Protein 8AG0 (pdb70)

Structure (mmCIF, N/CA/C/O backbone):
data_8AG0
#
_entry.id   8AG0
#
_cell.length_a   62.300
_cell.length_b   66.815
_cell.length_c   82.140
_cell.angle_alpha   90.000
_cell.angle_beta   96.460
_cell.angle_gamma   90.000
#
_symmetry.space_group_name_H-M   'P 1 21 1'
#
loop_
_entity.id
_entity.type
_entity.pdbx_description
1 polymer 'PRELI domain containing protein 3A'
2 polymer 'Maltose/maltodextrin-binding periplasmic protein,TP53-regulated inhibitor of apoptosis 1'
3 branched alpha-D-glucopyranose-(1-4)-beta-D-glucopyranose
4 water water
#
loop_
_atom_site.group_PDB
_atom_site.id
_atom_site.type_symbol
_atom_site.label_atom_id
_atom_site.label_alt_id
_atom_site.label_comp_id
_atom_site.label_asym_id
_atom_site.label_entity_id
_atom_site.label_seq_id
_atom_site.pdbx_PDB_ins_code
_atom_site.Cartn_x
_atom_site.Cartn_y
_atom_site.Cartn_z
_atom_site.occupancy
_atom_site.B_iso_or_equiv
_atom_site.auth_seq_id
_atom_site.auth_comp_id
_atom_site.auth_asym_id
_atom_site.auth_atom_id
_atom_site.pdbx_PDB_model_num
ATOM 1 N N . MET A 1 15 ? 13.17278 14.21411 -64.66004 1.000 96.12777 1 MET A N 1
ATOM 2 C CA . MET A 1 15 ? 12.86338 13.98553 -66.06897 1.000 95.20336 1 MET A CA 1
ATOM 3 C C . MET A 1 15 ? 12.59421 12.48759 -66.30727 1.000 99.29673 1 MET A C 1
ATOM 4 O O . MET A 1 15 ? 12.94740 11.92465 -67.35439 1.000 94.30767 1 MET A O 1
ATOM 9 N N . LYS A 1 16 ? 11.91842 11.88149 -65.32300 1.000 92.79428 2 LYS A N 1
ATOM 10 C CA . LYS A 1 16 ? 11.69536 10.44564 -65.20510 1.000 91.38873 2 LYS A CA 1
ATOM 11 C C . LYS A 1 16 ? 10.47914 9.98221 -66.01882 1.000 87.40073 2 LYS A C 1
ATOM 12 O O . LYS A 1 16 ? 9.77354 10.77311 -66.65246 1.000 82.91443 2 LYS A O 1
ATOM 18 N N . ILE A 1 17 ? 10.22348 8.66555 -65.97413 1.000 90.65157 3 ILE A N 1
ATOM 19 C CA . ILE A 1 17 ? 9.24301 7.97854 -66.81036 1.000 90.03628 3 ILE A CA 1
ATOM 20 C C . ILE A 1 17 ? 8.29667 7.12967 -65.93770 1.000 101.02130 3 ILE A C 1
ATOM 21 O O . ILE A 1 17 ? 8.52640 6.91841 -64.74025 1.000 95.25095 3 ILE A O 1
ATOM 26 N N . TRP A 1 18 ? 7.16022 6.73653 -66.53396 1.000 116.42433 4 TRP A N 1
ATOM 27 C CA . TRP A 1 18 ? 6.45209 5.49234 -66.20432 1.000 116.60286 4 TRP A CA 1
ATOM 28 C C . TRP A 1 18 ? 5.70321 5.04830 -67.45694 1.000 114.54469 4 TRP A C 1
ATOM 29 O O . TRP A 1 18 ? 4.88095 5.80744 -67.97899 1.000 115.02023 4 TRP A O 1
ATOM 40 N N . SER A 1 19 ? 5.97744 3.83485 -67.93950 1.000 104.30733 5 SER A N 1
ATOM 41 C CA . SER A 1 19 ? 5.41531 3.32364 -69.18551 1.000 95.39755 5 SER A CA 1
ATOM 42 C C . SER A 1 19 ? 4.38791 2.23213 -68.90680 1.000 93.23422 5 SER A C 1
ATOM 43 O O . SER A 1 19 ? 4.21112 1.79668 -67.76885 1.000 100.51682 5 SER A O 1
ATOM 46 N N . SER A 1 20 ? 3.71597 1.78317 -69.96911 1.000 86.32758 6 SER A N 1
ATOM 47 C CA . SER A 1 20 ? 2.74492 0.69003 -69.90247 1.000 82.92466 6 SER A CA 1
ATOM 48 C C . SER A 1 20 ? 2.20449 0.40401 -71.29594 1.000 75.82193 6 SER A C 1
ATOM 49 O O . SER A 1 20 ? 2.27530 1.25242 -72.19120 1.000 72.98513 6 SER A O 1
ATOM 52 N N . GLU A 1 21 ? 1.62609 -0.79713 -71.45518 1.000 76.01796 7 GLU A N 1
ATOM 53 C CA . GLU A 1 21 ? 0.96387 -1.18975 -72.70785 1.000 74.33330 7 GLU A CA 1
ATOM 54 C C . GLU A 1 21 ? -0.17078 -2.16282 -72.35820 1.000 74.18675 7 GLU A C 1
ATOM 55 O O . GLU A 1 21 ? 0.00983 -3.38448 -72.36931 1.000 72.08934 7 GLU A O 1
ATOM 57 N N . HIS A 1 22 ? -1.34631 -1.60780 -72.06415 1.000 71.88756 8 HIS A N 1
ATOM 58 C CA . HIS A 1 22 ? -2.51642 -2.41882 -71.75009 1.000 72.99112 8 HIS A CA 1
ATOM 59 C C . HIS A 1 22 ? -3.20533 -2.89645 -73.03255 1.000 77.67844 8 HIS A C 1
ATOM 60 O O . HIS A 1 22 ? -3.01601 -2.33744 -74.12205 1.000 75.61411 8 HIS A O 1
ATOM 67 N N . VAL A 1 23 ? -4.00349 -3.95958 -72.89353 1.000 79.26175 9 VAL A N 1
ATOM 68 C CA . VAL A 1 23 ? -4.81663 -4.49836 -73.98295 1.000 78.42346 9 VAL A CA 1
ATOM 69 C C . VAL A 1 23 ? -6.27344 -4.56155 -73.53197 1.000 79.96131 9 VAL A C 1
ATOM 70 O O . VAL A 1 23 ? -6.58556 -5.14438 -72.48538 1.000 77.22919 9 VAL A O 1
ATOM 74 N N . PHE A 1 24 ? -7.15825 -3.96109 -74.32369 1.000 80.90263 10 PHE A N 1
ATOM 75 C CA . PHE A 1 24 ? -8.59656 -4.00960 -74.11127 1.000 81.24256 10 PHE A CA 1
ATOM 76 C C . PHE A 1 24 ? -9.20508 -5.11571 -74.96614 1.000 84.04472 10 PHE A C 1
ATOM 77 O O . PHE A 1 24 ? -8.72141 -5.41577 -76.06155 1.000 82.87610 10 PHE A O 1
ATOM 85 N N . GLY A 1 25 ? -10.28163 -5.71254 -74.46085 1.000 88.46981 11 GLY A N 1
ATOM 86 C CA . GLY A 1 25 ? -10.87868 -6.85150 -75.13078 1.000 90.15040 11 GLY A CA 1
ATOM 87 C C . GLY A 1 25 ? -12.10709 -6.49905 -75.93704 1.000 92.87756 11 GLY A C 1
ATOM 88 O O . GLY A 1 25 ? -13.14531 -7.16272 -75.82728 1.000 90.01163 11 GLY A O 1
ATOM 89 N N . HIS A 1 26 ? -12.01152 -5.43027 -76.72270 1.000 92.89474 12 HIS A N 1
ATOM 90 C CA . HIS A 1 26 ? -13.09347 -4.99719 -77.59678 1.000 95.76502 12 HIS A CA 1
ATOM 91 C C . HIS A 1 26 ? -12.48981 -4.30991 -78.80991 1.000 92.61826 12 HIS A C 1
ATOM 92 O O . HIS A 1 26 ? -11.31738 -3.91392 -78.78395 1.000 90.26175 12 HIS A O 1
ATOM 99 N N . PRO A 1 27 ? -13.25467 -4.16694 -79.89454 1.000 97.93332 13 PRO A N 1
ATOM 100 C CA . PRO A 1 27 ? -12.72232 -3.48868 -81.08163 1.000 96.99904 13 PRO A CA 1
ATOM 101 C C . PRO A 1 27 ? -12.19778 -2.09856 -80.75290 1.000 94.85291 13 PRO A C 1
ATOM 102 O O . PRO A 1 27 ? -12.48747 -1.51912 -79.70110 1.000 90.24425 13 PRO A O 1
ATOM 106 N N . TRP A 1 28 ? -11.39304 -1.57097 -81.67876 1.000 89.05588 14 TRP A N 1
ATOM 107 C CA . TRP A 1 28 ? -10.83893 -0.23585 -81.49458 1.000 81.60210 14 TRP A CA 1
ATOM 108 C C . TRP A 1 28 ? -11.93117 0.81386 -81.48267 1.000 78.68230 14 TRP A C 1
ATOM 109 O O . TRP A 1 28 ? -11.83648 1.80257 -80.75067 1.000 76.41523 14 TRP A O 1
ATOM 120 N N . ASP A 1 29 ? -12.97767 0.60299 -82.27678 1.000 80.75770 15 ASP A N 1
ATOM 121 C CA . ASP A 1 29 ? -14.05722 1.57382 -82.37229 1.000 82.37796 15 ASP A CA 1
ATOM 122 C C . ASP A 1 29 ? -14.66057 1.85268 -80.99979 1.000 77.91668 15 ASP A C 1
ATOM 123 O O . ASP A 1 29 ? -14.73185 3.00641 -80.56461 1.000 73.94383 15 ASP A O 1
ATOM 128 N N . THR A 1 30 ? -15.06313 0.80189 -80.28358 1.000 86.76571 16 THR A N 1
ATOM 129 C CA . THR A 1 30 ? -15.74820 1.00524 -79.00935 1.000 85.62306 16 THR A CA 1
ATOM 130 C C . THR A 1 30 ? -14.81916 1.59001 -77.95073 1.000 83.75754 16 THR A C 1
ATOM 131 O O . THR A 1 30 ? -15.23459 2.45527 -77.17045 1.000 85.09468 16 THR A O 1
ATOM 135 N N . VAL A 1 31 ? -13.55993 1.13971 -77.91026 1.000 79.88651 17 VAL A N 1
ATOM 136 C CA . VAL A 1 31 ? -12.60116 1.67762 -76.94406 1.000 74.17257 17 VAL A CA 1
ATOM 137 C C . VAL A 1 31 ? -12.35424 3.16060 -77.18989 1.000 70.22471 17 VAL A C 1
ATOM 138 O O . VAL A 1 31 ? -12.00908 3.90748 -76.26634 1.000 71.88425 17 VAL A O 1
ATOM 142 N N . ILE A 1 32 ? -12.54158 3.61786 -78.41986 1.000 70.34983 18 ILE A N 1
ATOM 143 C CA . ILE A 1 32 ? -12.35604 5.03030 -78.73041 1.000 69.14620 18 ILE A CA 1
ATOM 144 C C . ILE A 1 32 ? -13.61843 5.82130 -78.43497 1.000 66.01241 18 ILE A C 1
ATOM 145 O O . ILE A 1 32 ? -13.55484 6.89978 -77.83983 1.000 63.28140 18 ILE A O 1
ATOM 150 N N . GLN A 1 33 ? -14.76762 5.28630 -78.85353 1.000 67.26151 19 GLN A N 1
ATOM 151 C CA . GLN A 1 33 ? -16.05239 5.80741 -78.40147 1.000 71.33466 19 GLN A CA 1
ATOM 152 C C . GLN A 1 33 ? -16.07394 5.99610 -76.89590 1.000 67.15544 19 GLN A C 1
ATOM 153 O O . GLN A 1 33 ? -16.60358 6.99053 -76.39414 1.000 66.19788 19 GLN A O 1
ATOM 159 N N . ALA A 1 34 ? -15.54390 5.01857 -76.16256 1.000 68.67283 20 ALA A N 1
ATOM 160 C CA . ALA A 1 34 ? -15.37670 5.11017 -74.72286 1.000 63.32875 20 ALA A CA 1
ATOM 161 C C . ALA A 1 34 ? -14.46978 6.27452 -74.37894 1.000 64.37972 20 ALA A C 1
ATOM 162 O O . ALA A 1 34 ? -14.91878 7.26902 -73.80026 1.000 65.86217 20 ALA A O 1
ATOM 164 N N . ALA A 1 35 ? -13.19208 6.16338 -74.75664 1.000 63.52519 21 ALA A N 1
ATOM 165 C CA . ALA A 1 35 ? -12.18837 7.13029 -74.33062 1.000 62.18412 21 ALA A CA 1
ATOM 166 C C . ALA A 1 35 ? -12.61051 8.56570 -74.60699 1.000 61.21732 21 ALA A C 1
ATOM 167 O O . ALA A 1 35 ? -12.10521 9.49583 -73.96471 1.000 61.49600 21 ALA A O 1
ATOM 169 N N . MET A 1 36 ? -13.55681 8.75727 -75.51619 1.000 58.53295 22 MET A N 1
ATOM 170 C CA . MET A 1 36 ? -13.99494 10.07897 -75.91584 1.000 58.40716 22 MET A CA 1
ATOM 171 C C . MET A 1 36 ? -15.14060 10.59134 -75.06687 1.000 61.80688 22 MET A C 1
ATOM 172 O O . MET A 1 36 ? -15.41156 11.79921 -75.08558 1.000 62.59164 22 MET A O 1
ATOM 177 N N . ARG A 1 37 ? -15.80831 9.69577 -74.32404 1.000 65.82312 23 ARG A N 1
ATOM 178 C CA . ARG A 1 37 ? -16.78629 10.03774 -73.29061 1.000 67.46338 23 ARG A CA 1
ATOM 179 C C . ARG A 1 37 ? -16.36742 9.47020 -71.93068 1.000 61.84306 23 ARG A C 1
ATOM 180 O O . ARG A 1 37 ? -17.20588 9.11232 -71.10269 1.000 63.97834 23 ARG A O 1
ATOM 188 N N . LYS A 1 38 ? -15.05987 9.39456 -71.69575 1.000 62.13412 24 LYS A N 1
ATOM 189 C CA . LYS A 1 38 ? -14.49673 8.69004 -70.54827 1.000 66.14023 24 LYS A CA 1
ATOM 190 C C . LYS A 1 38 ? -14.98262 9.24749 -69.21176 1.000 65.19202 24 LYS A C 1
ATOM 191 O O . LYS A 1 38 ? -15.70915 8.56874 -68.48116 1.000 68.33116 24 LYS A O 1
ATOM 197 N N . TYR A 1 39 ? -14.60179 10.48151 -68.89490 1.000 65.50839 25 TYR A N 1
ATOM 198 C CA . TYR A 1 39 ? -14.76853 11.14353 -67.60904 1.000 63.02988 25 TYR A CA 1
ATOM 199 C C . TYR A 1 39 ? -15.89997 12.16941 -67.65328 1.000 66.34212 25 TYR A C 1
ATOM 200 O O . TYR A 1 39 ? -16.27885 12.65082 -68.72682 1.000 66.56310 25 TYR A O 1
ATOM 209 N N . PRO A 1 40 ? -16.48981 12.52555 -66.48888 1.000 69.89893 26 PRO A N 1
ATOM 210 C CA . PRO A 1 40 ? -16.24707 11.89854 -65.18553 1.000 67.89801 26 PRO A CA 1
ATOM 211 C C . PRO A 1 40 ? -16.92308 10.55107 -65.19250 1.000 69.71686 26 PRO A C 1
ATOM 212 O O . PRO A 1 40 ? -17.80413 10.34173 -66.03117 1.000 68.58923 26 PRO A O 1
ATOM 216 N N . ASN A 1 41 ? -16.50959 9.64812 -64.32017 1.000 73.62392 27 ASN A N 1
ATOM 217 C CA . ASN A 1 41 ? -17.13279 8.33765 -64.25659 1.000 80.60105 27 ASN A CA 1
ATOM 218 C C . ASN A 1 41 ? -16.65396 7.63076 -62.97894 1.000 84.76140 27 ASN A C 1
ATOM 219 O O . ASN A 1 41 ? -15.60866 7.98843 -62.42320 1.000 79.58745 27 ASN A O 1
ATOM 224 N N . PRO A 1 42 ? -17.43125 6.65513 -62.48283 1.000 90.92564 28 PRO A N 1
ATOM 225 C CA . PRO A 1 42 ? -17.23810 6.19891 -61.09791 1.000 91.26364 28 PRO A CA 1
ATOM 226 C C . PRO A 1 42 ? -15.93652 5.46528 -60.86155 1.000 90.34933 28 PRO A C 1
ATOM 227 O O . PRO A 1 42 ? -15.52529 5.34441 -59.70054 1.000 93.06567 28 PRO A O 1
ATOM 231 N N . MET A 1 43 ? -15.28352 4.95429 -61.89903 1.000 81.65074 29 MET A N 1
ATOM 232 C CA . MET A 1 43 ? -14.02707 4.25940 -61.68841 1.000 75.77860 29 MET A CA 1
ATOM 233 C C . MET A 1 43 ? -12.87196 5.21081 -61.44695 1.000 74.95383 29 MET A C 1
ATOM 234 O O . MET A 1 43 ? -11.75683 4.75127 -61.17394 1.000 74.71881 29 MET A O 1
ATOM 239 N N . ASN A 1 44 ? -13.10357 6.51721 -61.53027 1.000 73.25085 30 ASN A N 1
ATOM 240 C C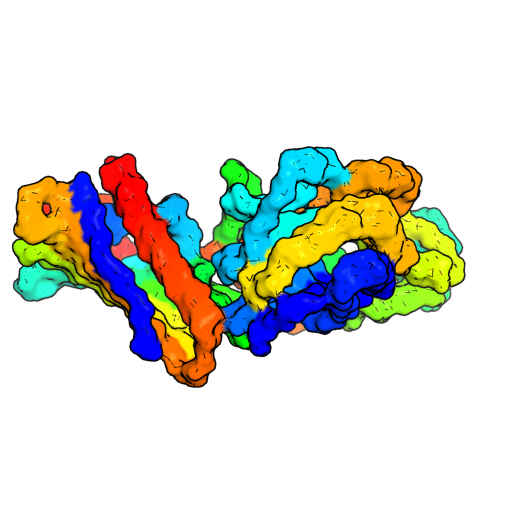A . ASN A 1 44 ? -12.08414 7.50737 -61.18616 1.000 73.11478 30 ASN A CA 1
ATOM 241 C C . ASN A 1 44 ? -12.75134 8.75780 -60.65298 1.000 72.94072 30 ASN A C 1
ATOM 242 O O . ASN A 1 44 ? -12.99116 9.72201 -61.38895 1.000 69.02347 30 ASN A O 1
ATOM 247 N N . PRO A 1 45 ? -13.04201 8.79334 -59.35080 1.000 78.65570 31 PRO A N 1
ATOM 248 C CA . PRO A 1 45 ? -13.70679 9.96978 -58.77351 1.000 78.80492 31 PRO A CA 1
ATOM 249 C C . PRO A 1 45 ? -12.77515 11.14542 -58.52512 1.000 76.00819 31 PRO A C 1
ATOM 250 O O . PRO A 1 45 ? -13.25495 12.22097 -58.14298 1.000 72.88148 31 PRO A O 1
ATOM 254 N N . SER A 1 46 ? -11.46927 10.97604 -58.74888 1.000 71.91438 32 SER A N 1
ATOM 255 C CA . SER A 1 46 ? -10.54827 12.09765 -58.68159 1.000 68.60293 32 SER A CA 1
ATOM 256 C C . SER A 1 46 ? -10.62756 12.99177 -59.91059 1.000 65.09188 32 SER A C 1
ATOM 257 O O . SER A 1 46 ? -9.98564 14.04651 -59.92727 1.000 63.19429 32 SER A O 1
ATOM 260 N N . VAL A 1 47 ? -11.38159 12.60194 -60.93674 1.000 65.84873 33 VAL A N 1
ATOM 261 C CA . VAL A 1 47 ? -11.58268 13.42276 -62.12845 1.000 61.08697 33 VAL A CA 1
ATOM 262 C C . VAL A 1 47 ? -12.94074 14.09533 -61.97546 1.000 57.89396 33 VAL A C 1
ATOM 263 O O . VAL A 1 47 ? -13.98961 13.47611 -62.18067 1.000 57.83262 33 VAL A O 1
ATOM 267 N N . LEU A 1 48 ? -12.92464 15.37804 -61.64707 1.000 56.35553 34 LEU A N 1
ATOM 268 C CA . LEU A 1 48 ? -14.15751 16.06889 -61.30929 1.000 58.21858 34 LEU A CA 1
ATOM 269 C C . LEU A 1 48 ? -14.95710 16.46100 -62.53558 1.000 58.42958 34 LEU A C 1
ATOM 270 O O . LEU A 1 48 ? -16.17699 16.62500 -62.44793 1.000 61.74346 34 LEU A O 1
ATOM 275 N N . GLY A 1 49 ? -14.31124 16.59783 -63.67618 1.000 59.58966 35 GLY A N 1
ATOM 276 C CA . GLY A 1 49 ? -15.05144 16.84436 -64.89158 1.000 62.09833 35 GLY A CA 1
ATOM 277 C C . GLY A 1 49 ? -14.15423 17.29791 -66.00586 1.000 56.89042 35 GLY A C 1
ATOM 278 O O . GLY A 1 49 ? -13.04417 17.78013 -65.76422 1.000 56.71300 35 GLY A O 1
ATOM 279 N N . VAL A 1 50 ? -14.63572 17.15278 -67.23134 1.000 60.10969 36 VAL A N 1
ATOM 280 C CA . VAL A 1 50 ? -13.84682 17.40554 -68.43272 1.000 59.69546 36 VAL A CA 1
ATOM 281 C C . VAL A 1 50 ? -14.57308 18.44115 -69.26591 1.000 56.26637 36 VAL A C 1
ATOM 282 O O . VAL A 1 50 ? -15.71562 18.22042 -69.69132 1.000 56.00792 36 VAL A O 1
ATOM 286 N N . ASP A 1 51 ? -13.90432 19.54007 -69.54530 1.000 53.05664 37 ASP A N 1
ATOM 287 C CA . ASP A 1 51 ? -14.49721 20.57152 -70.37255 1.000 58.38826 37 ASP A CA 1
ATOM 288 C C . ASP A 1 51 ? -13.78168 20.63264 -71.72364 1.000 54.35058 37 ASP A C 1
ATOM 289 O O . ASP A 1 51 ? -12.56013 20.80853 -71.79011 1.000 50.74125 37 ASP A O 1
ATOM 294 N N . VAL A 1 52 ? -14.54751 20.43965 -72.79211 1.000 52.67090 38 VAL A N 1
ATOM 295 C CA . VAL A 1 52 ? -14.01019 20.44715 -74.14836 1.000 56.25043 38 VAL A CA 1
ATOM 296 C C . VAL A 1 52 ? -13.94701 21.88967 -74.63045 1.000 54.67476 38 VAL A C 1
ATOM 297 O O . VAL A 1 52 ? -14.97614 22.52757 -74.86009 1.000 53.37649 38 VAL A O 1
ATOM 301 N N . LEU A 1 53 ? -12.73228 22.39986 -74.79308 1.000 53.24577 39 LEU A N 1
ATOM 302 C CA . LEU A 1 53 ? -12.54341 23.80477 -75.10837 1.000 55.58612 39 LEU A CA 1
ATOM 303 C C . LEU A 1 53 ? -12.57222 24.07670 -76.60896 1.000 59.36739 39 LEU A C 1
ATOM 304 O O . LEU A 1 53 ? -13.14224 25.08797 -77.03637 1.000 60.52773 39 LEU A O 1
ATOM 309 N N . GLN A 1 54 ? -11.95611 23.21480 -77.42553 1.000 57.50574 40 GLN A N 1
ATOM 310 C CA . GLN A 1 54 ? -11.97895 23.38977 -78.87664 1.000 57.28970 40 GLN A CA 1
ATOM 311 C C . GLN A 1 54 ? -11.94767 22.03594 -79.56926 1.000 51.83364 40 GLN A C 1
ATOM 312 O O . GLN A 1 54 ? -11.19264 21.15055 -79.15805 1.000 49.66373 40 GLN A O 1
ATOM 318 N N . ARG A 1 55 ? -12.77467 21.88360 -80.60891 1.000 51.91506 41 ARG A N 1
ATOM 319 C CA . ARG A 1 55 ? -12.77977 20.69133 -81.45514 1.000 55.88479 41 ARG A CA 1
ATOM 320 C C . ARG A 1 55 ? -12.68934 21.08219 -82.92112 1.000 56.66855 41 ARG A C 1
ATOM 321 O O . ARG A 1 55 ? -13.46715 21.90942 -83.40555 1.000 55.79325 41 ARG A O 1
ATOM 329 N N . ARG A 1 56 ? -11.75768 20.45652 -83.62497 1.000 61.26168 42 ARG A N 1
ATOM 330 C CA . ARG A 1 56 ? -11.50718 20.74041 -85.02683 1.000 62.33118 42 ARG A CA 1
ATOM 331 C C . ARG A 1 56 ? -11.22746 19.43599 -85.74900 1.000 58.68850 42 ARG A C 1
ATOM 332 O O . ARG A 1 56 ? -10.67738 18.49919 -85.16573 1.000 58.21873 42 ARG A O 1
ATOM 340 N N . VAL A 1 57 ? -11.61561 19.38369 -87.02061 1.000 60.67971 43 VAL A N 1
ATOM 341 C CA . VAL A 1 57 ? -11.17429 18.33583 -87.93285 1.000 63.92274 43 VAL A CA 1
ATOM 342 C C . VAL A 1 57 ? -10.13189 18.92451 -88.87269 1.000 63.16518 43 VAL A C 1
ATOM 343 O O . VAL A 1 57 ? -10.30595 20.03491 -89.38418 1.000 63.68645 43 VAL A O 1
ATOM 347 N N . ASP A 1 58 ? -9.04803 18.18741 -89.09885 1.000 63.50083 44 ASP A N 1
ATOM 348 C CA . ASP A 1 58 ? -7.97039 18.72241 -89.91322 1.000 64.56971 44 ASP A CA 1
ATOM 349 C C . ASP A 1 58 ? -8.10455 18.27503 -91.37897 1.000 66.92875 44 ASP A C 1
ATOM 350 O O . ASP A 1 58 ? -9.03991 17.56759 -91.76973 1.000 68.01612 44 ASP A O 1
ATOM 355 N N . GLY A 1 59 ? -7.16335 18.72390 -92.21018 1.000 68.01115 45 GLY A N 1
ATOM 356 C CA . GLY A 1 59 ? -7.19051 18.36800 -93.61469 1.000 70.50183 45 GLY A CA 1
ATOM 357 C C . GLY A 1 59 ? -7.19949 16.87619 -93.87877 1.000 71.56389 45 GLY A C 1
ATOM 358 O O . GLY A 1 59 ? -7.70652 16.44147 -94.92924 1.000 73.67123 45 GLY A O 1
ATOM 359 N N . ARG A 1 60 ? -6.66359 16.08285 -92.95044 1.000 70.28017 46 ARG A N 1
ATOM 360 C CA . ARG A 1 60 ? -6.57134 14.63738 -93.09585 1.000 71.27643 46 ARG A CA 1
ATOM 361 C C . ARG A 1 60 ? -7.78147 13.90906 -92.51642 1.000 70.87762 46 ARG A C 1
ATOM 362 O O . ARG A 1 60 ? -7.81730 12.67265 -92.54839 1.000 71.73143 46 ARG A O 1
ATOM 370 N N . GLY A 1 61 ? -8.75160 14.63591 -91.96417 1.000 69.70328 47 GLY A N 1
ATOM 371 C CA . GLY A 1 61 ? -9.88989 14.02176 -91.31032 1.000 69.24965 47 GLY A CA 1
ATOM 372 C C . GLY A 1 61 ? -9.61068 13.47741 -89.91409 1.000 67.21436 47 GLY A C 1
ATOM 373 O O . GLY A 1 61 ? -9.97758 12.33837 -89.60828 1.000 67.56377 47 GLY A O 1
ATOM 374 N N . ARG A 1 62 ? -8.96985 14.25692 -89.05006 1.000 65.20590 48 ARG A N 1
ATOM 375 C CA . ARG A 1 62 ? -8.68128 13.82116 -87.68511 1.000 64.40881 48 ARG A CA 1
ATOM 376 C C . ARG A 1 62 ? -9.26483 14.82095 -86.70072 1.000 61.33926 48 ARG A C 1
ATOM 377 O O . ARG A 1 62 ? -9.03410 16.02903 -86.82676 1.000 60.88868 48 ARG A O 1
ATOM 385 N N . LEU A 1 63 ? -10.02377 14.31126 -85.73022 1.000 62.10115 49 LEU A N 1
ATOM 386 C CA . LEU A 1 63 ? -10.65064 15.15502 -84.71934 1.000 61.06680 49 LEU A CA 1
ATOM 387 C C . LEU A 1 63 ? -9.60457 15.62521 -83.72718 1.000 56.71871 49 LEU A C 1
ATOM 388 O O . LEU A 1 63 ? -8.93746 14.80884 -83.09249 1.000 56.25400 49 LEU A O 1
ATOM 393 N N . HIS A 1 64 ? -9.44344 16.93483 -83.62798 1.000 55.99690 50 HIS A N 1
ATOM 394 C CA . HIS A 1 64 ? -8.55672 17.55764 -82.65999 1.000 56.56679 50 HIS A CA 1
ATOM 395 C C . HIS A 1 64 ? -9.43338 18.13787 -81.55535 1.000 55.74774 50 HIS A C 1
ATOM 396 O O . HIS A 1 64 ? -10.30551 18.96832 -81.82889 1.000 53.15820 50 HIS A O 1
ATOM 403 N N . SER A 1 65 ? -9.23337 17.69095 -80.32140 1.000 54.68941 51 SER A N 1
ATOM 404 C CA . SER A 1 65 ? -9.90835 18.30500 -79.18962 1.000 54.39705 51 SER A CA 1
ATOM 405 C C . SER A 1 65 ? -8.87739 18.84479 -78.21431 1.000 54.33603 51 SER A C 1
ATOM 406 O O . SER A 1 65 ? -7.84567 18.20937 -77.96678 1.000 54.51720 51 SER A O 1
ATOM 409 N N . LEU A 1 66 ? -9.15728 20.03365 -77.68693 1.000 54.98749 52 LEU A N 1
ATOM 410 C CA . LEU A 1 66 ? -8.50357 20.55834 -76.48936 1.000 55.69454 52 LEU A CA 1
ATOM 411 C C . LEU A 1 66 ? -9.49123 20.46320 -75.32348 1.000 54.79865 52 LEU A C 1
ATOM 412 O O . LEU A 1 66 ? -10.52805 21.14189 -75.31821 1.000 50.51867 52 LEU A O 1
ATOM 417 N N . GLU A 1 67 ? -9.16777 19.62004 -74.34240 1.000 56.48560 53 GLU A N 1
ATOM 418 C CA . GLU A 1 67 ? -9.98731 19.42975 -73.15375 1.000 55.70132 53 GLU A CA 1
ATOM 419 C C . GLU A 1 67 ? -9.22343 19.85739 -71.90448 1.000 54.62085 53 GLU A C 1
ATOM 420 O O . GLU A 1 67 ? -8.01633 19.63519 -71.78961 1.000 54.75683 53 GLU A O 1
ATOM 426 N N . LEU A 1 68 ? -9.92006 20.47683 -70.96684 1.000 52.84726 54 LEU A N 1
ATOM 427 C CA . LEU A 1 68 ? -9.32231 20.86805 -69.69471 1.000 54.43575 54 LEU A CA 1
ATOM 428 C C . LEU A 1 68 ? -10.00502 20.11043 -68.56266 1.000 50.88188 54 LEU A C 1
ATOM 429 O O . LEU A 1 68 ? -11.20644 20.27354 -68.33448 1.000 51.19779 54 LEU A O 1
ATOM 434 N N . LEU A 1 69 ? -9.24927 19.26709 -67.87909 1.000 47.97295 55 LEU A N 1
ATOM 435 C CA . LEU A 1 69 ? -9.79955 18.39630 -66.85631 1.000 52.39227 55 LEU A CA 1
ATOM 436 C C . LEU A 1 69 ? -9.65797 19.03182 -65.47592 1.000 52.66153 55 LEU A C 1
ATOM 437 O O . LEU A 1 69 ? -8.76582 19.84683 -65.23009 1.000 51.91853 55 LEU A O 1
ATOM 442 N N . SER A 1 70 ? -10.56625 18.66268 -64.57962 1.000 53.55905 56 SER A N 1
ATOM 443 C CA . SER A 1 70 ? -10.53103 19.09715 -63.18881 1.000 56.57096 56 SER A CA 1
ATOM 444 C C . SER A 1 70 ? -10.23817 17.87920 -62.32451 1.000 54.62393 56 SER A C 1
ATOM 445 O O . SER A 1 70 ? -11.00071 16.90541 -62.34521 1.000 53.10735 56 SER A O 1
ATOM 448 N N . THR A 1 71 ? -9.12493 17.91760 -61.59624 1.000 53.31568 57 THR A N 1
ATOM 449 C CA . THR A 1 71 ? -8.64487 16.72621 -60.90753 1.000 60.37244 57 THR A CA 1
ATOM 450 C C . THR A 1 71 ? -8.57049 16.96201 -59.39868 1.000 64.30843 57 THR A C 1
ATOM 451 O O . THR A 1 71 ? -8.86077 18.04679 -58.89213 1.000 64.23274 57 THR A O 1
ATOM 455 N N . GLU A 1 72 ? -8.17862 15.91632 -58.67611 1.000 63.73087 58 GLU A N 1
ATOM 456 C CA . GLU A 1 72 ? -8.10260 16.00365 -57.22573 1.000 70.43496 58 GLU A CA 1
ATOM 457 C C . GLU A 1 72 ? -6.75384 15.51048 -56.72431 1.000 77.67860 58 GLU A C 1
ATOM 458 O O . GLU A 1 72 ? -5.77285 16.26356 -56.71208 1.000 80.99451 58 GLU A O 1
ATOM 464 N N . TRP A 1 73 ? -6.69654 14.23997 -56.32989 1.000 90.32997 59 TRP A N 1
ATOM 465 C CA . TRP A 1 73 ? -5.57591 13.69732 -55.56408 1.000 87.96415 59 TRP A CA 1
ATOM 466 C C . TRP A 1 73 ? -4.46854 13.14166 -56.44053 1.000 92.19609 59 TRP A C 1
ATOM 467 O O . TRP A 1 73 ? -3.90627 12.08503 -56.12513 1.000 92.90180 59 TRP A O 1
ATOM 478 N N . GLY A 1 74 ? -4.14328 13.82787 -57.56197 1.000 87.88820 60 GLY A N 1
ATOM 479 C CA . GLY A 1 74 ? -3.01962 13.44466 -58.38946 1.000 76.57260 60 GLY A CA 1
ATOM 480 C C . GLY A 1 74 ? -1.75133 14.14881 -57.96059 1.000 80.33973 60 GLY A C 1
ATOM 481 O O . GLY A 1 74 ? -1.80689 15.15211 -57.25508 1.000 85.42044 60 GLY A O 1
ATOM 482 N N . LEU A 1 75 ? -0.60732 13.61873 -58.43341 1.000 77.15198 61 LEU A N 1
ATOM 483 C CA . LEU A 1 75 ? 0.72871 13.92206 -57.91022 1.000 75.75797 61 LEU A CA 1
ATOM 484 C C . LEU A 1 75 ? 1.10456 15.40087 -57.81693 1.000 80.01375 61 LEU A C 1
ATOM 485 O O . LEU A 1 75 ? 1.96113 15.74373 -56.99203 1.000 82.45554 61 LEU A O 1
ATOM 490 N N . PRO A 1 76 ? 0.54227 16.31451 -58.61252 1.000 79.98838 62 PRO A N 1
ATOM 491 C CA . PRO A 1 76 ? 0.71445 17.73204 -58.25643 1.000 82.66347 62 PRO A CA 1
ATOM 492 C C . PRO A 1 76 ? 0.12126 18.07948 -56.88990 1.000 85.67878 62 PRO A C 1
ATOM 493 O O . PRO A 1 76 ? 0.47787 19.12173 -56.33019 1.000 90.97762 62 PRO A O 1
ATOM 497 N N . SER A 1 77 ? -0.77004 17.24446 -56.33324 1.000 85.45343 63 SER A N 1
ATOM 498 C CA . SER A 1 77 ? -1.15655 17.37539 -54.92881 1.000 85.88042 63 SER A CA 1
ATOM 499 C C . SER A 1 77 ? -0.13746 16.75155 -53.98262 1.000 84.30139 63 SER A C 1
ATOM 500 O O . SER A 1 77 ? -0.05442 17.16930 -52.82316 1.000 84.40824 63 SER A O 1
ATOM 503 N N . LEU A 1 78 ? 0.63678 15.76750 -54.44759 1.000 85.15357 64 LEU A N 1
ATOM 504 C CA . LEU A 1 78 ? 1.71876 15.22823 -53.62943 1.000 83.38246 64 LEU A CA 1
ATOM 505 C C . LEU A 1 78 ? 2.76167 16.29435 -53.31731 1.000 87.20172 64 LEU A C 1
ATOM 506 O O . LEU A 1 78 ? 3.44873 16.21136 -52.29208 1.000 88.01413 64 LEU A O 1
ATOM 511 N N . VAL A 1 79 ? 2.89909 17.29825 -54.18593 1.000 89.01240 65 VAL A N 1
ATOM 512 C CA . VAL A 1 79 ? 3.82941 18.38240 -53.89872 1.000 92.24518 65 VAL A CA 1
ATOM 513 C C . VAL A 1 79 ? 3.21815 19.36811 -52.90610 1.000 96.60848 65 VAL A C 1
ATOM 514 O O . VAL A 1 79 ? 3.94626 19.98271 -52.11758 1.000 97.88450 65 VAL A O 1
ATOM 518 N N . ARG A 1 80 ? 1.88503 19.52058 -52.90418 1.000 97.06247 66 ARG A N 1
ATOM 519 C CA . ARG A 1 80 ? 1.23106 20.30017 -51.85388 1.000 98.87367 66 ARG A CA 1
ATOM 520 C C . ARG A 1 80 ? 1.63152 19.79977 -50.47083 1.000 96.47612 66 ARG A C 1
ATOM 521 O O . ARG A 1 80 ? 1.64347 20.57454 -49.50693 1.000 98.00982 66 ARG A O 1
ATOM 529 N N . ALA A 1 81 ? 1.96214 18.51317 -50.35427 1.000 94.42741 67 ALA A N 1
ATOM 530 C CA . ALA A 1 81 ? 2.59272 18.00809 -49.14474 1.000 90.66818 67 ALA A CA 1
ATOM 531 C C . ALA A 1 81 ? 3.90535 18.74748 -48.90413 1.000 93.35029 67 ALA A C 1
ATOM 532 O O . ALA A 1 81 ? 3.99823 19.56715 -47.98483 1.000 90.83245 67 ALA A O 1
ATOM 534 N N . ILE A 1 82 ? 4.91546 18.49954 -49.74180 1.000 102.27046 68 ILE A N 1
ATOM 535 C CA . ILE A 1 82 ? 6.20454 19.16071 -49.54425 1.000 104.97506 68 ILE A CA 1
ATOM 536 C C . ILE A 1 82 ? 6.08143 20.68148 -49.65017 1.000 111.00515 68 ILE A C 1
ATOM 537 O O . ILE A 1 82 ? 6.80099 21.41524 -48.95742 1.000 109.58502 68 ILE A O 1
ATOM 542 N N . LEU A 1 83 ? 5.17118 21.18275 -50.49735 1.000 112.97443 69 LEU A N 1
ATOM 543 C CA . LEU A 1 83 ? 5.00760 22.62422 -50.68584 1.000 111.34495 69 LEU A CA 1
ATOM 544 C C . LEU A 1 83 ? 4.43991 23.27058 -49.42194 1.000 112.89963 69 LEU A C 1
ATOM 545 O O . LEU A 1 83 ? 5.15231 24.01355 -48.73933 1.000 112.33136 69 LEU A O 1
ATOM 550 N N . GLY A 1 84 ? 3.17420 22.99900 -49.08981 1.000 104.34136 70 GLY A N 1
ATOM 551 C CA . GLY A 1 84 ? 2.60213 23.54933 -47.87220 1.000 99.58583 70 GLY A CA 1
ATOM 552 C C . GLY A 1 84 ? 1.08801 23.67671 -47.80573 1.000 100.91540 70 GLY A C 1
ATOM 553 O O . GLY A 1 84 ? 0.49277 23.34862 -46.77249 1.000 93.26027 70 GLY A O 1
ATOM 554 N N . THR A 1 85 ? 0.45828 24.17770 -48.88103 1.000 101.56396 71 THR A N 1
ATOM 555 C CA . THR A 1 85 ? -0.99479 24.35775 -48.95277 1.000 103.62582 71 THR A CA 1
ATOM 556 C C . THR A 1 85 ? -1.41948 24.71092 -50.38273 1.000 107.88695 71 THR A C 1
ATOM 557 O O . THR A 1 85 ? -0.77504 25.54652 -51.02647 1.000 104.91095 71 THR A O 1
ATOM 561 N N . SER A 1 86 ? -2.49254 24.06982 -50.88328 1.000 126.82094 72 SER A N 1
ATOM 562 C CA . SER A 1 86 ? -3.06458 24.26658 -52.22269 1.000 128.85833 72 SER A CA 1
ATOM 563 C C . SER A 1 86 ? -4.30770 23.38384 -52.38275 1.000 131.10597 72 SER A C 1
ATOM 564 O O . SER A 1 86 ? -4.89532 22.98470 -51.37046 1.000 130.38006 72 SER A O 1
ATOM 567 N N . THR A 1 88 ? -4.73311 23.07835 -53.62571 1.000 117.43455 74 THR A N 1
ATOM 568 C CA . THR A 1 88 ? -5.74699 22.03822 -53.85964 1.000 108.00503 74 THR A CA 1
ATOM 569 C C . THR A 1 88 ? -5.88244 21.62293 -55.33171 1.000 101.45819 74 THR A C 1
ATOM 570 O O . THR A 1 88 ? -5.18591 20.69943 -55.77511 1.000 100.12662 74 THR A O 1
ATOM 574 N N . LEU A 1 89 ? -6.76771 22.29024 -56.09197 1.000 89.76353 75 LEU A N 1
ATOM 575 C CA . LEU A 1 89 ? -7.27486 21.75102 -57.35924 1.000 77.90375 75 LEU A CA 1
ATOM 576 C C . LEU A 1 89 ? -6.26765 21.85836 -58.49339 1.000 74.10190 75 LEU A C 1
ATOM 577 O O . LEU A 1 89 ? -5.65946 22.90798 -58.71401 1.000 77.39481 75 LEU A O 1
ATOM 582 N N . THR A 1 90 ? -6.13068 20.78159 -59.25178 1.000 64.94276 76 THR A N 1
ATOM 583 C CA . THR A 1 90 ? -5.13676 20.72921 -60.30919 1.000 68.69071 76 THR A CA 1
ATOM 584 C C . THR A 1 90 ? -5.81123 20.49635 -61.65914 1.000 66.55831 76 THR A C 1
ATOM 585 O O . THR A 1 90 ? -6.70009 19.64332 -61.79208 1.000 63.24515 76 THR A O 1
ATOM 589 N N . TYR A 1 91 ? -5.38833 21.27390 -62.65161 1.000 65.48697 77 TYR A N 1
ATOM 590 C CA . TYR A 1 91 ? -6.03022 21.34959 -63.95535 1.000 62.03071 77 TYR A CA 1
ATOM 591 C C . TYR A 1 91 ? -5.13477 20.72088 -65.01339 1.000 57.37035 77 TYR A C 1
ATOM 592 O O . TYR A 1 91 ? -3.91211 20.89322 -64.98752 1.000 59.41014 77 TYR A O 1
ATOM 601 N N . ILE A 1 92 ? -5.73917 19.98883 -65.93951 1.000 55.18539 78 ILE A N 1
ATOM 602 C CA . ILE A 1 92 ? -4.98673 19.22314 -66.92319 1.000 58.80956 78 ILE A CA 1
ATOM 603 C C . ILE A 1 92 ? -5.39221 19.66457 -68.32601 1.000 56.02331 78 ILE A C 1
ATOM 604 O O . ILE A 1 92 ? -6.55287 19.50132 -68.72206 1.000 55.00087 78 ILE A O 1
ATOM 609 N N . ARG A 1 93 ? -4.43341 20.23132 -69.06794 1.000 57.55567 79 ARG A N 1
ATOM 610 C CA . ARG A 1 93 ? -4.57816 20.47997 -70.50300 1.000 57.17789 79 ARG A CA 1
ATOM 611 C C . ARG A 1 93 ? -4.41598 19.16342 -71.26018 1.000 53.80421 79 ARG A C 1
ATOM 612 O O . ARG A 1 93 ? -3.49386 18.39661 -70.97331 1.000 53.98899 79 ARG A O 1
ATOM 620 N N . GLU A 1 94 ? -5.31717 18.88561 -72.20831 1.000 53.23524 80 GLU A N 1
ATOM 621 C CA . GLU A 1 94 ? -5.24199 17.66144 -73.00554 1.000 55.24694 80 GLU A CA 1
ATOM 622 C C . GLU A 1 94 ? -5.56850 17.94774 -74.45613 1.000 58.02044 80 GLU A C 1
ATOM 623 O O . GLU A 1 94 ? -6.61469 18.53278 -74.75337 1.000 55.97862 80 GLU A O 1
ATOM 629 N N . HIS A 1 95 ? -4.68845 17.49623 -75.34898 1.000 61.28806 81 HIS A N 1
ATOM 630 C CA . HIS A 1 95 ? -4.89890 17.53705 -76.79106 1.000 55.35409 81 HIS A CA 1
ATOM 631 C C . HIS A 1 95 ? -5.06648 16.09875 -77.27233 1.000 54.05896 81 HIS A C 1
ATOM 632 O O . HIS A 1 95 ? -4.21464 15.24691 -76.99516 1.000 53.22682 81 HIS A O 1
ATOM 639 N N . SER A 1 96 ? -6.18480 15.81694 -77.93980 1.000 52.19081 82 SER A N 1
ATOM 640 C CA . SER A 1 96 ? -6.45484 14.49392 -78.48937 1.000 55.26529 82 SER A CA 1
ATOM 641 C C . SER A 1 96 ? -6.65729 14.57593 -79.99754 1.000 58.03409 82 SER A C 1
ATOM 642 O O . SER A 1 96 ? -7.26667 15.51750 -80.51587 1.000 56.77740 82 SER A O 1
ATOM 645 N N . VAL A 1 97 ? -6.15177 13.57220 -80.69527 1.000 61.27029 83 VAL A N 1
ATOM 646 C CA . VAL A 1 97 ? -6.36439 13.40905 -82.12306 1.000 56.01081 83 VAL A CA 1
ATOM 647 C C . VAL A 1 97 ? -6.81399 11.97513 -82.37172 1.000 56.22798 83 VAL A C 1
ATOM 648 O O . VAL A 1 97 ? -6.17113 11.02862 -81.91213 1.000 56.12122 83 VAL A O 1
ATOM 652 N N . VAL A 1 98 ? -7.94029 11.80860 -83.04995 1.000 57.47940 84 VAL A N 1
ATOM 653 C CA . VAL A 1 98 ? -8.37855 10.48662 -83.48562 1.000 62.18514 84 VAL A CA 1
ATOM 654 C C . VAL A 1 98 ? -8.41166 10.47086 -85.00993 1.000 62.53149 84 VAL A C 1
ATOM 655 O O . VAL A 1 98 ? -9.13428 11.26710 -85.62173 1.000 63.85854 84 VAL A O 1
ATOM 659 N N . ASP A 1 99 ? -7.59835 9.58460 -85.62580 1.000 66.24538 85 ASP A N 1
ATOM 660 C CA . ASP A 1 99 ? -7.64610 9.31733 -87.06202 1.000 65.20805 85 ASP A CA 1
ATOM 661 C C . ASP A 1 99 ? -8.40007 8.01221 -87.28145 1.000 66.83580 85 ASP A C 1
ATOM 662 O O . ASP A 1 99 ? -7.82038 6.93250 -87.09176 1.000 67.39907 85 ASP A O 1
ATOM 667 N N . PRO A 1 100 ? -9.68137 8.04460 -87.67175 1.000 67.77504 86 PRO A N 1
ATOM 668 C CA . PRO A 1 100 ? -10.37745 6.78904 -88.01649 1.000 71.38585 86 PRO A CA 1
ATOM 669 C C . PRO A 1 100 ? -9.85284 6.09139 -89.26790 1.000 73.86721 86 PRO A C 1
ATOM 670 O O . PRO A 1 100 ? -10.07944 4.88161 -89.39545 1.000 74.19015 86 PRO A O 1
ATOM 674 N N . VAL A 1 101 ? -9.18513 6.77701 -90.20424 1.000 72.97771 87 VAL A N 1
ATOM 675 C CA . VAL A 1 101 ? -8.60902 6.02832 -91.32136 1.000 80.45872 87 VAL A CA 1
ATOM 676 C C . VAL A 1 101 ? -7.39214 5.23423 -90.84326 1.000 75.70691 87 VAL A C 1
ATOM 677 O O . VAL A 1 101 ? -7.31039 4.01512 -91.03810 1.000 76.89132 87 VAL A O 1
ATOM 681 N N . GLU A 1 102 ? -6.47167 5.88890 -90.14580 1.000 77.58431 88 GLU A N 1
ATOM 682 C CA . GLU A 1 102 ? -5.29540 5.20519 -89.62170 1.000 81.81742 88 GLU A CA 1
ATOM 683 C C . GLU A 1 102 ? -5.59955 4.35554 -88.38366 1.000 80.84173 88 GLU A C 1
ATOM 684 O O . GLU A 1 102 ? -4.75956 3.53546 -87.99391 1.000 82.14422 88 GLU A O 1
ATOM 690 N N . LYS A 1 103 ? -6.79264 4.48609 -87.80084 1.000 73.90943 89 LYS A N 1
ATOM 691 C CA . LYS A 1 103 ? -7.22572 3.69353 -86.65025 1.000 72.26435 89 LYS A CA 1
ATOM 692 C C . LYS A 1 103 ? -6.22928 3.85600 -85.49860 1.000 76.84902 89 LYS A C 1
ATOM 693 O O . LYS A 1 103 ? -5.51391 2.93548 -85.08969 1.000 75.06031 89 LYS A O 1
ATOM 699 N N . LYS A 1 104 ? -6.21606 5.08471 -84.98690 1.000 75.79749 90 LYS A N 1
ATOM 700 C CA . LYS A 1 104 ? -5.21150 5.51779 -84.03063 1.000 70.37324 90 LYS A CA 1
ATOM 701 C C . LYS A 1 104 ? -5.77608 6.69480 -83.25860 1.000 65.82644 90 LYS A C 1
ATOM 702 O O . LYS A 1 104 ? -6.30704 7.63521 -83.85413 1.000 62.22581 90 LYS A O 1
ATOM 708 N N . MET A 1 105 ? -5.65688 6.63921 -81.93857 1.000 70.38139 91 MET A N 1
ATOM 709 C CA . MET A 1 105 ? -6.07676 7.72027 -81.06476 1.000 64.30053 91 MET A CA 1
ATOM 710 C C . MET A 1 105 ? -4.84264 8.16399 -80.29963 1.000 60.48934 91 MET A C 1
ATOM 711 O O . MET A 1 105 ? -4.13316 7.32541 -79.74410 1.000 63.53702 91 MET A O 1
ATOM 716 N N . GLU A 1 106 ? -4.53814 9.45457 -80.33921 1.000 55.76117 92 GLU A N 1
ATOM 717 C CA . GLU A 1 106 ? -3.43039 10.00512 -79.57772 1.000 61.07674 92 GLU A CA 1
ATOM 718 C C . GLU A 1 106 ? -3.92785 11.08315 -78.62001 1.000 64.65630 92 GLU A C 1
ATOM 719 O O . GLU A 1 106 ? -5.00464 11.67034 -78.79629 1.000 58.12343 92 GLU A O 1
ATOM 725 N N . LEU A 1 107 ? -3.11361 11.32619 -77.58803 1.000 68.00172 93 LEU A N 1
ATOM 726 C CA . LEU A 1 107 ? -3.54840 12.06252 -76.41152 1.000 62.40669 93 LEU A CA 1
ATOM 727 C C . LEU A 1 107 ? -2.36094 12.44389 -75.53505 1.000 64.69268 93 LEU A C 1
ATOM 728 O O . LEU A 1 107 ? -1.77106 11.58614 -74.86736 1.000 65.03356 93 LEU A O 1
ATOM 733 N N . CYS A 1 108 ? -1.99795 13.72480 -75.54738 1.000 62.68504 94 CYS A N 1
ATOM 734 C CA . CYS A 1 108 ? -0.97399 14.27719 -74.67244 1.000 64.26694 94 CYS A CA 1
ATOM 735 C C . CYS A 1 108 ? -1.63008 15.18539 -73.63360 1.000 61.34042 94 CYS A C 1
ATOM 736 O O . CYS A 1 108 ? -2.58901 15.90041 -73.94302 1.000 59.69354 94 CYS A O 1
ATOM 739 N N . SER A 1 109 ? -1.12368 15.15500 -72.39604 1.000 62.90991 95 SER A N 1
ATOM 740 C CA . SER A 1 109 ? -1.68555 15.97097 -71.32018 1.000 59.76055 95 SER A CA 1
ATOM 741 C C . SER A 1 109 ? -0.58550 16.57255 -70.45787 1.000 58.33333 95 SER A C 1
ATOM 742 O O . SER A 1 109 ? 0.48964 15.99023 -70.29964 1.000 64.24847 95 SER A O 1
ATOM 745 N N . THR A 1 110 ? -0.86386 17.75790 -69.91253 1.000 55.74872 96 THR A N 1
ATOM 746 C CA . THR A 1 110 ? 0.02825 18.39775 -68.95588 1.000 61.55093 96 THR A CA 1
ATOM 747 C C . THR A 1 110 ? -0.79643 18.99259 -67.81874 1.000 61.54228 96 THR A C 1
ATOM 748 O O . THR A 1 110 ? -1.99364 19.25442 -67.96325 1.000 59.02317 96 THR A O 1
ATOM 752 N N . ASN A 1 111 ? -0.13865 19.20804 -66.68133 1.000 61.04392 97 ASN A N 1
ATOM 753 C CA . ASN A 1 111 ? -0.74293 19.95833 -65.58962 1.000 62.53393 97 ASN A CA 1
ATOM 754 C C . ASN A 1 111 ? -0.59342 21.45167 -65.85194 1.000 63.79677 97 ASN A C 1
ATOM 755 O O . ASN A 1 111 ? 0.48041 21.91760 -66.23682 1.000 69.69892 97 ASN A O 1
ATOM 760 N N . ILE A 1 112 ? -1.67444 22.19775 -65.66191 1.000 65.51061 98 ILE A N 1
ATOM 761 C CA . ILE A 1 112 ? -1.65890 23.63860 -65.89921 1.000 69.10855 98 ILE A CA 1
ATOM 762 C C . ILE A 1 112 ? -1.35393 24.39975 -64.61911 1.000 76.75229 98 ILE A C 1
ATOM 763 O O . ILE A 1 112 ? -0.62002 25.39208 -64.63472 1.000 82.94416 98 ILE A O 1
ATOM 768 N N . THR A 1 113 ? -1.90061 23.94100 -63.50194 1.000 78.67188 99 THR A N 1
ATOM 769 C CA . THR A 1 113 ? -1.72060 24.58428 -62.21330 1.000 86.08211 99 THR A CA 1
ATOM 770 C C . THR A 1 113 ? -0.77828 23.76146 -61.34922 1.000 95.62009 99 THR A C 1
ATOM 771 O O . THR A 1 113 ? -0.50444 22.58947 -61.62089 1.000 92.95077 99 THR A O 1
ATOM 775 N N . LEU A 1 114 ? -0.29758 24.40224 -60.28358 1.000 126.40893 100 LEU A N 1
ATOM 776 C CA . LEU A 1 114 ? 0.69755 23.82296 -59.38362 1.000 125.69999 100 LEU A CA 1
ATOM 777 C C . LEU A 1 114 ? 1.92740 23.36665 -60.15957 1.000 127.31586 100 LEU A C 1
ATOM 778 O O . LEU A 1 114 ? 2.61027 22.41278 -59.77097 1.000 127.54530 100 LEU A O 1
ATOM 783 N N . THR A 1 115 ? 2.20750 24.04870 -61.27375 1.000 95.21307 101 THR A N 1
ATOM 784 C CA . THR A 1 115 ? 3.45125 23.85098 -62.00069 1.000 90.28311 101 THR A CA 1
ATOM 785 C C . THR A 1 115 ? 4.49202 24.81927 -61.43414 1.000 87.28478 101 THR A C 1
ATOM 786 O O . THR A 1 115 ? 4.34590 25.29041 -60.30419 1.000 88.00350 101 THR A O 1
ATOM 790 N N . ASN A 1 116 ? 5.54795 25.12404 -62.19379 1.000 80.53827 102 ASN A N 1
ATOM 791 C CA . ASN A 1 116 ? 6.74869 25.76252 -61.65163 1.000 82.00377 102 ASN A CA 1
ATOM 792 C C . ASN A 1 116 ? 7.46615 24.78053 -60.72960 1.000 80.48606 102 ASN A C 1
ATOM 793 O O . ASN A 1 116 ? 8.66608 24.54397 -60.88632 1.000 87.63522 102 ASN A O 1
ATOM 798 N N . LEU A 1 117 ? 6.74537 24.20271 -59.77196 1.000 83.52110 103 LEU A N 1
ATOM 799 C CA . LEU A 1 117 ? 7.25840 23.09881 -58.97474 1.000 82.25593 103 LEU A CA 1
ATOM 800 C C . LEU A 1 117 ? 7.55774 21.90400 -59.86473 1.000 82.48566 103 LEU A C 1
ATOM 801 O O . LEU A 1 117 ? 8.70943 21.68574 -60.24638 1.000 88.56996 103 LEU A O 1
ATOM 806 N N . VAL A 1 118 ? 6.52619 21.13282 -60.20660 1.000 79.28982 104 VAL A N 1
ATOM 807 C CA . VAL A 1 118 ? 6.65793 19.93005 -61.02404 1.000 81.85901 104 VAL A CA 1
ATOM 808 C C . VAL A 1 118 ? 5.75007 20.05170 -62.24254 1.000 79.68823 104 VAL A C 1
ATOM 809 O O . VAL A 1 118 ? 4.72131 20.73440 -62.20693 1.000 80.23124 104 VAL A O 1
ATOM 813 N N . SER A 1 119 ? 6.15525 19.40266 -63.33768 1.000 79.85481 105 SER A N 1
ATOM 814 C CA . SER A 1 119 ? 5.36511 19.30683 -64.56116 1.000 74.62054 105 SER A CA 1
ATOM 815 C C . SER A 1 119 ? 5.30977 17.84499 -64.97155 1.000 72.80915 105 SER A C 1
ATOM 816 O O . SER A 1 119 ? 6.35407 17.19703 -65.08612 1.000 74.70109 105 SER A O 1
ATOM 819 N N . VAL A 1 120 ? 4.10562 17.31702 -65.17774 1.000 71.81219 106 VAL A N 1
ATOM 820 C CA . VAL A 1 120 ? 3.92978 15.90225 -65.49935 1.000 73.45227 106 VAL A CA 1
ATOM 821 C C . VAL A 1 120 ? 3.20251 15.77790 -66.83361 1.000 72.95657 106 VAL A C 1
ATOM 822 O O . VAL A 1 120 ? 2.05911 16.23788 -66.97814 1.000 65.86225 106 VAL A O 1
ATOM 826 N N . ASN A 1 121 ? 3.87801 15.14249 -67.80050 1.000 74.75468 107 ASN A N 1
ATOM 827 C CA . ASN A 1 121 ? 3.44053 15.00755 -69.18736 1.000 70.75529 107 ASN A CA 1
ATOM 828 C C . ASN A 1 121 ? 3.08944 13.54799 -69.43913 1.000 70.90876 107 ASN A C 1
ATOM 829 O O . ASN A 1 121 ? 3.97870 12.69117 -69.50312 1.000 72.07174 107 ASN A O 1
ATOM 834 N N . GLU A 1 122 ? 1.80408 13.26667 -69.57865 1.000 69.99078 108 GLU A N 1
ATOM 835 C CA . GLU A 1 122 ? 1.34132 11.93985 -69.94529 1.000 71.25595 108 GLU A CA 1
ATOM 836 C C . GLU A 1 122 ? 1.05354 11.89564 -71.43495 1.000 67.90523 108 GLU A C 1
ATOM 837 O O . GLU A 1 122 ? 0.82577 12.92701 -72.06880 1.000 67.43049 108 GLU A O 1
ATOM 843 N N . ARG A 1 123 ? 1.07238 10.68399 -71.99129 1.000 73.24241 109 ARG A N 1
ATOM 844 C CA . ARG A 1 123 ? 0.82343 10.48681 -73.41988 1.000 69.56936 109 ARG A CA 1
ATOM 845 C C . ARG A 1 123 ? 0.23386 9.10118 -73.62783 1.000 68.67934 109 ARG A C 1
ATOM 846 O O . ARG A 1 123 ? 0.82672 8.10833 -73.19591 1.000 70.39603 109 ARG A O 1
ATOM 854 N N . LEU A 1 124 ? -0.93187 9.03525 -74.27473 1.000 66.96079 110 LEU A N 1
ATOM 855 C CA . LEU A 1 124 ? -1.65833 7.78822 -74.47978 1.000 65.94544 110 LEU A CA 1
ATOM 856 C C . LEU A 1 124 ? -1.90512 7.57619 -75.96797 1.000 65.37562 110 LEU A C 1
ATOM 857 O O . LEU A 1 124 ? -2.21149 8.52711 -76.69138 1.000 65.62646 110 LEU A O 1
ATOM 862 N N . VAL A 1 125 ? -1.79591 6.33117 -76.42846 1.000 63.45020 111 VAL A N 1
ATOM 863 C CA . VAL A 1 125 ? -2.10506 6.00499 -77.81387 1.000 61.98112 111 VAL A CA 1
ATOM 864 C C . VAL A 1 125 ? -2.90609 4.71204 -77.83303 1.000 67.29903 111 VAL A C 1
ATOM 865 O O . VAL A 1 125 ? -2.36737 3.64087 -77.52903 1.000 70.74205 111 VAL A O 1
ATOM 869 N N . TYR A 1 126 ? -4.18700 4.80752 -78.18827 1.000 63.89811 112 TYR A N 1
ATOM 870 C CA . TYR A 1 126 ? -5.02130 3.63685 -78.41716 1.000 67.87051 112 TYR A CA 1
ATOM 871 C C . TYR A 1 126 ? -4.92198 3.22418 -79.87636 1.000 72.75671 112 TYR A C 1
ATOM 872 O O . TYR A 1 126 ? -4.87626 4.07555 -80.76897 1.000 70.47286 112 TYR A O 1
ATOM 881 N N . THR A 1 127 ? -4.91872 1.90909 -80.11050 1.000 76.34017 113 THR A N 1
ATOM 882 C CA . THR A 1 127 ? -4.71699 1.33776 -81.43382 1.000 76.79965 113 THR A CA 1
ATOM 883 C C . THR A 1 127 ? -5.06661 -0.14974 -81.40340 1.000 79.38694 113 THR A C 1
ATOM 884 O O . THR A 1 127 ? -4.96424 -0.78741 -80.34796 1.000 78.92524 113 THR A O 1
ATOM 888 N N . PRO A 1 128 ? -5.51821 -0.73433 -82.51279 1.000 84.60610 114 PRO A N 1
ATOM 889 C CA . PRO A 1 128 ? -5.85162 -2.16366 -82.49397 1.000 88.09223 114 PRO A CA 1
ATOM 890 C C . PRO A 1 128 ? -4.61613 -3.04057 -82.31742 1.000 93.28802 114 PRO A C 1
ATOM 891 O O . PRO A 1 128 ? -3.48782 -2.64632 -82.63057 1.000 92.71968 114 PRO A O 1
ATOM 895 N N . HIS A 1 129 ? -4.84837 -4.23713 -81.78030 1.000 98.06983 115 HIS A N 1
ATOM 896 C CA . HIS A 1 129 ? -3.78079 -5.21567 -81.62577 1.000 99.90278 115 HIS A CA 1
ATOM 897 C C . HIS A 1 129 ? -3.17804 -5.54936 -82.99112 1.000 106.00065 115 HIS A C 1
ATOM 898 O O . HIS A 1 129 ? -3.91632 -5.70550 -83.97251 1.000 104.38700 115 HIS A O 1
ATOM 905 N N . PRO A 1 130 ? -1.84715 -5.66002 -83.09535 1.000 107.48242 116 PRO A N 1
ATOM 906 C CA . PRO A 1 130 ? -1.23519 -5.84878 -84.42348 1.000 110.82932 116 PRO A CA 1
ATOM 907 C C . PRO A 1 130 ? -1.59383 -7.17456 -85.08042 1.000 113.63915 116 PRO A C 1
ATOM 908 O O . PRO A 1 130 ? -1.82482 -7.21275 -86.29818 1.000 111.72676 116 PRO A O 1
ATOM 912 N N . GLU A 1 131 ? -1.59744 -8.27068 -84.32415 1.000 114.15812 117 GLU A N 1
ATOM 913 C CA . GLU A 1 131 ? -2.39484 -9.42337 -84.71120 1.000 107.89277 117 GLU A CA 1
ATOM 914 C C . GLU A 1 131 ? -3.85485 -9.03910 -84.54559 1.000 116.05442 117 GLU A C 1
ATOM 915 O O . GLU A 1 131 ? -4.20027 -8.30507 -83.61917 1.000 116.21390 117 GLU A O 1
ATOM 917 N N . ASN A 1 132 ? -4.70752 -9.50879 -85.45769 1.000 122.86046 118 ASN A N 1
ATOM 918 C CA . ASN A 1 132 ? -6.08296 -9.01403 -85.55303 1.000 124.87719 118 ASN A CA 1
ATOM 919 C C . ASN A 1 132 ? -7.05375 -9.85415 -84.73110 1.000 126.36892 118 ASN A C 1
ATOM 920 O O . ASN A 1 132 ? -7.37381 -10.98510 -85.11409 1.000 127.77342 118 ASN A O 1
ATOM 922 N N . PRO A 1 133 ? -7.53629 -9.35323 -83.60144 1.000 124.73067 119 PRO A N 1
ATOM 923 C CA . PRO A 1 133 ? -8.44612 -10.15758 -82.79873 1.000 123.90025 119 PRO A CA 1
ATOM 924 C C . PRO A 1 133 ? -9.65706 -9.35052 -82.36772 1.000 127.36561 119 PRO A C 1
ATOM 925 O O . PRO A 1 133 ? -10.34537 -9.73354 -81.41307 1.000 131.83011 119 PRO A O 1
ATOM 929 N N . GLU A 1 134 ? -9.90362 -8.22840 -83.05579 1.000 121.17041 120 GLU A N 1
ATOM 930 C CA . GLU A 1 134 ? -10.90012 -7.23042 -82.65250 1.000 118.91958 120 GLU A CA 1
ATOM 931 C C . GLU A 1 134 ? -10.69355 -6.79009 -81.19562 1.000 116.65533 120 GLU A C 1
ATOM 932 O O . GLU A 1 134 ? -11.62877 -6.63043 -80.40918 1.000 114.45954 120 GLU A O 1
ATOM 938 N N . MET A 1 135 ? -9.42963 -6.54922 -80.85151 1.000 111.96387 121 MET A N 1
ATOM 939 C CA . MET A 1 135 ? -9.05034 -6.08915 -79.52478 1.000 99.79250 121 MET A CA 1
ATOM 940 C C . MET A 1 135 ? -8.11164 -4.89276 -79.63319 1.000 94.92975 121 MET A C 1
ATOM 941 O O . MET A 1 135 ? -7.39665 -4.72678 -80.62455 1.000 91.61378 121 MET A O 1
ATOM 946 N N . THR A 1 136 ? -8.12522 -4.05737 -78.59517 1.000 87.71588 122 THR A N 1
ATOM 947 C CA . THR A 1 136 ? -7.42486 -2.78136 -78.58349 1.000 82.98724 122 THR A CA 1
ATOM 948 C C . THR A 1 136 ? -6.23509 -2.83808 -77.62866 1.000 81.80606 122 THR A C 1
ATOM 949 O O . THR A 1 136 ? -6.29148 -3.49910 -76.58728 1.000 83.24186 122 THR A O 1
ATOM 953 N N . VAL A 1 137 ? -5.14670 -2.15366 -77.99742 1.000 82.43206 123 VAL A N 1
ATOM 954 C CA . VAL A 1 137 ? -3.95620 -2.03262 -77.16042 1.000 77.91403 123 VAL A CA 1
ATOM 955 C C . VAL A 1 137 ? -3.63747 -0.55963 -76.95752 1.000 76.91827 123 VAL A C 1
ATOM 956 O O . VAL A 1 137 ? -3.55662 0.20005 -77.92747 1.000 74.57106 123 VAL A O 1
ATOM 960 N N . LEU A 1 138 ? -3.43621 -0.16806 -75.69862 1.000 74.52950 124 LEU A N 1
ATOM 961 C CA . LEU A 1 138 ? -3.13254 1.20521 -75.31435 1.000 70.15049 124 LEU A CA 1
ATOM 962 C C . LEU A 1 138 ? -1.69250 1.30130 -74.83552 1.000 69.21134 124 LEU A C 1
ATOM 963 O O . LEU A 1 138 ? -1.27460 0.52947 -73.96652 1.000 72.30679 124 LEU A O 1
ATOM 968 N N . THR A 1 139 ? -0.94510 2.25905 -75.38028 1.000 67.12507 125 THR A N 1
ATOM 969 C CA . THR A 1 139 ? 0.45430 2.46047 -75.01974 1.000 69.61254 125 THR A CA 1
ATOM 970 C C . THR A 1 139 ? 0.62389 3.79067 -74.29047 1.000 68.91928 125 THR A C 1
ATOM 971 O O . THR A 1 139 ? 0.24992 4.84784 -74.80767 1.000 68.54540 125 THR A O 1
ATOM 975 N N . GLN A 1 140 ? 1.19890 3.72828 -73.09063 1.000 74.83240 126 GLN A N 1
ATOM 976 C CA . GLN A 1 140 ? 1.13298 4.80914 -72.11465 1.000 75.93015 126 GLN A CA 1
ATOM 977 C C . GLN A 1 140 ? 2.53019 5.19411 -71.64945 1.000 77.87661 126 GLN A C 1
ATOM 978 O O . GLN A 1 140 ? 3.42275 4.34658 -71.54784 1.000 79.43977 126 GLN A O 1
ATOM 984 N N . GLU A 1 141 ? 2.70538 6.48238 -71.35568 1.000 74.93719 127 GLU A N 1
ATOM 985 C CA . GLU A 1 141 ? 3.91133 6.94979 -70.68841 1.000 79.47063 127 GLU A CA 1
ATOM 986 C C . GLU A 1 141 ? 3.62096 8.26092 -69.96150 1.000 80.71024 127 GLU A C 1
ATOM 987 O O . GLU A 1 141 ? 2.71397 9.01227 -70.33556 1.000 75.29107 127 GLU A O 1
ATOM 993 N N . ALA A 1 142 ? 4.37862 8.49646 -68.88504 1.000 88.58991 128 ALA A N 1
ATOM 994 C CA . ALA A 1 142 ? 4.29207 9.71165 -68.08358 1.000 80.15681 128 ALA A CA 1
ATOM 995 C C . ALA A 1 142 ? 5.69722 10.25700 -67.85905 1.000 81.45807 128 ALA A C 1
ATOM 996 O O . ALA A 1 142 ? 6.61211 9.49259 -67.53679 1.000 83.58240 128 ALA A O 1
ATOM 998 N N . ILE A 1 143 ? 5.87682 11.56784 -68.04685 1.000 74.91058 129 ILE A N 1
ATOM 999 C CA . ILE A 1 143 ? 7.19091 12.20785 -67.95513 1.000 74.40832 129 ILE A CA 1
ATOM 1000 C C . ILE A 1 143 ? 7.10159 13.28492 -66.88660 1.000 74.79163 129 ILE A C 1
ATOM 1001 O O . ILE A 1 143 ? 6.62630 14.39854 -67.14468 1.000 73.68721 129 ILE A O 1
ATOM 1006 N N . ILE A 1 144 ? 7.55869 12.95550 -65.68337 1.000 78.68184 130 ILE A N 1
ATOM 1007 C CA . ILE A 1 144 ? 7.67710 13.92621 -64.60010 1.000 75.89877 130 ILE A CA 1
ATOM 1008 C C . ILE A 1 144 ? 8.98245 14.67948 -64.79307 1.000 76.94325 130 ILE A C 1
ATOM 1009 O O . ILE A 1 144 ? 10.05470 14.06956 -64.83292 1.000 81.80019 130 ILE A O 1
ATOM 1014 N N . THR A 1 145 ? 8.90088 15.99484 -64.93281 1.000 77.02368 131 THR A N 1
ATOM 1015 C CA . THR A 1 145 ? 10.07490 16.83655 -64.79046 1.000 80.98876 131 THR A CA 1
ATOM 1016 C C . THR A 1 145 ? 9.82772 17.78881 -63.63577 1.000 85.78335 131 THR A C 1
ATOM 1017 O O . THR A 1 145 ? 8.68020 18.10105 -63.30124 1.000 84.55726 131 THR A O 1
ATOM 1021 N N . VAL A 1 146 ? 10.91248 18.23117 -63.01295 1.000 88.27367 132 VAL A N 1
ATOM 1022 C CA . VAL A 1 146 ? 10.80258 19.10924 -61.85910 1.000 91.33216 132 VAL A CA 1
ATOM 1023 C C . VAL A 1 146 ? 12.01573 20.02713 -61.82851 1.000 99.80279 132 VAL A C 1
ATOM 1024 O O . VAL A 1 146 ? 13.14530 19.60571 -62.10334 1.000 101.80752 132 VAL A O 1
ATOM 1028 N N . LYS A 1 147 ? 11.75504 21.30533 -61.56332 1.000 102.94324 133 LYS A N 1
ATOM 1029 C CA . LYS A 1 147 ? 12.78828 22.24752 -61.16529 1.000 107.42536 133 LYS A CA 1
ATOM 1030 C C . LYS A 1 147 ? 12.85136 22.25475 -59.64376 1.000 110.71581 133 LYS A C 1
ATOM 1031 O O . LYS A 1 147 ? 11.81547 22.21500 -58.96724 1.000 104.09057 133 LYS A O 1
ATOM 1033 N N . GLY A 1 148 ? 14.07143 22.28956 -59.10958 1.000 115.32111 134 GLY A N 1
ATOM 1034 C CA . GLY A 1 148 ? 14.27084 21.99126 -57.70412 1.000 117.45627 134 GLY A CA 1
ATOM 1035 C C . GLY A 1 148 ? 14.24535 20.48905 -57.51675 1.000 115.73920 134 GLY A C 1
ATOM 1036 O O . GLY A 1 148 ? 13.57061 19.96563 -56.62197 1.000 111.44271 134 GLY A O 1
ATOM 1037 N N . ILE A 1 149 ? 14.99260 19.79438 -58.37929 1.000 126.87714 135 ILE A N 1
ATOM 1038 C CA . ILE A 1 149 ? 14.92829 18.34455 -58.54328 1.000 123.63361 135 ILE A CA 1
ATOM 1039 C C . ILE A 1 149 ? 15.35161 17.62561 -57.26743 1.000 122.83535 135 ILE A C 1
ATOM 1040 O O . ILE A 1 149 ? 16.43516 17.03161 -57.20463 1.000 124.06718 135 ILE A O 1
ATOM 1042 N N . SER A 1 150 ? 14.49131 17.65879 -56.24839 1.000 109.20558 136 SER A N 1
ATOM 1043 C CA . SER A 1 150 ? 14.73998 16.93452 -55.00401 1.000 103.69533 136 SER A CA 1
ATOM 1044 C C . SER A 1 150 ? 14.25685 15.48821 -55.09955 1.000 98.94455 136 SER A C 1
ATOM 1045 O O . SER A 1 150 ? 15.06220 14.55507 -55.02742 1.000 97.19829 136 SER A O 1
ATOM 1048 N N . LEU A 1 151 ? 12.94438 15.29694 -55.26414 1.000 99.05041 137 LEU A N 1
ATOM 1049 C CA . LEU A 1 151 ? 12.32030 13.98139 -55.40372 1.000 93.07985 137 LEU A CA 1
ATOM 1050 C C . LEU A 1 151 ? 12.70766 13.00817 -54.29063 1.000 92.38436 137 LEU A C 1
ATOM 1051 O O . LEU A 1 151 ? 12.11236 13.00813 -53.20456 1.000 92.94592 137 LEU A O 1
ATOM 1056 N N . GLY A 1 152 ? 13.70769 12.18504 -54.55033 1.000 80.76531 138 GLY A N 1
ATOM 1057 C CA . GLY A 1 152 ? 13.92188 11.01859 -53.72024 1.000 69.32246 138 GLY A CA 1
ATOM 1058 C C . GLY A 1 152 ? 13.18004 9.82210 -54.27654 1.000 63.01285 138 GLY A C 1
ATOM 1059 O O . GLY A 1 152 ? 12.09622 9.93119 -54.85132 1.000 62.74504 138 GLY A O 1
ATOM 1060 N N . SER A 1 153 ? 13.79043 8.64966 -54.12791 1.000 57.52759 139 SER A N 1
ATOM 1061 C CA . SER A 1 153 ? 13.18377 7.45002 -54.69394 1.000 57.17323 139 SER A CA 1
ATOM 1062 C C . SER A 1 153 ? 11.84602 7.15490 -54.04093 1.000 59.26944 139 SER A C 1
ATOM 1063 O O . SER A 1 153 ? 10.92664 6.66321 -54.70358 1.000 60.02934 139 SER A O 1
ATOM 1066 N N . TYR A 1 154 ? 11.73514 7.42223 -52.73081 1.000 63.57032 140 TYR A N 1
ATOM 1067 C CA . TYR A 1 154 ? 10.47338 7.23645 -52.01805 1.000 58.02818 140 TYR A CA 1
ATOM 1068 C C . TYR A 1 154 ? 9.37827 8.11197 -52.61843 1.000 57.86745 140 TYR A C 1
ATOM 1069 O O . TYR A 1 154 ? 8.36144 7.60617 -53.11742 1.000 57.01040 140 TYR A O 1
ATOM 1078 N N . LEU A 1 155 ? 9.56331 9.43789 -52.56463 1.000 56.56814 141 LEU A N 1
ATOM 1079 C CA . LEU A 1 155 ? 8.58900 10.34007 -53.17570 1.000 60.86701 141 LEU A CA 1
ATOM 1080 C C . LEU A 1 155 ? 8.30012 9.94684 -54.62325 1.000 61.92511 141 LEU A C 1
ATOM 1081 O O . LEU A 1 155 ? 7.13248 9.88497 -55.02623 1.000 62.06800 141 LEU A O 1
ATOM 1086 N N . GLU A 1 156 ? 9.34677 9.64850 -55.41210 1.000 61.95786 142 GLU A N 1
ATOM 1087 C CA . GLU A 1 156 ? 9.13232 9.21252 -56.79462 1.000 61.58664 142 GLU A CA 1
ATOM 1088 C C . GLU A 1 156 ? 8.29654 7.93503 -56.84760 1.000 60.66607 142 GLU A C 1
ATOM 1089 O O . GLU A 1 156 ? 7.38041 7.81773 -57.67331 1.000 59.83271 142 GLU A O 1
ATOM 1091 N N . SER A 1 157 ? 8.58116 6.97327 -55.96142 1.000 58.14042 143 SER A N 1
ATOM 1092 C CA . SER A 1 157 ? 7.76801 5.76148 -55.91044 1.000 56.58259 143 SER A CA 1
ATOM 1093 C C . SER A 1 157 ? 6.32082 6.08680 -55.59550 1.000 59.02552 143 SER A C 1
ATOM 1094 O O . SER A 1 157 ? 5.40805 5.47637 -56.15966 1.000 60.36978 143 SER A O 1
ATOM 1097 N N . LEU A 1 158 ? 6.08979 7.02189 -54.67058 1.000 58.13211 144 LEU A N 1
ATOM 1098 C CA . LEU A 1 158 ? 4.73572 7.51643 -54.46601 1.000 59.60367 144 LEU A CA 1
ATOM 1099 C C . LEU A 1 158 ? 4.15680 8.00833 -55.77894 1.000 59.47458 144 LEU A C 1
ATOM 1100 O O . LEU A 1 158 ? 3.06386 7.59789 -56.18467 1.000 62.56460 144 LEU A O 1
ATOM 1105 N N . MET A 1 159 ? 4.90289 8.87848 -56.46705 1.000 63.17725 145 MET A N 1
ATOM 1106 C CA . MET A 1 159 ? 4.47899 9.39804 -57.76674 1.000 62.91063 145 MET A CA 1
ATOM 1107 C C . MET A 1 159 ? 4.33063 8.28886 -58.80258 1.000 59.60639 145 MET A C 1
ATOM 1108 O O . MET A 1 159 ? 3.35739 8.27172 -59.56475 1.000 58.53949 145 MET A O 1
ATOM 1113 N N . ALA A 1 160 ? 5.28027 7.35254 -58.84271 1.000 57.93675 146 ALA A N 1
ATOM 1114 C CA . ALA A 1 160 ? 5.13448 6.19430 -59.71766 1.000 59.43627 146 ALA A CA 1
ATOM 1115 C C . ALA A 1 160 ? 3.86880 5.41133 -59.39264 1.000 64.46430 146 ALA A C 1
ATOM 1116 O O . ALA A 1 160 ? 3.20160 4.88881 -60.29675 1.000 67.48099 146 ALA A O 1
ATOM 1118 N N . ASN A 1 161 ? 3.51820 5.32592 -58.10159 1.000 62.86402 147 ASN A N 1
ATOM 1119 C CA . ASN A 1 161 ? 2.34995 4.55006 -57.69562 1.000 61.11489 147 ASN A CA 1
ATOM 1120 C C . ASN A 1 161 ? 1.05037 5.26365 -58.04355 1.000 61.10878 147 ASN A C 1
ATOM 1121 O O . ASN A 1 161 ? 0.09771 4.62901 -58.50903 1.000 61.80496 147 ASN A O 1
ATOM 1126 N N . THR A 1 162 ? 0.97620 6.57663 -57.81233 1.000 61.06679 148 THR A N 1
ATOM 1127 C CA . THR A 1 162 ? -0.27397 7.27465 -58.09696 1.000 63.45842 148 THR A CA 1
ATOM 1128 C C . THR A 1 162 ? -0.49392 7.43964 -59.59711 1.000 66.13956 148 THR A C 1
ATOM 1129 O O . THR A 1 162 ? -1.63653 7.35357 -60.06442 1.000 67.37681 148 THR A O 1
ATOM 1133 N N . ILE A 1 163 ? 0.57954 7.66562 -60.36907 1.000 66.85345 149 ILE A N 1
ATOM 1134 C CA . ILE A 1 163 ? 0.46173 7.62850 -61.82857 1.000 66.71656 149 ILE A CA 1
ATOM 1135 C C . ILE A 1 163 ? -0.12149 6.29312 -62.26192 1.000 67.61139 149 ILE A C 1
ATOM 1136 O O . ILE A 1 163 ? -1.08281 6.22901 -63.03816 1.000 69.26558 149 ILE A O 1
ATOM 1141 N N . SER A 1 164 ? 0.43105 5.20452 -61.73030 1.000 66.57033 150 SER A N 1
ATOM 1142 C CA . SER A 1 164 ? 0.03046 3.87532 -62.16033 1.000 71.40103 150 SER A CA 1
ATOM 1143 C C . SER A 1 164 ? -1.40140 3.53658 -61.76884 1.000 70.36292 150 SER A C 1
ATOM 1144 O O . SER A 1 164 ? -1.94212 2.53703 -62.25671 1.000 72.22417 150 SER A O 1
ATOM 1147 N N . SER A 1 165 ? -2.02718 4.33916 -60.91247 1.000 67.65478 151 SER A N 1
ATOM 1148 C CA . SER A 1 165 ? -3.39515 4.07397 -60.50182 1.000 68.22038 151 SER A CA 1
ATOM 1149 C C . SER A 1 165 ? -4.40402 4.79996 -61.38518 1.000 66.67216 151 SER A C 1
ATOM 1150 O O . SER A 1 165 ? -5.36012 4.17457 -61.84786 1.000 68.30827 151 SER A O 1
ATOM 1153 N N . ASN A 1 166 ? -4.22014 6.10710 -61.62707 1.000 64.78808 152 ASN A N 1
ATOM 1154 C CA . ASN A 1 166 ? -5.05075 6.77935 -62.62594 1.000 68.53599 152 ASN A CA 1
ATOM 1155 C C . ASN A 1 166 ? -4.98118 6.05960 -63.96079 1.000 68.40929 152 ASN A C 1
ATOM 1156 O O . ASN A 1 166 ? -6.00292 5.88244 -64.63301 1.000 66.26480 152 ASN A O 1
ATOM 1161 N N . ALA A 1 167 ? -3.77843 5.65816 -64.36539 1.000 66.09707 153 ALA A N 1
ATOM 1162 C CA . ALA A 1 167 ? -3.62382 4.71644 -65.45668 1.000 68.90274 153 ALA A CA 1
ATOM 1163 C C . ALA A 1 167 ? -4.64520 3.59615 -65.31315 1.000 70.16760 153 ALA A C 1
ATOM 1164 O O . ALA A 1 167 ? -5.58729 3.50134 -66.11534 1.000 70.56081 153 ALA A O 1
ATOM 1166 N N . LYS A 1 168 ? -4.48338 2.77108 -64.26567 1.000 70.72223 154 LYS A N 1
ATOM 1167 C CA . LYS A 1 168 ? -5.29398 1.56269 -64.13829 1.000 69.04842 154 LYS A CA 1
ATOM 1168 C C . LYS A 1 168 ? -6.75839 1.89597 -63.90404 1.000 68.10623 154 LYS A C 1
ATOM 1169 O O . LYS A 1 168 ? -7.63634 1.10711 -64.26782 1.000 68.47939 154 LYS A O 1
ATOM 1175 N N . LYS A 1 169 ? -7.04407 3.05544 -63.31343 1.000 67.81855 155 LYS A N 1
ATOM 1176 C CA . LYS A 1 169 ? -8.43271 3.46128 -63.14888 1.000 70.26686 155 LYS A CA 1
ATOM 1177 C C . LYS A 1 169 ? -9.00624 3.98185 -64.45793 1.000 72.43676 155 LYS A C 1
ATOM 1178 O O . LYS A 1 169 ? -10.22104 3.86263 -64.68612 1.000 68.99881 155 LYS A O 1
ATOM 1184 N N . GLY A 1 170 ? -8.14063 4.55661 -65.31407 1.000 75.37495 156 GLY A N 1
ATOM 1185 C CA . GLY A 1 170 ? -8.57295 5.00013 -66.63081 1.000 69.21604 156 GLY A CA 1
ATOM 1186 C C . GLY A 1 170 ? -9.08459 3.85562 -67.47695 1.000 68.53382 156 GLY A C 1
ATOM 1187 O O . GLY A 1 170 ? -10.13370 3.96088 -68.11517 1.000 63.63962 156 GLY A O 1
ATOM 1188 N N . TRP A 1 171 ? -8.36773 2.73612 -67.46881 1.000 66.12058 157 TRP A N 1
ATOM 1189 C CA . TRP A 1 171 ? -8.85910 1.56439 -68.17659 1.000 69.52405 157 TRP A CA 1
ATOM 1190 C C . TRP A 1 171 ? -10.20740 1.13557 -67.61473 1.000 71.89653 157 TRP A C 1
ATOM 1191 O O . TRP A 1 171 ? -11.20543 1.10929 -68.33783 1.000 76.24757 157 TRP A O 1
ATOM 1202 N N . ALA A 1 172 ? -10.26413 0.82406 -66.31603 1.000 71.50417 158 ALA A N 1
ATOM 1203 C CA . ALA A 1 172 ? -11.52821 0.40938 -65.71168 1.000 72.88391 158 ALA A CA 1
ATOM 1204 C C . ALA A 1 172 ? -12.63652 1.39161 -66.04848 1.000 74.78147 158 ALA A C 1
ATOM 1205 O O . ALA A 1 172 ? -13.78445 0.99165 -66.27954 1.000 78.84555 158 ALA A O 1
ATOM 1207 N N . ALA A 1 173 ? -12.29891 2.68106 -66.11585 1.000 71.63607 159 ALA A N 1
ATOM 1208 C CA . ALA A 1 173 ? -13.25676 3.67746 -66.57892 1.000 73.33719 159 ALA A CA 1
ATOM 1209 C C . ALA A 1 173 ? -13.72553 3.38771 -68.00280 1.000 78.82811 159 ALA A C 1
ATOM 1210 O O . ALA A 1 173 ? -14.89261 3.62381 -68.34209 1.000 82.02289 159 ALA A O 1
ATOM 1212 N N . ILE A 1 174 ? -12.83309 2.89199 -68.85979 1.000 78.14997 160 ILE A N 1
ATOM 1213 C CA . ILE A 1 174 ? -13.26715 2.50203 -70.19668 1.000 81.58288 160 ILE A CA 1
ATOM 1214 C C . ILE A 1 174 ? -14.25727 1.35439 -70.09945 1.000 85.14930 160 ILE A C 1
ATOM 1215 O O . ILE A 1 174 ? -15.37867 1.43674 -70.61647 1.000 88.61376 160 ILE A O 1
ATOM 1220 N N . GLU A 1 175 ? -13.86903 0.27671 -69.40915 1.000 81.82499 161 GLU A N 1
ATOM 1221 C CA . GLU A 1 175 ? -14.74412 -0.89016 -69.34584 1.000 86.86148 161 GLU A CA 1
ATOM 1222 C C . GLU A 1 175 ? -16.09575 -0.52779 -68.75163 1.000 93.18535 161 GLU A C 1
ATOM 1223 O O . GLU A 1 175 ? -17.14039 -0.96600 -69.24853 1.000 96.05634 161 GLU A O 1
ATOM 1229 N N . TRP A 1 176 ? -16.09961 0.31844 -67.72445 1.000 103.08048 162 TRP A N 1
ATOM 1230 C CA . TRP A 1 176 ? -17.36406 0.76668 -67.16055 1.000 104.57839 162 TRP A CA 1
ATOM 1231 C C . TRP A 1 176 ? -18.21815 1.49607 -68.18851 1.000 107.49216 162 TRP A C 1
ATOM 1232 O O . TRP A 1 176 ? -19.45031 1.46508 -68.09897 1.000 111.60996 162 TRP A O 1
ATOM 1243 N N . ILE A 1 177 ? -17.59797 2.14412 -69.17496 1.000 98.47875 163 ILE A N 1
ATOM 1244 C CA . ILE A 1 177 ? -18.38580 2.83039 -70.19384 1.000 97.74804 163 ILE A CA 1
ATOM 1245 C C . ILE A 1 177 ? -18.83495 1.85469 -71.28291 1.000 97.38835 163 ILE A C 1
ATOM 1246 O O . ILE A 1 177 ? -20.02168 1.79665 -71.62386 1.000 98.25692 163 ILE A O 1
ATOM 1251 N N . ILE A 1 178 ? -17.91066 1.05653 -71.83160 1.000 91.46644 164 ILE A N 1
ATOM 1252 C CA . ILE A 1 178 ? -18.27736 0.19235 -72.95189 1.000 93.98925 164 ILE A CA 1
ATOM 1253 C C . ILE A 1 178 ? -19.20059 -0.93582 -72.52404 1.000 101.32091 164 ILE A C 1
ATOM 1254 O O . ILE A 1 178 ? -19.88702 -1.52298 -73.37249 1.000 103.04122 164 ILE A O 1
ATOM 1259 N N . GLU A 1 179 ? -19.23700 -1.26825 -71.23562 1.000 108.59842 165 GLU A N 1
ATOM 1260 C CA . GLU A 1 179 ? -20.32460 -2.10341 -70.73174 1.000 110.77131 165 GLU A CA 1
ATOM 1261 C C . GLU A 1 179 ? -21.51035 -1.26714 -70.28346 1.000 111.10563 165 GLU A C 1
ATOM 1262 O O . GLU A 1 179 ? -22.13726 -1.54277 -69.25771 1.000 109.86164 165 GLU A O 1
ATOM 1268 N N . HIS A 1 180 ? -21.80562 -0.21099 -71.03448 1.000 109.18821 166 HIS A N 1
ATOM 1269 C CA . HIS A 1 180 ? -23.03286 0.56147 -70.89933 1.000 108.97196 166 HIS A CA 1
ATOM 1270 C C . HIS A 1 180 ? -23.42130 1.06752 -72.31280 1.000 110.36056 166 HIS A C 1
ATOM 1271 O O . HIS A 1 180 ? -23.69833 0.28956 -73.24547 1.000 105.01779 166 HIS A O 1
ATOM 1278 N N . MET B 2 1 ? 15.31124 12.28445 -43.46519 1.000 57.19714 0 MET B N 1
ATOM 1279 C CA . MET B 2 1 ? 15.87560 11.02393 -43.91859 1.000 55.17259 0 MET B CA 1
ATOM 1280 C C . MET B 2 1 ? 14.89287 9.88210 -43.77296 1.000 51.95092 0 MET B C 1
ATOM 1281 O O . MET B 2 1 ? 13.72384 10.08539 -43.47896 1.000 51.91187 0 MET B O 1
ATOM 1286 N N . LYS B 2 2 ? 15.37984 8.66749 -43.98606 1.000 53.67636 1 LYS B N 1
ATOM 1287 C CA . LYS B 2 2 ? 14.57431 7.50499 -43.67647 1.000 52.08780 1 LYS B CA 1
ATOM 1288 C C . LYS B 2 2 ? 14.45690 7.39511 -42.16245 1.000 55.06061 1 LYS B C 1
ATOM 1289 O O . LYS B 2 2 ? 15.38230 7.73595 -41.42701 1.000 54.69308 1 LYS B O 1
ATOM 1291 N N . ILE B 2 3 ? 13.28223 6.97243 -41.69883 1.000 55.39162 2 ILE B N 1
ATOM 1292 C CA . ILE B 2 3 ? 13.06189 6.76898 -40.28150 1.000 50.20483 2 ILE B CA 1
ATOM 1293 C C . ILE B 2 3 ? 14.10436 5.79865 -39.72310 1.000 55.14224 2 ILE B C 1
ATOM 1294 O O . ILE B 2 3 ? 14.68750 4.98042 -40.45366 1.000 51.68049 2 ILE B O 1
ATOM 1299 N N . GLU B 2 4 ? 14.37105 5.93043 -38.41703 1.000 53.17545 3 GLU B N 1
ATOM 1300 C CA . GLU B 2 4 ? 15.34267 5.10106 -37.72144 1.000 47.59638 3 GLU B CA 1
ATOM 1301 C C . GLU B 2 4 ? 14.74301 3.75720 -37.36276 1.000 46.29237 3 GLU B C 1
ATOM 1302 O O . GLU B 2 4 ? 13.65602 3.67514 -36.78044 1.000 49.12731 3 GLU B O 1
ATOM 1308 N N . GLU B 2 5 ? 15.47066 2.70953 -37.68694 1.000 44.13241 4 GLU B N 1
ATOM 1309 C CA . GLU B 2 5 ? 15.03914 1.37650 -37.35332 1.000 46.00729 4 GLU B CA 1
ATOM 1310 C C . GLU B 2 5 ? 15.41271 1.03401 -35.90003 1.000 48.54457 4 GLU B C 1
ATOM 1311 O O . GLU B 2 5 ? 16.34572 1.59768 -35.31401 1.000 46.22691 4 GLU B O 1
ATOM 1317 N N . GLY B 2 6 ? 14.67634 0.08275 -35.32124 1.000 45.09504 5 GLY B N 1
ATOM 1318 C CA . GLY B 2 6 ? 14.88871 -0.26658 -33.93132 1.000 49.50747 5 GLY B CA 1
ATOM 1319 C C . GLY B 2 6 ? 14.48307 0.81236 -32.95320 1.000 47.28389 5 GLY B C 1
ATOM 1320 O O . GLY B 2 6 ? 14.87598 0.75311 -31.78307 1.000 49.49481 5 GLY B O 1
ATOM 1321 N N . LYS B 2 7 ? 13.70840 1.78878 -33.40970 1.000 42.47441 6 LYS B N 1
ATOM 1322 C CA . LYS B 2 7 ? 13.25353 2.92146 -32.63079 1.000 46.40940 6 LYS B CA 1
ATOM 1323 C C . LYS B 2 7 ? 11.83151 3.25883 -33.07646 1.000 48.76316 6 LYS B C 1
ATOM 1324 O O . LYS B 2 7 ? 11.51050 3.21473 -34.27006 1.000 47.95636 6 LYS B O 1
ATOM 1330 N N . LEU B 2 8 ? 10.96889 3.55792 -32.10886 1.000 50.49949 7 LEU B N 1
ATOM 1331 C CA . LEU B 2 8 ? 9.64765 4.10076 -32.38733 1.000 44.88447 7 LEU B CA 1
ATOM 1332 C C . LEU B 2 8 ? 9.65210 5.58232 -32.05300 1.000 44.63112 7 LEU B C 1
ATOM 1333 O O . LEU B 2 8 ? 10.14777 5.99180 -31.00181 1.000 46.39800 7 LEU B O 1
ATOM 1338 N N . VAL B 2 9 ? 9.16046 6.37907 -32.97830 1.000 45.14237 8 VAL B N 1
ATOM 1339 C CA . VAL B 2 9 ? 9.08324 7.82039 -32.84311 1.000 45.05246 8 VAL B CA 1
ATOM 1340 C C . VAL B 2 9 ? 7.61794 8.15524 -33.02120 1.000 45.49560 8 VAL B C 1
ATOM 1341 O O . VAL B 2 9 ? 6.95423 7.56749 -33.88032 1.000 47.04092 8 VAL B O 1
ATOM 1345 N N . ILE B 2 10 ? 7.09402 9.04273 -32.18446 1.000 43.82494 9 ILE B N 1
ATOM 1346 C CA . ILE B 2 10 ? 5.65280 9.21546 -32.06773 1.000 43.83916 9 ILE B CA 1
ATOM 1347 C C . ILE B 2 10 ? 5.34966 10.69599 -32.04119 1.000 45.88826 9 ILE B C 1
ATOM 1348 O O . ILE B 2 10 ? 5.99307 11.45399 -31.30469 1.000 45.58303 9 ILE B O 1
ATOM 1353 N N . TRP B 2 11 ? 4.37730 11.10745 -32.84621 1.000 45.18985 10 TRP B N 1
ATOM 1354 C CA . TRP B 2 11 ? 3.88667 12.47535 -32.82761 1.000 45.03094 10 TRP B CA 1
ATOM 1355 C C . TRP B 2 11 ? 2.47681 12.47687 -32.27749 1.000 43.73711 10 TRP B C 1
ATOM 1356 O O . TRP B 2 11 ? 1.63467 11.67489 -32.69495 1.000 39.90920 10 TRP B O 1
ATOM 1367 N N . ILE B 2 12 ? 2.24309 13.35283 -31.31134 1.000 43.24000 11 ILE B N 1
ATOM 1368 C CA . ILE B 2 12 ? 0.91710 13.54833 -30.76671 1.000 42.42250 11 ILE B CA 1
ATOM 1369 C C . ILE B 2 12 ? 0.82893 15.01549 -30.42594 1.000 41.88595 11 ILE B C 1
ATOM 1370 O O . ILE B 2 12 ? 1.84582 15.66363 -30.17257 1.000 43.49107 11 ILE B O 1
ATOM 1375 N N . ASN B 2 13 ? -0.37835 15.55301 -30.47619 1.000 41.44540 12 ASN B N 1
ATOM 1376 C CA . ASN B 2 13 ? -0.54465 16.98450 -30.28840 1.000 45.36745 12 ASN B CA 1
ATOM 1377 C C . ASN B 2 13 ? -0.13886 17.39022 -28.87180 1.000 49.88949 12 ASN B C 1
ATOM 1378 O O . ASN B 2 13 ? -0.37250 16.65212 -27.90396 1.000 48.29276 12 ASN B O 1
ATOM 1383 N N . GLY B 2 14 ? 0.46451 18.57737 -28.74966 1.000 60.42063 13 GLY B N 1
ATOM 1384 C CA . GLY B 2 14 ? 0.94196 19.07799 -27.46064 1.000 58.28092 13 GLY B CA 1
ATOM 1385 C C . GLY B 2 14 ? -0.15235 19.40952 -26.45031 1.000 58.47976 13 GLY B C 1
ATOM 1386 O O . GLY B 2 14 ? 0.16436 19.72238 -25.29339 1.000 60.19676 13 GLY B O 1
ATOM 1387 N N . ASP B 2 15 ? -1.41954 19.36511 -26.84735 1.000 48.20239 14 ASP B N 1
ATOM 1388 C CA . ASP B 2 15 ? -2.50094 19.55851 -25.89836 1.000 45.54087 14 ASP B CA 1
ATOM 1389 C C . ASP B 2 15 ? -3.04316 18.22880 -25.39028 1.000 45.33024 14 ASP B C 1
ATOM 1390 O O . ASP B 2 15 ? -4.06508 18.20399 -24.68945 1.000 46.78933 14 ASP B O 1
ATOM 1395 N N . LYS B 2 16 ? -2.38873 17.12929 -25.74313 1.000 43.80927 15 LYS B N 1
ATOM 1396 C CA . LYS B 2 16 ? -2.77688 15.78735 -25.34057 1.000 41.62327 15 LYS B CA 1
ATOM 1397 C C . LYS B 2 16 ? -1.80526 15.29414 -24.28158 1.000 40.88406 15 LYS B C 1
ATOM 1398 O O . LYS B 2 16 ? -0.77858 15.91493 -24.01328 1.000 43.47400 15 LYS B O 1
ATOM 1404 N N . GLY B 2 17 ? -2.11837 14.15066 -23.69361 1.000 40.23578 16 GLY B N 1
ATOM 1405 C CA . GLY B 2 17 ? -1.31332 13.69407 -22.58141 1.000 38.50144 16 GLY B CA 1
ATOM 1406 C C . GLY B 2 17 ? -0.03570 13.00701 -22.98894 1.000 41.25711 16 GLY B C 1
ATOM 1407 O O . GLY B 2 17 ? 0.09161 11.79851 -22.79260 1.000 44.12307 16 GLY B O 1
ATOM 1408 N N . TYR B 2 18 ? 0.93144 13.73584 -23.54350 1.000 40.34643 17 TYR B N 1
ATOM 1409 C CA . TYR B 2 18 ? 2.07978 13.02412 -24.08712 1.000 41.79164 17 TYR B CA 1
ATOM 1410 C C . TYR B 2 18 ? 3.02886 12.51071 -23.01706 1.000 46.45049 17 TYR B C 1
ATOM 1411 O O . TYR B 2 18 ? 3.67855 11.47959 -23.23705 1.000 48.66074 17 TYR B O 1
ATOM 1420 N N . ASN B 2 19 ? 3.15316 13.20300 -21.87146 1.000 46.22061 18 ASN B N 1
ATOM 1421 C CA . ASN B 2 19 ? 3.96903 12.64835 -20.79214 1.000 43.37900 18 ASN B CA 1
ATOM 1422 C C . ASN B 2 19 ? 3.42988 11.29910 -20.34405 1.000 44.76155 18 ASN B C 1
ATOM 1423 O O . ASN B 2 19 ? 4.20562 10.40275 -19.99982 1.000 48.80217 18 ASN B O 1
ATOM 1428 N N . GLY B 2 20 ? 2.10865 11.12426 -20.37453 1.000 44.33982 19 GLY B N 1
ATOM 1429 C CA . GLY B 2 20 ? 1.54366 9.80215 -20.14808 1.000 46.90864 19 GLY B CA 1
ATOM 1430 C C . GLY B 2 20 ? 1.90339 8.81306 -21.24166 1.000 46.52040 19 GLY B C 1
ATOM 1431 O O . GLY B 2 20 ? 2.37892 7.70783 -20.96172 1.000 45.48990 19 GLY B O 1
ATOM 1432 N N . LEU B 2 21 ? 1.66134 9.19265 -22.50557 1.000 48.93861 20 LEU B N 1
ATOM 1433 C CA . LEU B 2 21 ? 2.05566 8.35802 -23.63884 1.000 44.59542 20 LEU B CA 1
ATOM 1434 C C . LEU B 2 21 ? 3.52614 7.98530 -23.55754 1.000 46.40415 20 LEU B C 1
ATOM 1435 O O . LEU B 2 21 ? 3.90789 6.85316 -23.88372 1.000 44.87862 20 LEU B O 1
ATOM 1440 N N . ALA B 2 22 ? 4.36337 8.93307 -23.10760 1.000 46.38248 21 ALA B N 1
ATOM 1441 C CA . ALA B 2 22 ? 5.77317 8.65432 -22.86371 1.000 47.88819 21 ALA B CA 1
ATOM 1442 C C . ALA B 2 22 ? 5.95486 7.53875 -21.85580 1.000 48.73323 21 ALA B C 1
ATOM 1443 O O . ALA B 2 22 ? 6.90498 6.75337 -21.95301 1.000 50.93986 21 ALA B O 1
ATOM 1445 N N . GLU B 2 23 ? 5.06110 7.45727 -20.88010 1.000 51.80997 22 GLU B N 1
ATOM 1446 C CA . GLU B 2 23 ? 5.18970 6.44211 -19.84700 1.000 53.63501 22 GLU B CA 1
ATOM 1447 C C . GLU B 2 23 ? 4.73591 5.07434 -20.34962 1.000 49.49526 22 GLU B C 1
ATOM 1448 O O . GLU B 2 23 ? 5.23847 4.04823 -19.87702 1.000 47.46485 22 GLU B O 1
ATOM 1454 N N . VAL B 2 24 ? 3.81055 5.03647 -21.31227 1.000 49.94433 23 VAL B N 1
ATOM 1455 C CA . VAL B 2 24 ? 3.53299 3.78315 -22.00589 1.000 48.82854 23 VAL B CA 1
ATOM 1456 C C . VAL B 2 24 ? 4.74581 3.36507 -22.81933 1.000 53.12281 23 VAL B C 1
ATOM 1457 O O . VAL B 2 24 ? 5.10070 2.18089 -22.87257 1.000 53.34962 23 VAL B O 1
ATOM 1461 N N . GLY B 2 25 ? 5.39885 4.33322 -23.46893 1.000 51.02747 24 GLY B N 1
ATOM 1462 C CA . GLY B 2 25 ? 6.62330 4.03199 -24.19352 1.000 52.85656 24 GLY B CA 1
ATOM 1463 C C . GLY B 2 25 ? 7.69587 3.44816 -23.29691 1.000 56.95238 24 GLY B C 1
ATOM 1464 O O . GLY B 2 25 ? 8.35748 2.46736 -23.65642 1.000 58.66508 24 GLY B O 1
ATOM 1465 N N . LYS B 2 26 ? 7.88735 4.04900 -22.11618 1.000 59.27644 25 LYS B N 1
ATOM 1466 C CA . LYS B 2 26 ? 8.84379 3.49839 -21.16232 1.000 61.72543 25 LYS B CA 1
ATOM 1467 C C . LYS B 2 26 ? 8.48756 2.05830 -20.79532 1.000 64.19730 25 LYS B C 1
ATOM 1468 O O . LYS B 2 26 ? 9.36600 1.19235 -20.73959 1.000 67.96304 25 LYS B O 1
ATOM 1474 N N . LYS B 2 27 ? 7.20403 1.77441 -20.55424 1.000 61.66874 26 LYS B N 1
ATOM 1475 C CA . LYS B 2 27 ? 6.80693 0.40366 -20.24318 1.000 61.69111 26 LYS B CA 1
ATOM 1476 C C . LYS B 2 27 ? 7.15725 -0.52967 -21.39625 1.000 60.01009 26 LYS B C 1
ATOM 1477 O O . LYS B 2 27 ? 7.52680 -1.68715 -21.17174 1.000 59.57829 26 LYS B O 1
ATOM 1483 N N . PHE B 2 28 ? 7.09294 -0.01518 -22.63053 1.000 62.81568 27 PHE B N 1
ATOM 1484 C CA . PHE B 2 28 ? 7.46114 -0.77287 -23.82934 1.000 61.21119 27 PHE B CA 1
ATOM 1485 C C . PHE B 2 28 ? 8.95794 -1.05151 -23.87031 1.000 61.85329 27 PHE B C 1
ATOM 1486 O O . PHE B 2 28 ? 9.39035 -2.20198 -24.01249 1.000 62.20438 27 PHE B O 1
ATOM 1494 N N . GLU B 2 29 ? 9.76222 0.00380 -23.76186 1.000 60.81482 28 GLU B N 1
ATOM 1495 C CA . GLU B 2 29 ? 11.21257 -0.14668 -23.75031 1.000 63.52380 28 GLU B CA 1
ATOM 1496 C C . GLU B 2 29 ? 11.67906 -1.02387 -22.58892 1.000 67.87644 28 GLU B C 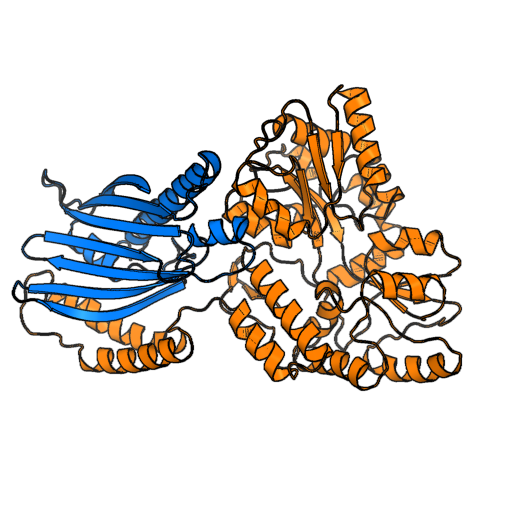1
ATOM 1497 O O . GLU B 2 29 ? 12.43955 -1.97678 -22.79362 1.000 71.67884 28 GLU B O 1
ATOM 1503 N N . LYS B 2 30 ? 11.23697 -0.71227 -21.35761 1.000 67.99158 29 LYS B N 1
ATOM 1504 C CA . LYS B 2 30 ? 11.51964 -1.57265 -20.20410 1.000 67.58342 29 LYS B CA 1
ATOM 1505 C C . LYS B 2 30 ? 11.25303 -3.03662 -20.51978 1.000 69.97189 29 LYS B C 1
ATOM 1506 O O . LYS B 2 30 ? 11.98284 -3.92179 -20.05629 1.000 73.70647 29 LYS B O 1
ATOM 1512 N N . ASP B 2 31 ? 10.20070 -3.30694 -21.30025 1.000 70.86800 30 ASP B N 1
ATOM 1513 C CA . ASP B 2 31 ? 9.78965 -4.66065 -21.67058 1.000 71.76588 30 ASP B CA 1
ATOM 1514 C C . ASP B 2 31 ? 10.50656 -5.16396 -22.91902 1.000 71.23788 30 ASP B C 1
ATOM 1515 O O . ASP B 2 31 ? 11.16541 -6.20405 -22.88466 1.000 76.80354 30 ASP B O 1
ATOM 1520 N N . THR B 2 32 ? 10.37927 -4.44997 -24.02906 1.000 71.93291 31 THR B N 1
ATOM 1521 C CA . THR B 2 32 ? 10.92415 -4.93039 -25.29190 1.000 73.65937 31 THR B CA 1
ATOM 1522 C C . THR B 2 32 ? 12.32523 -4.39710 -25.59474 1.000 71.56962 31 THR B C 1
ATOM 1523 O O . THR B 2 32 ? 12.90394 -4.75894 -26.63040 1.000 69.54943 31 THR B O 1
ATOM 1527 N N . GLY B 2 33 ? 12.88554 -3.55276 -24.72947 1.000 65.85607 32 GLY B N 1
ATOM 1528 C CA . GLY B 2 33 ? 14.20207 -3.00703 -24.98529 1.000 64.66951 32 GLY B CA 1
ATOM 1529 C C . GLY B 2 33 ? 14.26759 -2.10443 -26.20109 1.000 66.82371 32 GLY B C 1
ATOM 1530 O O . GLY B 2 33 ? 15.35845 -1.69479 -26.61566 1.000 66.33416 32 GLY B O 1
ATOM 1531 N N . ILE B 2 34 ? 13.11212 -1.78421 -26.77854 1.000 67.35248 33 ILE B N 1
ATOM 1532 C CA . ILE B 2 34 ? 13.01811 -0.90450 -27.93403 1.000 60.04180 33 ILE B CA 1
ATOM 1533 C C . ILE B 2 34 ? 12.62243 0.47970 -27.44225 1.000 59.88376 33 ILE B C 1
ATOM 1534 O O . ILE B 2 34 ? 11.50520 0.67803 -26.95272 1.000 57.77487 33 ILE B O 1
ATOM 1539 N N . LYS B 2 35 ? 13.52998 1.44188 -27.60561 1.000 58.33628 34 LYS B N 1
ATOM 1540 C CA . LYS B 2 35 ? 13.31267 2.81261 -27.15063 1.000 54.30490 34 LYS B CA 1
ATOM 1541 C C . LYS B 2 35 ? 12.12836 3.44774 -27.88507 1.000 56.19114 34 LYS B C 1
ATOM 1542 O O . LYS B 2 35 ? 11.83840 3.12369 -29.04684 1.000 56.45342 34 LYS B O 1
ATOM 1548 N N . VAL B 2 36 ? 11.42113 4.34722 -27.19198 1.000 54.53655 35 VAL B N 1
ATOM 1549 C CA . VAL B 2 36 ? 10.28395 5.07127 -27.76027 1.000 47.99960 35 VAL B CA 1
ATOM 1550 C C . VAL B 2 36 ? 10.38257 6.55407 -27.41480 1.000 48.24632 35 VAL B C 1
ATOM 1551 O O . VAL B 2 36 ? 10.66837 6.91997 -26.26872 1.000 52.24808 35 VAL B O 1
ATOM 1555 N N . THR B 2 37 ? 10.12681 7.40041 -28.40874 1.000 48.58187 36 THR B N 1
ATOM 1556 C CA . THR B 2 37 ? 10.32554 8.84098 -28.33350 1.000 46.44161 36 THR B CA 1
ATOM 1557 C C . THR B 2 37 ? 8.99967 9.48870 -28.68107 1.000 47.42850 36 THR B C 1
ATOM 1558 O O . THR B 2 37 ? 8.45522 9.23659 -29.76011 1.000 48.62898 36 THR B O 1
ATOM 1562 N N . VAL B 2 38 ? 8.48218 10.31702 -27.78320 1.000 47.00773 37 VAL B N 1
ATOM 1563 C CA . VAL B 2 38 ? 7.18203 10.93678 -27.96978 1.000 43.91374 37 VAL B CA 1
ATOM 1564 C C . VAL B 2 38 ? 7.40649 12.43386 -28.06641 1.000 44.96010 37 VAL B C 1
ATOM 1565 O O . VAL B 2 38 ? 7.83845 13.07256 -27.09991 1.000 45.84588 37 VAL B O 1
ATOM 1569 N N . GLU B 2 39 ? 7.14705 12.99170 -29.23573 1.000 44.33732 38 GLU B N 1
ATOM 1570 C CA . GLU B 2 39 ? 7.26340 14.42203 -29.44653 1.000 43.41775 38 GLU B CA 1
ATOM 1571 C C . GLU B 2 39 ? 5.88956 14.99070 -29.74929 1.000 43.18498 38 GLU B C 1
ATOM 1572 O O . GLU B 2 39 ? 4.92971 14.26479 -30.03930 1.000 45.18250 38 GLU B O 1
ATOM 1578 N N . HIS B 2 40 ? 5.80678 16.31070 -29.67796 1.000 42.26165 39 HIS B N 1
ATOM 1579 C CA . HIS B 2 40 ? 4.59235 17.03832 -30.02940 1.000 44.13856 39 HIS B CA 1
ATOM 1580 C C . HIS B 2 40 ? 5.02909 18.22739 -30.86804 1.000 46.04793 39 HIS B C 1
ATOM 1581 O O . HIS B 2 40 ? 5.25095 19.32863 -30.35575 1.000 43.43555 39 HIS B O 1
ATOM 1588 N N . PRO B 2 41 ? 5.21493 18.02495 -32.17135 1.000 49.94172 40 PRO B N 1
ATOM 1589 C CA . PRO B 2 41 ? 5.59200 19.14201 -33.03824 1.000 46.31237 40 PRO B CA 1
ATOM 1590 C C . PRO B 2 41 ? 4.41440 20.06715 -33.22083 1.000 49.50129 40 PRO B C 1
ATOM 1591 O O . PRO B 2 41 ? 3.25873 19.64221 -33.19108 1.000 51.61639 40 PRO B O 1
ATOM 1595 N N . ASP B 2 42 ? 4.71314 21.34744 -33.38468 1.000 57.56568 41 ASP B N 1
ATOM 1596 C CA . ASP B 2 42 ? 3.65824 22.29941 -33.68108 1.000 57.34244 41 ASP B CA 1
ATOM 1597 C C . ASP B 2 42 ? 3.11044 22.05122 -35.07783 1.000 59.17545 41 ASP B C 1
ATOM 1598 O O . ASP B 2 42 ? 3.80249 21.53177 -35.96126 1.000 56.48164 41 ASP B O 1
ATOM 1603 N N . LYS B 2 43 ? 1.85260 22.44189 -35.27361 1.000 60.53041 42 LYS B N 1
ATOM 1604 C CA . LYS B 2 43 ? 1.17935 22.27448 -36.55387 1.000 53.85182 42 LYS B CA 1
ATOM 1605 C C . LYS B 2 43 ? 1.42293 20.86085 -37.06920 1.000 52.14824 42 LYS B C 1
ATOM 1606 O O . LYS B 2 43 ? 1.82075 20.62985 -38.20786 1.000 58.33953 42 LYS B O 1
ATOM 1612 N N . LEU B 2 44 ? 1.21763 19.91097 -36.16607 1.000 49.76703 43 LEU B N 1
ATOM 1613 C CA . LEU B 2 44 ? 1.52189 18.51048 -36.41858 1.000 49.89026 43 LEU B CA 1
ATOM 1614 C C . LEU B 2 44 ? 0.76407 17.98392 -37.63236 1.000 49.09570 43 LEU B C 1
ATOM 1615 O O . LEU B 2 44 ? 1.33133 17.28361 -38.48076 1.000 48.84557 43 LEU B O 1
ATOM 1620 N N . GLU B 2 45 ? -0.52763 18.31027 -37.72413 1.000 47.25260 44 GLU B N 1
ATOM 1621 C CA . GLU B 2 45 ? -1.39243 17.7579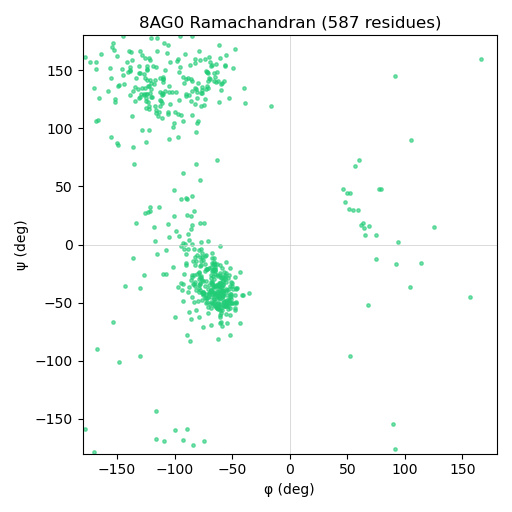6 -38.76152 1.000 46.51065 44 GLU B CA 1
ATOM 1622 C C . GLU B 2 45 ? -0.97298 18.19878 -40.17260 1.000 50.98012 44 GLU B C 1
ATOM 1623 O O . GLU B 2 45 ? -1.40000 17.59392 -41.16071 1.000 49.88261 44 GLU B O 1
ATOM 1629 N N . GLU B 2 46 ? -0.15605 19.23787 -40.29369 1.000 50.34758 45 GLU B N 1
ATOM 1630 C CA . GLU B 2 46 ? 0.37309 19.66339 -41.57796 1.000 50.97279 45 GLU B CA 1
ATOM 1631 C C . GLU B 2 46 ? 1.76285 19.11974 -41.84928 1.000 53.29532 45 GLU B C 1
ATOM 1632 O O . GLU B 2 46 ? 2.07714 18.77962 -42.99124 1.000 56.49932 45 GLU B O 1
ATOM 1638 N N . LYS B 2 47 ? 2.59541 19.01958 -40.81512 1.000 53.30561 46 LYS B N 1
ATOM 1639 C CA . LYS B 2 47 ? 3.98490 18.63393 -41.00784 1.000 53.83170 46 LYS B CA 1
ATOM 1640 C C . LYS B 2 47 ? 4.14111 17.15227 -41.32029 1.000 51.32899 46 LYS B C 1
ATOM 1641 O O . LYS B 2 47 ? 5.15280 16.75856 -41.90608 1.000 50.87604 46 LYS B O 1
ATOM 1647 N N . PHE B 2 48 ? 3.17265 16.31693 -40.94994 1.000 52.36733 47 PHE B N 1
ATOM 1648 C CA . PHE B 2 48 ? 3.34028 14.88575 -41.19962 1.000 51.68595 47 PHE B CA 1
ATOM 1649 C C . PHE B 2 48 ? 3.43039 14.57778 -42.69249 1.000 52.69419 47 PHE B C 1
ATOM 1650 O O . PHE B 2 48 ? 4.41203 13.94060 -43.11204 1.000 50.78761 47 PHE B O 1
ATOM 1658 N N . PRO B 2 49 ? 2.47769 14.98978 -43.54398 1.000 51.17621 48 PRO B N 1
ATOM 1659 C CA . PRO B 2 49 ? 2.65917 14.73458 -44.98494 1.000 52.38704 48 PRO B CA 1
ATOM 1660 C C . PRO B 2 49 ? 3.89724 15.40448 -45.54512 1.000 57.30918 48 PRO B C 1
ATOM 1661 O O . PRO B 2 49 ? 4.55444 14.84006 -46.43741 1.000 55.02777 48 PRO B O 1
ATOM 1665 N N . GLN B 2 50 ? 4.24988 16.58135 -45.01057 1.000 55.37430 49 GLN B N 1
ATOM 1666 C CA . GLN B 2 50 ? 5.41377 17.31408 -45.48839 1.000 57.42882 49 GLN B CA 1
ATOM 1667 C C . GLN B 2 50 ? 6.69151 16.48325 -45.43717 1.000 58.47859 49 GLN B C 1
ATOM 1668 O O . GLN B 2 50 ? 7.63634 16.75478 -46.19053 1.000 66.51768 49 GLN B O 1
ATOM 1674 N N . VAL B 2 51 ? 6.75343 15.47687 -44.56546 1.000 52.66231 50 VAL B N 1
ATOM 1675 C CA . VAL B 2 51 ? 7.97459 14.69242 -44.43374 1.000 51.66922 50 VAL B CA 1
ATOM 1676 C C . VAL B 2 51 ? 7.68282 13.20588 -44.58248 1.000 52.61525 50 VAL B C 1
ATOM 1677 O O . VAL B 2 51 ? 8.55550 12.43561 -44.99515 1.000 54.10491 50 VAL B O 1
ATOM 1681 N N . ALA B 2 52 ? 6.46206 12.78201 -44.26231 1.000 51.68909 51 ALA B N 1
ATOM 1682 C CA . ALA B 2 52 ? 6.12459 11.38364 -44.50493 1.000 54.55996 51 ALA B CA 1
ATOM 1683 C C . ALA B 2 52 ? 5.94880 11.08701 -45.98632 1.000 53.57450 51 ALA B C 1
ATOM 1684 O O . ALA B 2 52 ? 5.81896 9.91185 -46.35447 1.000 51.80341 51 ALA B O 1
ATOM 1686 N N . ALA B 2 53 ? 5.92614 12.12721 -46.82667 1.000 53.62488 52 ALA B N 1
ATOM 1687 C CA . ALA B 2 53 ? 5.93268 11.95423 -48.27282 1.000 56.35649 52 ALA B CA 1
ATOM 1688 C C . ALA B 2 53 ? 7.34430 11.79228 -48.82560 1.000 58.48399 52 ALA B C 1
ATOM 1689 O O . ALA B 2 53 ? 7.53337 11.15921 -49.87014 1.000 59.00589 52 ALA B O 1
ATOM 1691 N N . THR B 2 54 ? 8.34039 12.35626 -48.16026 1.000 55.56308 53 THR B N 1
ATOM 1692 C CA . THR B 2 54 ? 9.72367 12.14879 -48.55612 1.000 51.90282 53 THR B CA 1
ATOM 1693 C C . THR B 2 54 ? 10.34110 10.90837 -47.92500 1.000 52.23372 53 THR B C 1
ATOM 1694 O O . THR B 2 54 ? 11.53925 10.67869 -48.10587 1.000 52.12799 53 THR B O 1
ATOM 1698 N N . GLY B 2 55 ? 9.56780 10.11979 -47.17254 1.000 52.74340 54 GLY B N 1
ATOM 1699 C CA . GLY B 2 55 ? 10.08650 8.96317 -46.46135 1.000 51.58312 54 GLY B CA 1
ATOM 1700 C C . GLY B 2 55 ? 10.48753 9.20975 -45.01713 1.000 53.69189 54 GLY B C 1
ATOM 1701 O O . GLY B 2 55 ? 10.97478 8.28005 -44.35707 1.000 51.24386 54 GLY B O 1
ATOM 1702 N N . ASP B 2 56 ? 10.30236 10.42792 -44.51425 1.000 53.65681 55 ASP B N 1
ATOM 1703 C CA . ASP B 2 56 ? 10.65434 10.86333 -43.17526 1.000 51.06616 55 ASP B CA 1
ATOM 1704 C C . ASP B 2 56 ? 9.40024 10.84865 -42.29905 1.000 53.01370 55 ASP B C 1
ATOM 1705 O O . ASP B 2 56 ? 8.40975 10.18087 -42.62668 1.000 50.03232 55 ASP B O 1
ATOM 1710 N N . GLY B 2 57 ? 9.43159 11.59235 -41.18482 1.000 54.93398 56 GLY B N 1
ATOM 1711 C CA . GLY B 2 57 ? 8.31466 11.66238 -40.27276 1.000 50.95815 56 GLY B CA 1
ATOM 1712 C C . GLY B 2 57 ? 8.39962 10.62962 -39.16504 1.000 46.51940 56 GLY B C 1
ATOM 1713 O O . GLY B 2 57 ? 9.38179 9.88974 -39.04273 1.000 42.90097 56 GLY B O 1
ATOM 1714 N N . PRO B 2 58 ? 7.37141 10.57232 -38.32729 1.000 43.84810 57 PRO B N 1
ATOM 1715 C CA . PRO B 2 58 ? 7.35450 9.61554 -37.22083 1.000 47.71497 57 PRO B CA 1
ATOM 1716 C C . PRO B 2 58 ? 6.79523 8.26844 -37.65117 1.000 49.22335 57 PRO B C 1
ATOM 1717 O O . PRO B 2 58 ? 5.99981 8.16474 -38.58860 1.000 49.77158 57 PRO B O 1
ATOM 1721 N N . ASP B 2 59 ? 7.22169 7.22887 -36.92762 1.000 45.06802 58 ASP B N 1
ATOM 1722 C CA . ASP B 2 59 ? 6.62208 5.91579 -37.11588 1.000 43.80270 58 ASP B CA 1
ATOM 1723 C C . ASP B 2 59 ? 5.11673 5.95394 -36.87756 1.000 45.15852 58 ASP B C 1
ATOM 1724 O O . ASP B 2 59 ? 4.34903 5.33195 -37.61451 1.000 49.14855 58 ASP B O 1
ATOM 1729 N N . ILE B 2 60 ? 4.67724 6.67456 -35.85356 1.000 45.74820 59 ILE B N 1
ATOM 1730 C CA . ILE B 2 60 ? 3.28234 6.70944 -35.43571 1.000 42.89919 59 ILE B CA 1
ATOM 1731 C C . ILE B 2 60 ? 2.84886 8.16178 -35.37011 1.000 43.77204 59 ILE B C 1
ATOM 1732 O O . ILE B 2 60 ? 3.51573 8.98602 -34.73208 1.000 46.17913 59 ILE B O 1
ATOM 1737 N N . ILE B 2 61 ? 1.72937 8.46642 -36.01436 1.000 43.18275 60 ILE B N 1
ATOM 1738 C CA . ILE B 2 61 ? 1.14729 9.80185 -36.05058 1.000 41.62188 60 ILE B CA 1
ATOM 1739 C C . ILE B 2 61 ? -0.17403 9.74748 -35.27972 1.000 41.91140 60 ILE B C 1
ATOM 1740 O O . ILE B 2 61 ? -0.97016 8.81455 -35.46452 1.000 40.90800 60 ILE B O 1
ATOM 1745 N N . PHE B 2 62 ? -0.37545 10.70925 -34.36968 1.000 39.75435 61 PHE B N 1
ATOM 1746 C CA . PHE B 2 62 ? -1.55050 10.76605 -33.50166 1.000 39.65882 61 PHE B CA 1
ATOM 1747 C C . PHE B 2 62 ? -2.35418 12.00812 -33.85867 1.000 38.52137 61 PHE B C 1
ATOM 1748 O O . PHE B 2 62 ? -1.91015 13.13458 -33.59555 1.000 36.59768 61 PHE B O 1
ATOM 1756 N N . TRP B 2 63 ? -3.53129 11.80880 -34.45329 1.000 36.54180 62 TRP B N 1
ATOM 1757 C CA . TRP B 2 63 ? -4.42737 12.91999 -34.72315 1.000 34.76971 62 TRP B CA 1
ATOM 1758 C C . TRP B 2 63 ? -5.83627 12.37710 -34.77960 1.000 36.51971 62 TRP B C 1
ATOM 1759 O O . TRP B 2 63 ? -6.04709 11.16588 -34.72714 1.000 41.05697 62 TRP B O 1
ATOM 1770 N N . ALA B 2 64 ? -6.80267 13.29924 -34.81710 1.000 31.70175 63 ALA B N 1
ATOM 1771 C CA . ALA B 2 64 ? -8.18523 12.95154 -35.11361 1.000 36.21149 63 ALA B CA 1
ATOM 1772 C C . ALA B 2 64 ? -8.26874 12.22168 -36.45067 1.000 40.47505 63 ALA B C 1
ATOM 1773 O O . ALA B 2 64 ? -7.41937 12.38265 -37.33570 1.000 40.19434 63 ALA B O 1
ATOM 1775 N N . HIS B 2 65 ? -9.30559 11.40987 -36.60227 1.000 39.95967 64 HIS B N 1
ATOM 1776 C CA . HIS B 2 65 ? -9.43609 10.63930 -37.82985 1.000 40.01542 64 HIS B CA 1
ATOM 1777 C C . HIS B 2 65 ? -9.64695 11.51812 -39.07354 1.000 41.17739 64 HIS B C 1
ATOM 1778 O O . HIS B 2 65 ? -9.38611 11.04928 -40.18422 1.000 42.58410 64 HIS B O 1
ATOM 1785 N N . ASP B 2 66 ? -10.07053 12.78419 -38.92615 1.000 37.50033 65 ASP B N 1
ATOM 1786 C CA . ASP B 2 66 ? -10.48624 13.55950 -40.09371 1.000 37.73553 65 ASP B CA 1
ATOM 1787 C C . ASP B 2 66 ? -9.33417 13.85938 -41.06240 1.000 42.59888 65 ASP B C 1
ATOM 1788 O O . ASP B 2 66 ? -9.58060 14.14208 -42.24479 1.000 44.98403 65 ASP B O 1
ATOM 1793 N N . ARG B 2 67 ? -8.09104 13.81016 -40.60165 1.000 40.45955 66 ARG B N 1
ATOM 1794 C CA . ARG B 2 67 ? -6.93791 14.07382 -41.45395 1.000 40.05532 66 ARG B CA 1
ATOM 1795 C C . ARG B 2 67 ? -6.41621 12.81204 -42.12573 1.000 41.66120 66 ARG B C 1
ATOM 1796 O O . ARG B 2 67 ? -5.69368 12.89814 -43.12019 1.000 41.11513 66 ARG B O 1
ATOM 1804 N N . PHE B 2 68 ? -6.78805 11.64452 -41.61386 1.000 43.13255 67 PHE B N 1
ATOM 1805 C CA . PHE B 2 68 ? -6.11844 10.41343 -41.99840 1.000 44.31583 67 PHE B CA 1
ATOM 1806 C C . PHE B 2 68 ? -6.53759 9.90577 -43.37435 1.000 44.37123 67 PHE B C 1
ATOM 1807 O O . PHE B 2 68 ? -5.83913 9.05560 -43.93373 1.000 45.40422 67 PHE B O 1
ATOM 1815 N N . GLY B 2 69 ? -7.65958 10.37208 -43.92657 1.000 43.21185 68 GLY B N 1
ATOM 1816 C CA . GLY B 2 69 ? -7.99494 9.97400 -45.28521 1.000 47.71876 68 GLY B CA 1
ATOM 1817 C C . GLY B 2 69 ? -7.09474 10.63205 -46.31581 1.000 46.81116 68 GLY B C 1
ATOM 1818 O O . GLY B 2 69 ? -6.54098 9.96170 -47.19324 1.000 46.58506 68 GLY B O 1
ATOM 1819 N N . GLY B 2 70 ? -6.93889 11.95385 -46.22245 1.000 43.16496 69 GLY B N 1
ATOM 1820 C CA . GLY B 2 70 ? -5.92923 12.62653 -47.01911 1.000 43.02324 69 GLY B CA 1
ATOM 1821 C C . GLY B 2 70 ? -4.57677 11.93454 -46.98500 1.000 49.81025 69 GLY B C 1
ATOM 1822 O O . GLY B 2 70 ? -3.87828 11.86359 -47.99969 1.000 54.09886 69 GLY B O 1
ATOM 1823 N N . TYR B 2 71 ? -4.19006 11.40397 -45.82531 1.000 48.08762 70 TYR B N 1
ATOM 1824 C CA . TYR B 2 71 ? -2.89687 10.73732 -45.72898 1.000 49.06566 70 TYR B CA 1
ATOM 1825 C C . TYR B 2 71 ? -2.92182 9.41235 -46.47673 1.000 47.29838 70 TYR B C 1
ATOM 1826 O O . TYR B 2 71 ? -1.97579 9.07102 -47.19264 1.000 46.78347 70 TYR B O 1
ATOM 1835 N N . ALA B 2 72 ? -3.98583 8.63046 -46.28356 1.000 48.99840 71 ALA B N 1
ATOM 1836 C CA . ALA B 2 72 ? -4.10173 7.33396 -46.95268 1.000 52.07494 71 ALA B CA 1
ATOM 1837 C C . ALA B 2 72 ? -4.20909 7.50069 -48.46225 1.000 51.28358 71 ALA B C 1
ATOM 1838 O O . ALA B 2 72 ? -3.69372 6.67569 -49.22283 1.000 47.08526 71 ALA B O 1
ATOM 1840 N N . GLN B 2 73 ? -4.89838 8.55619 -48.90263 1.000 52.14432 72 GLN B N 1
ATOM 1841 C CA . GLN B 2 73 ? -5.00776 8.86484 -50.32142 1.000 51.89102 72 GLN B CA 1
ATOM 1842 C C . GLN B 2 73 ? -3.63197 8.96624 -50.96023 1.000 50.97895 72 GLN B C 1
ATOM 1843 O O . GLN B 2 73 ? -3.36002 8.34758 -51.99747 1.000 57.05944 72 GLN B O 1
ATOM 1849 N N . SER B 2 74 ? -2.74958 9.73685 -50.34429 1.000 46.28482 73 SER B N 1
ATOM 1850 C CA . SER B 2 74 ? -1.37690 9.85506 -50.79901 1.000 46.64508 73 SER B CA 1
ATOM 1851 C C . SER B 2 74 ? -0.50869 8.74986 -50.22364 1.000 48.22304 73 SER B C 1
ATOM 1852 O O . SER B 2 74 ? 0.70206 8.93136 -50.07594 1.000 50.96137 73 SER B O 1
ATOM 1855 N N . GLY B 2 75 ? -1.12489 7.62575 -49.86909 1.000 47.95360 74 GLY B N 1
ATOM 1856 C CA . GLY B 2 75 ? -0.37831 6.45087 -49.42213 1.000 47.97649 74 GLY B CA 1
ATOM 1857 C C . GLY B 2 75 ? 0.68312 6.73517 -48.38296 1.000 51.23967 74 GLY B C 1
ATOM 1858 O O . GLY B 2 75 ? 1.75976 6.12439 -48.41447 1.000 53.50680 74 GLY B O 1
ATOM 1859 N N . LEU B 2 76 ? 0.41424 7.67382 -47.46749 1.000 52.00709 75 LEU B N 1
ATOM 1860 C CA . LEU B 2 76 ? 1.33010 7.95391 -46.36658 1.000 51.53248 75 LEU B CA 1
ATOM 1861 C C . LEU B 2 76 ? 1.17561 6.99171 -45.19369 1.000 51.70351 75 LEU B C 1
ATOM 1862 O O . LEU B 2 76 ? 2.03888 6.97523 -44.31226 1.000 49.95804 75 LEU B O 1
ATOM 1867 N N . LEU B 2 77 ? 0.12970 6.17168 -45.17501 1.000 54.30590 76 LEU B N 1
ATOM 1868 C CA . LEU B 2 77 ? -0.16630 5.32529 -44.03323 1.000 51.89514 76 LEU B CA 1
ATOM 1869 C C . LEU B 2 77 ? -0.17974 3.85764 -44.42206 1.000 53.23098 76 LEU B C 1
ATOM 1870 O O . LEU B 2 77 ? -0.85961 3.46258 -45.38300 1.000 55.01344 76 LEU B O 1
ATOM 1875 N N . ALA B 2 78 ? 0.53583 3.04903 -43.65285 1.000 47.74894 77 ALA B N 1
ATOM 1876 C CA . ALA B 2 78 ? 0.42016 1.61883 -43.82973 1.000 49.78575 77 ALA B CA 1
ATOM 1877 C C . ALA B 2 78 ? -0.98135 1.15496 -43.44728 1.000 56.01943 77 ALA B C 1
ATOM 1878 O O . ALA B 2 78 ? -1.64143 1.72064 -42.57323 1.000 57.79262 77 ALA B O 1
ATOM 1880 N N . GLU B 2 79 ? -1.44308 0.12701 -44.13497 1.000 54.40252 78 GLU B N 1
ATOM 1881 C CA . GLU B 2 79 ? -2.70391 -0.50618 -43.79597 1.000 55.72235 78 GLU B CA 1
ATOM 1882 C C . GLU B 2 79 ? -2.53254 -1.33004 -42.51558 1.000 58.94859 78 GLU B C 1
ATOM 1883 O O . GLU B 2 79 ? -1.65142 -2.19326 -42.43807 1.000 61.49475 78 GLU B O 1
ATOM 1889 N N . ILE B 2 80 ? -3.36158 -1.07414 -41.50795 1.000 57.61908 79 ILE B N 1
ATOM 1890 C CA . ILE B 2 80 ? -3.19555 -1.75457 -40.22792 1.000 64.02747 79 ILE B CA 1
ATOM 1891 C C . ILE B 2 80 ? -3.97270 -3.06025 -40.26515 1.000 67.17502 79 ILE B C 1
ATOM 1892 O O . ILE B 2 80 ? -5.04113 -3.15605 -40.87031 1.000 65.43892 79 ILE B O 1
ATOM 1897 N N . THR B 2 81 ? -3.41355 -4.09051 -39.63462 1.000 81.03140 80 THR B N 1
ATOM 1898 C CA . THR B 2 81 ? -3.90597 -5.46225 -39.77478 1.000 81.95600 80 THR B CA 1
ATOM 1899 C C . THR B 2 81 ? -3.98592 -6.13897 -38.41273 1.000 85.63915 80 THR B C 1
ATOM 1900 O O . THR B 2 81 ? -3.22360 -7.06873 -38.11297 1.000 89.35090 80 THR B O 1
ATOM 1904 N N . PRO B 2 82 ? -4.91592 -5.71312 -37.56511 1.000 75.82784 81 PRO B N 1
ATOM 1905 C CA . PRO B 2 82 ? -5.16499 -6.44489 -36.32883 1.000 69.39280 81 PRO B CA 1
ATOM 1906 C C . PRO B 2 82 ? -6.00245 -7.66898 -36.63351 1.000 68.76288 81 PRO B C 1
ATOM 1907 O O . PRO B 2 82 ? -6.69017 -7.73715 -37.65258 1.000 69.81611 81 PRO B O 1
ATOM 1911 N N . ALA B 2 83 ? -5.93556 -8.64256 -35.73076 1.000 67.95213 82 ALA B N 1
ATOM 1912 C CA . ALA B 2 83 ? -6.79166 -9.80640 -35.87054 1.000 64.39782 82 ALA B CA 1
ATOM 1913 C C . ALA B 2 83 ? -8.21092 -9.48475 -35.39458 1.000 69.19835 82 ALA B C 1
ATOM 1914 O O . ALA B 2 83 ? -8.46674 -8.46330 -34.74684 1.000 69.52740 82 ALA B O 1
ATOM 1916 N N . ALA B 2 84 ? -9.14261 -10.38286 -35.73065 1.000 66.77745 83 ALA B N 1
ATOM 1917 C CA . ALA B 2 84 ? -10.55472 -10.17113 -35.41283 1.000 69.78601 83 ALA B CA 1
ATOM 1918 C C . ALA B 2 84 ? -10.76766 -9.90864 -33.92506 1.000 72.37513 83 ALA B C 1
ATOM 1919 O O . ALA B 2 84 ? -11.47234 -8.96520 -33.54543 1.000 73.58014 83 ALA B O 1
ATOM 1921 N N . ALA B 2 85 ? -10.15770 -10.73200 -33.06469 1.000 69.89779 84 ALA B N 1
ATOM 1922 C CA . ALA B 2 85 ? -10.32994 -10.59937 -31.62183 1.000 72.03908 84 ALA B CA 1
ATOM 1923 C C . ALA B 2 85 ? -9.70835 -9.32790 -31.05418 1.000 74.00708 84 ALA B C 1
ATOM 1924 O O . ALA B 2 85 ? -10.03257 -8.96059 -29.91821 1.000 73.33372 84 ALA B O 1
ATOM 1926 N N . PHE B 2 86 ? -8.81993 -8.65062 -31.78878 1.000 73.69830 85 PHE B N 1
ATOM 1927 C CA . PHE B 2 86 ? -8.36155 -7.36666 -31.27788 1.000 68.91272 85 PHE B CA 1
ATOM 1928 C C . PHE B 2 86 ? -9.34946 -6.26148 -31.60281 1.000 69.42494 85 PHE B C 1
ATOM 1929 O O . PHE B 2 86 ? -9.50760 -5.32694 -30.81200 1.000 70.30648 85 PHE B O 1
ATOM 1937 N N . GLN B 2 87 ? -9.98955 -6.31731 -32.77270 1.000 68.80214 86 GLN B N 1
ATOM 1938 C CA . GLN B 2 87 ? -10.97695 -5.29462 -33.08923 1.000 70.23501 86 GLN B CA 1
ATOM 1939 C C . GLN B 2 87 ? -12.28463 -5.49118 -32.32712 1.000 72.08964 86 GLN B C 1
ATOM 1940 O O . GLN B 2 87 ? -13.10278 -4.56520 -32.28508 1.000 71.92675 86 GLN B O 1
ATOM 1946 N N . ASP B 2 88 ? -12.49300 -6.65235 -31.69737 1.000 77.60857 87 ASP B N 1
ATOM 1947 C CA . ASP B 2 88 ? -13.64507 -6.80659 -30.81213 1.000 78.79128 87 ASP B CA 1
ATOM 1948 C C . ASP B 2 88 ? -13.49074 -6.02746 -29.51072 1.000 76.81133 87 ASP B C 1
ATOM 1949 O O . ASP B 2 88 ? -14.49724 -5.74061 -28.85343 1.000 77.20214 87 ASP B O 1
ATOM 1954 N N . LYS B 2 89 ? -12.26029 -5.68735 -29.12697 1.000 69.50995 88 LYS B N 1
ATOM 1955 C CA . LYS B 2 89 ? -11.99891 -4.87886 -27.94882 1.000 63.10342 88 LYS B CA 1
ATOM 1956 C C . LYS B 2 89 ? -12.27364 -3.39211 -28.17028 1.000 63.43393 88 LYS B C 1
ATOM 1957 O O . LYS B 2 89 ? -12.34633 -2.63501 -27.19604 1.000 64.51475 88 LYS B O 1
ATOM 1963 N N . LEU B 2 90 ? -12.42913 -2.94344 -29.41140 1.000 68.86016 89 LEU B N 1
ATOM 1964 C CA . LEU B 2 90 ? -12.67120 -1.53632 -29.70488 1.000 66.58212 89 LEU B CA 1
ATOM 1965 C C . LEU B 2 90 ? -14.08125 -1.38419 -30.25251 1.000 65.11746 89 LEU B C 1
ATOM 1966 O O . LEU B 2 90 ? -14.57396 -2.27210 -30.95421 1.000 66.11578 89 LEU B O 1
ATOM 1971 N N . TYR B 2 91 ? -14.74402 -0.28374 -29.89672 1.000 69.04272 90 TYR B N 1
ATOM 1972 C CA . TYR B 2 91 ? -16.08524 -0.03916 -30.41657 1.000 67.39768 90 TYR B CA 1
ATOM 1973 C C . TYR B 2 91 ? -16.01832 0.03198 -31.93914 1.000 67.54884 90 TYR B C 1
ATOM 1974 O O . TYR B 2 91 ? -15.12085 0.69829 -32.48963 1.000 65.84968 90 TYR B O 1
ATOM 1983 N N . PRO B 2 92 ? -16.91329 -0.65192 -32.65471 1.000 62.95111 91 PRO B N 1
ATOM 1984 C CA . PRO B 2 92 ? -16.71549 -0.79137 -34.09376 1.000 62.80208 91 PRO B CA 1
ATOM 1985 C C . PRO B 2 92 ? -16.96402 0.48865 -34.85765 1.000 62.66737 91 PRO B C 1
ATOM 1986 O O . PRO B 2 92 ? -16.44825 0.62109 -35.97462 1.000 66.58847 91 PRO B O 1
ATOM 1990 N N . PHE B 2 93 ? -17.71238 1.44356 -34.30021 1.000 61.29138 92 PHE B N 1
ATOM 1991 C CA . PHE B 2 93 ? -17.90897 2.70287 -35.00803 1.000 59.07943 92 PHE B CA 1
ATOM 1992 C C . PHE B 2 93 ? -16.66832 3.56441 -34.97283 1.000 57.73109 92 PHE B C 1
ATOM 1993 O O . PHE B 2 93 ? -16.59558 4.54880 -35.71624 1.000 58.88653 92 PHE B O 1
ATOM 2001 N N . THR B 2 94 ? -15.73773 3.26278 -34.06997 1.000 56.82311 93 THR B N 1
ATOM 2002 C CA . THR B 2 94 ? -14.44427 3.93738 -34.07537 1.000 59.57008 93 THR B CA 1
ATOM 2003 C C . THR B 2 94 ? -13.58470 3.42666 -35.23022 1.000 60.32362 93 THR B C 1
ATOM 2004 O O . THR B 2 94 ? -12.97243 4.21450 -35.97206 1.000 54.54004 93 THR B O 1
ATOM 2008 N N . TRP B 2 95 ? -13.54200 2.10061 -35.40081 1.000 58.75556 94 TRP B N 1
ATOM 2009 C CA . TRP B 2 95 ? -12.95862 1.52088 -36.60121 1.000 55.94875 94 TRP B CA 1
ATOM 2010 C C . TRP B 2 95 ? -13.56433 2.14717 -37.84973 1.000 56.50999 94 TRP B C 1
ATOM 2011 O O . TRP B 2 95 ? -12.83906 2.59568 -38.74144 1.000 58.27275 94 TRP B O 1
ATOM 2022 N N . ASP B 2 96 ? -14.89699 2.19486 -37.92938 1.000 55.16122 95 ASP B N 1
ATOM 2023 C CA . ASP B 2 96 ? -15.56265 2.92001 -39.00980 1.000 58.32366 95 ASP B CA 1
ATOM 2024 C C . ASP B 2 96 ? -14.87740 4.25636 -39.30368 1.000 56.85353 95 ASP B C 1
ATOM 2025 O O . ASP B 2 96 ? -14.62868 4.59596 -40.46376 1.000 58.37847 95 ASP B O 1
ATOM 2030 N N . ALA B 2 97 ? -14.51746 4.99798 -38.25924 1.000 55.64774 96 ALA B N 1
ATOM 2031 C CA . ALA B 2 97 ? -13.85727 6.27418 -38.47170 1.000 55.41363 96 ALA B CA 1
ATOM 2032 C C . ALA B 2 97 ? -12.45960 6.12453 -39.08167 1.000 51.86338 96 ALA B C 1
ATOM 2033 O O . ALA B 2 97 ? -11.90542 7.11330 -39.58155 1.000 45.86954 96 ALA B O 1
ATOM 2035 N N . VAL B 2 98 ? -11.86718 4.93255 -39.04490 1.000 50.59106 97 VAL B N 1
ATOM 2036 C CA . VAL B 2 98 ? -10.51597 4.74076 -39.57282 1.000 52.64054 97 VAL B CA 1
ATOM 2037 C C . VAL B 2 98 ? -10.50454 3.75472 -40.74642 1.000 54.70029 97 VAL B C 1
ATOM 2038 O O . VAL B 2 98 ? -9.44300 3.26272 -41.12576 1.000 53.71401 97 VAL B O 1
ATOM 2042 N N . ARG B 2 99 ? -11.66728 3.45101 -41.33567 1.000 53.78471 98 ARG B N 1
ATOM 2043 C CA . ARG B 2 99 ? -11.72574 2.68738 -42.57757 1.000 53.84584 98 ARG B CA 1
ATOM 2044 C C . ARG B 2 99 ? -11.79187 3.68465 -43.72901 1.000 53.74873 98 ARG B C 1
ATOM 2045 O O . ARG B 2 99 ? -12.78167 4.41155 -43.87334 1.000 56.51600 98 ARG B O 1
ATOM 2053 N N . TYR B 2 100 ? -10.71929 3.75533 -44.51147 1.000 51.15658 99 TYR B N 1
ATOM 2054 C CA . TYR B 2 100 ? -10.70565 4.50549 -45.75690 1.000 53.98898 99 TYR B CA 1
ATOM 2055 C C . TYR B 2 100 ? -10.62645 3.51629 -46.91261 1.000 56.97420 99 TYR B C 1
ATOM 2056 O O . TYR B 2 100 ? -9.76591 2.62526 -46.92045 1.000 56.81209 99 TYR B O 1
ATOM 2065 N N . ASN B 2 101 ? -11.53553 3.66041 -47.87342 1.000 54.39131 100 ASN B N 1
ATOM 2066 C CA . ASN B 2 101 ? -11.61042 2.73984 -49.00701 1.000 55.98113 100 ASN B CA 1
ATOM 2067 C C . ASN B 2 101 ? -11.60795 1.28941 -48.53521 1.000 55.63429 100 ASN B C 1
ATOM 2068 O O . ASN B 2 101 ? -10.90703 0.43760 -49.08158 1.000 61.08893 100 ASN B O 1
ATOM 2073 N N . GLY B 2 102 ? -12.38692 1.00606 -47.49624 1.000 54.15180 101 GLY B N 1
ATOM 2074 C CA . GLY B 2 102 ? -12.49524 -0.36703 -47.04898 1.000 55.75526 101 GLY B CA 1
ATOM 2075 C C . GLY B 2 102 ? -11.20178 -0.93180 -46.53273 1.000 56.22403 101 GLY B C 1
ATOM 2076 O O . GLY B 2 102 ? -11.08024 -2.14952 -46.38064 1.000 57.61828 101 GLY B O 1
ATOM 2077 N N . LYS B 2 103 ? -10.22090 -0.07202 -46.27560 1.000 55.25101 102 LYS B N 1
ATOM 2078 C CA . LYS B 2 103 ? -8.97722 -0.44661 -45.62316 1.000 57.68205 102 LYS B CA 1
ATOM 2079 C C . LYS B 2 103 ? -8.85036 0.31589 -44.30202 1.000 55.13176 102 LYS B C 1
ATOM 2080 O O . LYS B 2 103 ? -9.16862 1.51424 -44.22458 1.000 51.90238 102 LYS B O 1
ATOM 2086 N N . LEU B 2 104 ? -8.40246 -0.38361 -43.25736 1.000 56.55780 103 LEU B N 1
ATOM 2087 C CA . LEU B 2 104 ? -8.13197 0.26220 -41.97767 1.000 53.13260 103 LEU B CA 1
ATOM 2088 C C . LEU B 2 104 ? -6.77103 0.93726 -42.02542 1.000 53.94520 103 LEU B C 1
ATOM 2089 O O . LEU B 2 104 ? -5.76362 0.29709 -42.34193 1.000 56.49769 103 LEU B O 1
ATOM 2094 N N . ILE B 2 105 ? -6.73625 2.22764 -41.70252 1.000 50.61397 104 ILE B N 1
ATOM 2095 C CA . ILE B 2 105 ? -5.52794 3.02389 -41.85095 1.000 50.00312 104 ILE B CA 1
ATOM 2096 C C . ILE B 2 105 ? -4.99863 3.55535 -40.52702 1.000 51.16394 104 ILE B C 1
ATOM 2097 O O . ILE B 2 105 ? -3.99044 4.27648 -40.52372 1.000 47.42136 104 ILE B O 1
ATOM 2102 N N . ALA B 2 106 ? -5.62694 3.21288 -39.40131 1.000 50.47831 105 ALA B N 1
ATOM 2103 C CA . ALA B 2 106 ? -5.20023 3.73908 -38.10887 1.000 48.84237 105 ALA B CA 1
ATOM 2104 C C . ALA B 2 106 ? -5.81225 2.90584 -37.00122 1.000 47.37834 105 ALA B C 1
ATOM 2105 O O . ALA B 2 106 ? -6.75794 2.14729 -37.21890 1.000 49.22853 105 ALA B O 1
ATOM 2107 N N . TYR B 2 107 ? -5.25236 3.05761 -35.80473 1.000 49.65454 106 TYR B N 1
ATOM 2108 C CA . TYR B 2 107 ? -5.87899 2.52765 -34.60881 1.000 48.84107 106 TYR B CA 1
ATOM 2109 C C . TYR B 2 107 ? -6.67889 3.63915 -33.95891 1.000 47.03373 106 TYR B C 1
ATOM 2110 O O . TYR B 2 107 ? -6.11457 4.71642 -33.69378 1.000 45.95780 106 TYR B O 1
ATOM 2119 N N . PRO B 2 108 ? -7.97777 3.45336 -33.71988 1.000 47.07451 107 PRO B N 1
ATOM 2120 C CA . PRO B 2 108 ? -8.74132 4.45794 -32.96048 1.000 50.13564 107 PRO B CA 1
ATOM 2121 C C . PRO B 2 108 ? -8.37535 4.41793 -31.47539 1.000 49.09050 107 PRO B C 1
ATOM 2122 O O . PRO B 2 108 ? -8.29722 3.34663 -30.86019 1.000 47.01332 107 PRO B O 1
ATOM 2126 N N . ILE B 2 109 ? -8.14034 5.60146 -30.90965 1.000 46.13780 108 ILE B N 1
ATOM 2127 C CA . ILE B 2 109 ? -7.77414 5.74645 -29.50401 1.000 47.37002 108 ILE B CA 1
ATOM 2128 C C . ILE B 2 109 ? -8.99142 6.14621 -28.67050 1.000 50.12958 108 ILE B C 1
ATOM 2129 O O . ILE B 2 109 ? -9.42152 5.39289 -27.78830 1.000 51.03403 108 ILE B O 1
ATOM 2134 N N . ALA B 2 110 ? -9.56692 7.31863 -28.94469 1.000 49.71408 109 ALA B N 1
ATOM 2135 C CA . ALA B 2 110 ? -10.63135 7.83170 -28.09878 1.000 50.53395 109 ALA B CA 1
ATOM 2136 C C . ALA B 2 110 ? -11.52012 8.79862 -28.87305 1.000 48.31996 109 ALA B C 1
ATOM 2137 O O . ALA B 2 110 ? -11.04926 9.58700 -29.70166 1.000 41.38151 109 ALA B O 1
ATOM 2139 N N . VAL B 2 111 ? -12.81821 8.73273 -28.56536 1.000 49.69323 110 VAL B N 1
ATOM 2140 C CA . VAL B 2 111 ? -13.81449 9.66140 -29.08789 1.000 44.59109 110 VAL B CA 1
ATOM 2141 C C . VAL B 2 111 ? -13.71782 10.97840 -28.32923 1.000 46.27387 110 VAL B C 1
ATOM 2142 O O . VAL B 2 111 ? -13.69316 10.99707 -27.09100 1.000 48.54088 110 VAL B O 1
ATOM 2146 N N . GLU B 2 112 ? -13.65457 12.08379 -29.06989 1.000 44.94103 111 GLU B N 1
ATOM 2147 C CA . GLU B 2 112 ? -13.53925 13.42272 -28.50689 1.000 40.84634 111 GLU B CA 1
ATOM 2148 C C . GLU B 2 112 ? -14.65927 14.28846 -29.04938 1.000 42.15577 111 GLU B C 1
ATOM 2149 O O . GLU B 2 112 ? -14.92958 14.27694 -30.24994 1.000 47.67737 111 GLU B O 1
ATOM 2155 N N . ALA B 2 113 ? -15.29999 15.04548 -28.17475 1.000 43.61290 112 ALA B N 1
ATOM 2156 C CA . ALA B 2 113 ? -16.17333 16.11982 -28.60273 1.000 41.53725 112 ALA B CA 1
ATOM 2157 C C . ALA B 2 113 ? -15.92126 17.30996 -27.68819 1.000 41.82809 112 ALA B C 1
ATOM 2158 O O . ALA B 2 113 ? -15.25869 17.19014 -26.64970 1.000 41.28887 112 ALA B O 1
ATOM 2160 N N . LEU B 2 114 ? -16.41056 18.47053 -28.11781 1.000 39.82236 113 LEU B N 1
ATOM 2161 C CA . LEU B 2 114 ? -16.37888 19.66934 -27.30062 1.000 40.87959 113 LEU B CA 1
ATOM 2162 C C . LEU B 2 114 ? -17.60335 19.70575 -26.39465 1.000 44.33556 113 LEU B C 1
ATOM 2163 O O . LEU B 2 114 ? -18.70206 19.30447 -26.79647 1.000 43.66068 113 LEU B O 1
ATOM 2168 N N . SER B 2 115 ? -17.41218 20.17679 -25.16103 1.000 45.11650 114 SER B N 1
ATOM 2169 C CA . SER B 2 115 ? -18.52337 20.43110 -24.24983 1.000 45.59189 114 SER B CA 1
ATOM 2170 C C . SER B 2 115 ? -18.38664 21.82543 -23.67688 1.000 42.61442 114 SER B C 1
ATOM 2171 O O . SER B 2 115 ? -17.34881 22.48033 -23.79454 1.000 42.84374 114 SER B O 1
ATOM 2174 N N . LEU B 2 116 ? -19.46681 22.27740 -23.07111 1.000 45.15203 115 LEU B N 1
ATOM 2175 C CA . LEU B 2 116 ? -19.43990 23.53164 -22.34560 1.000 49.35118 115 LEU B CA 1
ATOM 2176 C C . LEU B 2 116 ? -18.80446 23.32106 -20.96994 1.000 48.14889 115 LEU B C 1
ATOM 2177 O O . LEU B 2 116 ? -19.01721 22.29663 -20.31333 1.000 44.65185 115 LEU B O 1
ATOM 2182 N N . ILE B 2 117 ? -17.97605 24.27349 -20.56176 1.000 48.99302 116 ILE B N 1
ATOM 2183 C CA . ILE B 2 117 ? -17.22487 24.19081 -19.31483 1.000 52.69454 116 ILE B CA 1
ATOM 2184 C C . ILE B 2 117 ? -17.37701 25.54039 -18.63411 1.000 52.95402 116 ILE B C 1
ATOM 2185 O O . ILE B 2 117 ? -17.09718 26.57664 -19.24135 1.000 50.71633 116 ILE B O 1
ATOM 2190 N N . TYR B 2 118 ? -17.87898 25.54090 -17.40520 1.000 64.58251 117 TYR B N 1
ATOM 2191 C CA . TYR B 2 118 ? -18.28230 26.79063 -16.77353 1.000 65.19936 117 TYR B CA 1
ATOM 2192 C C . TYR B 2 118 ? -17.87096 26.80044 -15.31790 1.000 66.21157 117 TYR B C 1
ATOM 2193 O O . TYR B 2 118 ? -17.77415 25.75259 -14.67421 1.000 66.34566 117 TYR B O 1
ATOM 2202 N N . ASN B 2 119 ? -17.65972 28.01037 -14.80780 1.000 62.31445 118 ASN B N 1
ATOM 2203 C CA . ASN B 2 119 ? -17.35433 28.21862 -13.40080 1.000 62.37889 118 ASN B CA 1
ATOM 2204 C C . ASN B 2 119 ? -18.65586 28.30811 -12.61141 1.000 62.20411 118 ASN B C 1
ATOM 2205 O O . ASN B 2 119 ? -19.50925 29.15739 -12.89884 1.000 59.67063 118 ASN B O 1
ATOM 2210 N N . LYS B 2 120 ? -18.78709 27.43644 -11.60460 1.000 65.19206 119 LYS B N 1
ATOM 2211 C CA . LYS B 2 120 ? -19.99971 27.32807 -10.79576 1.000 65.22021 119 LYS B CA 1
ATOM 2212 C C . LYS B 2 120 ? -20.09229 28.42708 -9.74115 1.000 62.90234 119 LYS B C 1
ATOM 2213 O O . LYS B 2 120 ? -21.17785 28.96593 -9.50370 1.000 62.88088 119 LYS B O 1
ATOM 2219 N N . ASP B 2 121 ? -18.97859 28.75974 -9.08465 1.000 60.38705 120 ASP B N 1
ATOM 2220 C CA . ASP B 2 121 ? -18.97157 29.91710 -8.19467 1.000 60.53413 120 ASP B CA 1
ATOM 2221 C C . ASP B 2 121 ? -19.37062 31.17838 -8.95037 1.000 66.06359 120 ASP B C 1
ATOM 2222 O O . ASP B 2 121 ? -20.24786 31.93389 -8.50734 1.000 71.16446 120 ASP B O 1
ATOM 2227 N N . LEU B 2 122 ? -18.76139 31.40291 -10.12150 1.000 68.48520 121 LEU B N 1
ATOM 2228 C CA . LEU B 2 122 ? -19.10878 32.56935 -10.93226 1.000 65.18737 121 LEU B CA 1
ATOM 2229 C C . LEU B 2 122 ? -20.51970 32.46291 -11.47625 1.000 67.02495 121 LEU B C 1
ATOM 2230 O O . LEU B 2 122 ? -21.22443 33.46658 -11.60390 1.000 67.17045 121 LEU B O 1
ATOM 2235 N N . LEU B 2 123 ? -20.96140 31.24052 -11.75552 1.000 78.47103 122 LEU B N 1
ATOM 2236 C CA . LEU B 2 123 ? -22.15141 31.01536 -12.56645 1.000 78.16445 122 LEU B CA 1
ATOM 2237 C C . LEU B 2 123 ? -22.71137 29.64788 -12.19857 1.000 76.97567 122 LEU B C 1
ATOM 2238 O O . LEU B 2 123 ? -22.28308 28.61976 -12.72761 1.000 77.07745 122 LEU B O 1
ATOM 2243 N N . PRO B 2 124 ? -23.64533 29.60129 -11.25234 1.000 67.29154 123 PRO B N 1
ATOM 2244 C CA . PRO B 2 124 ? -24.14535 28.29015 -10.79647 1.000 69.99697 123 PRO B CA 1
ATOM 2245 C C . PRO B 2 124 ? -25.04612 27.61188 -11.81072 1.000 69.00318 123 PRO B C 1
ATOM 2246 O O . PRO B 2 124 ? -25.20446 26.38302 -11.74728 1.000 66.58164 123 PRO B O 1
ATOM 2250 N N . ASN B 2 125 ? -25.62227 28.37050 -12.74276 1.000 67.45238 124 ASN B N 1
ATOM 2251 C CA . ASN B 2 125 ? -26.58869 27.86433 -13.71716 1.000 67.40280 124 ASN B CA 1
ATOM 2252 C C . ASN B 2 125 ? -26.17133 28.24914 -15.13776 1.000 70.89965 124 ASN B C 1
ATOM 2253 O O . ASN B 2 125 ? -26.45486 29.37324 -15.59184 1.000 72.88286 124 ASN B O 1
ATOM 2258 N N . PRO B 2 126 ? -25.52754 27.34853 -15.87799 1.000 70.33939 125 PRO B N 1
ATOM 2259 C CA . PRO B 2 126 ? -24.96731 27.71524 -17.19072 1.000 67.25880 125 PRO B CA 1
ATOM 2260 C C . PRO B 2 126 ? -26.03535 27.93444 -18.24459 1.000 65.36456 125 PRO B C 1
ATOM 2261 O O . PRO B 2 126 ? -26.98326 27.14512 -18.35844 1.000 64.97870 125 PRO B O 1
ATOM 2265 N N . PRO B 2 127 ? -25.88534 29.00476 -19.05304 1.000 67.60176 126 PRO B N 1
ATOM 2266 C CA . PRO B 2 127 ? -26.78794 29.26179 -20.18740 1.000 66.40142 126 PRO B CA 1
ATOM 2267 C C . PRO B 2 127 ? -27.17718 28.01929 -20.95578 1.000 65.84480 126 PRO B C 1
ATOM 2268 O O . PRO B 2 127 ? -26.33803 27.17366 -21.28042 1.000 61.22336 126 PRO B O 1
ATOM 2272 N N . LYS B 2 128 ? -28.45568 27.90367 -21.25468 1.000 78.89159 127 LYS B N 1
ATOM 2273 C CA . LYS B 2 128 ? -28.90590 26.82327 -22.10938 1.000 78.50300 127 LYS B CA 1
ATOM 2274 C C . LYS B 2 128 ? -28.90091 27.21484 -23.58644 1.000 77.41858 127 LYS B C 1
ATOM 2275 O O . LYS B 2 128 ? -29.10958 26.34998 -24.44594 1.000 76.66961 127 LYS B O 1
ATOM 2277 N N . THR B 2 129 ? -28.65547 28.49172 -23.89482 1.000 62.67226 128 THR B N 1
ATOM 2278 C CA . THR B 2 129 ? -28.69432 29.00022 -25.25502 1.000 58.07552 128 THR B CA 1
ATOM 2279 C C . THR B 2 129 ? -27.63496 30.07863 -25.47006 1.000 61.29633 128 THR B C 1
ATOM 2280 O O . THR B 2 129 ? -27.35419 30.88566 -24.57400 1.000 57.41895 128 THR B O 1
ATOM 2284 N N . TRP B 2 130 ? -27.08614 30.10039 -26.70071 1.000 54.47885 129 TRP B N 1
ATOM 2285 C CA . TRP B 2 130 ? -26.12046 31.12357 -27.09368 1.000 52.23032 129 TRP B CA 1
ATOM 2286 C C . TRP B 2 130 ? -26.71331 32.52172 -26.97642 1.000 52.48758 129 TRP B C 1
ATOM 2287 O O . TRP B 2 130 ? -26.03533 33.46463 -26.54780 1.000 52.34799 129 TRP B O 1
ATOM 2298 N N . GLU B 2 131 ? -27.97479 32.67805 -27.36814 1.000 52.61415 130 GLU B N 1
ATOM 2299 C CA . GLU B 2 131 ? -28.56425 34.00528 -27.50107 1.000 56.68616 130 GLU B CA 1
ATOM 2300 C C . GLU B 2 131 ? -28.68367 34.74121 -26.16926 1.000 60.37720 130 GLU B C 1
ATOM 2301 O O . GLU B 2 131 ? -28.86323 35.96530 -26.17703 1.000 63.96140 130 GLU B O 1
ATOM 2307 N N . GLU B 2 132 ? -28.58109 34.03401 -25.04058 1.000 58.59638 131 GLU B N 1
ATOM 2308 C CA . GLU B 2 132 ? -28.62343 34.62265 -23.70909 1.000 57.26179 131 GLU B CA 1
ATOM 2309 C C . GLU B 2 132 ? -27.23497 34.96658 -23.16406 1.000 64.26926 131 GLU B C 1
ATOM 2310 O O . GLU B 2 132 ? -27.12957 35.45157 -22.03049 1.000 64.60785 131 GLU B O 1
ATOM 2316 N N . ILE B 2 133 ? -26.17096 34.72649 -23.93278 1.000 64.42962 132 ILE B N 1
ATOM 2317 C CA . ILE B 2 133 ? -24.79444 34.89558 -23.45882 1.000 60.45553 132 ILE B CA 1
ATOM 2318 C C . ILE B 2 133 ? -24.37546 36.36548 -23.44672 1.000 64.17196 132 ILE B C 1
ATOM 2319 O O . ILE B 2 133 ? -23.67058 36.77726 -22.51299 1.000 68.54827 132 ILE B O 1
ATOM 2324 N N . PRO B 2 134 ? -24.74987 37.18966 -24.43822 1.000 64.47077 133 PRO B N 1
ATOM 2325 C CA . PRO B 2 134 ? -24.49094 38.63701 -24.30956 1.000 65.52691 133 PRO B CA 1
ATOM 2326 C C . PRO B 2 134 ? -24.88967 39.21342 -22.96484 1.000 73.09679 133 PRO B C 1
ATOM 2327 O O . PRO B 2 134 ? -24.08912 39.91288 -22.33141 1.000 75.47314 133 PRO B O 1
ATOM 2331 N N . ALA B 2 135 ? -26.11287 38.92821 -22.50653 1.000 81.49459 134 ALA B N 1
ATOM 2332 C CA . ALA B 2 135 ? -26.55473 39.40522 -21.19683 1.000 83.05795 134 ALA B CA 1
ATOM 2333 C C . ALA B 2 135 ? -25.63851 38.90095 -20.08952 1.000 84.24709 134 ALA B C 1
ATOM 2334 O O . ALA B 2 135 ? -25.09098 39.69426 -19.31950 1.000 87.54052 134 ALA B O 1
ATOM 2336 N N . LEU B 2 136 ? -25.47127 37.58011 -19.98979 1.000 72.73934 135 LEU B N 1
ATOM 2337 C CA . LEU B 2 136 ? -24.51137 36.95703 -19.07979 1.000 75.13998 135 LEU B CA 1
ATOM 2338 C C . LEU B 2 136 ? -23.19156 37.71566 -19.03661 1.000 74.94363 135 LEU B C 1
ATOM 2339 O O . LEU B 2 136 ? -22.63215 37.93938 -17.95959 1.000 75.98685 135 LEU B O 1
ATOM 2344 N N . ASP B 2 137 ? -22.70300 38.12734 -20.20820 1.000 73.97061 136 ASP B N 1
ATOM 2345 C CA . ASP B 2 137 ? -21.45817 38.88118 -20.28023 1.000 71.39956 136 ASP B CA 1
ATOM 2346 C C . ASP B 2 137 ? -21.61284 40.28827 -19.71278 1.000 71.75662 136 ASP B C 1
ATOM 2347 O O . ASP B 2 137 ? -20.71836 40.78367 -19.01926 1.000 70.00178 136 ASP B O 1
ATOM 2352 N N . LYS B 2 138 ? -22.72006 40.96163 -20.02593 1.000 71.36237 137 LYS B N 1
ATOM 2353 C CA . LYS B 2 138 ? -22.90633 42.32613 -19.55556 1.000 75.36630 137 LYS B CA 1
ATOM 2354 C C . LYS B 2 138 ? -23.07103 42.37425 -18.03536 1.000 83.80830 137 LYS B C 1
ATOM 2355 O O . LYS B 2 138 ? -22.62797 43.33254 -17.37995 1.000 73.05560 137 LYS B O 1
ATOM 2361 N N . GLU B 2 139 ? -23.69246 41.34061 -17.46343 1.000 93.14091 138 GLU B N 1
ATOM 2362 C CA . GLU B 2 139 ? -23.85421 41.24442 -16.02270 1.000 93.86258 138 GLU B CA 1
ATOM 2363 C C . GLU B 2 139 ? -22.56396 40.78962 -15.35078 1.000 93.97865 138 GLU B C 1
ATOM 2364 O O . GLU B 2 139 ? -22.26110 41.22776 -14.23554 1.000 96.31598 138 GLU B O 1
ATOM 2370 N N . LEU B 2 140 ? -21.78066 39.93425 -16.00924 1.000 80.16848 139 LEU B N 1
ATOM 2371 C CA . LEU B 2 140 ? -20.51903 39.52063 -15.40886 1.000 75.25209 139 LEU B CA 1
ATOM 2372 C C . LEU B 2 140 ? -19.44105 40.57893 -15.57549 1.000 76.34840 139 LEU B C 1
ATOM 2373 O O . LEU B 2 140 ? -18.63025 40.78010 -14.66218 1.000 79.89932 139 LEU B O 1
ATOM 2378 N N . LYS B 2 141 ? -19.40634 41.25928 -16.72629 1.000 74.00925 140 LYS B N 1
ATOM 2379 C CA . LYS B 2 141 ? -18.39713 42.29453 -16.92896 1.000 75.47180 140 LYS B CA 1
ATOM 2380 C C . LYS B 2 141 ? -18.53035 43.40354 -15.88772 1.000 75.08338 140 LYS B C 1
ATOM 2381 O O . LYS B 2 141 ? -17.54388 44.07337 -15.56303 1.000 75.93623 140 LYS B O 1
ATOM 2387 N N . ALA B 2 142 ? -19.72384 43.58603 -15.32086 1.000 76.77054 141 ALA B N 1
ATOM 2388 C CA . ALA B 2 142 ? -19.88372 44.53690 -14.22041 1.000 76.29040 141 ALA B CA 1
ATOM 2389 C C . ALA B 2 142 ? -19.15484 44.10008 -12.95056 1.000 76.00049 141 ALA B C 1
ATOM 2390 O O . ALA B 2 142 ? -18.85052 44.94887 -12.10970 1.000 76.26480 141 ALA B O 1
ATOM 2392 N N . LYS B 2 143 ? -18.86881 42.80731 -12.78462 1.000 78.11787 142 LYS B N 1
ATOM 2393 C CA . LYS B 2 143 ? -18.04992 42.33526 -11.67704 1.000 75.72727 142 LYS B CA 1
ATOM 2394 C C . LYS B 2 143 ? -16.60580 42.06273 -12.09920 1.000 79.04520 142 LYS B C 1
ATOM 2395 O O . LYS B 2 143 ? -15.91852 41.25886 -11.45594 1.000 79.78829 142 LYS B O 1
ATOM 2401 N N . GLY B 2 144 ? -16.13259 42.70382 -13.17012 1.000 84.33109 143 GLY B N 1
ATOM 2402 C CA . GLY B 2 144 ? -14.77714 42.50045 -13.65012 1.000 86.75159 143 GLY B CA 1
ATOM 2403 C C . GLY B 2 144 ? -14.51715 41.19603 -14.38333 1.000 85.92540 143 GLY B C 1
ATOM 2404 O O . GLY B 2 144 ? -13.45686 41.05755 -15.01019 1.000 82.55086 143 GLY B O 1
ATOM 2405 N N . LYS B 2 145 ? -15.43546 40.23702 -14.32594 1.000 77.10516 144 LYS B N 1
ATOM 2406 C CA . LYS B 2 145 ? -15.27964 38.95942 -15.00379 1.000 73.51863 144 LYS B CA 1
ATOM 2407 C C . LYS B 2 145 ? -15.92627 39.05238 -16.38757 1.000 66.68453 144 LYS B C 1
ATOM 2408 O O . LYS B 2 145 ? -16.27565 40.13714 -16.84808 1.000 70.10312 144 LYS B O 1
ATOM 2414 N N . SER B 2 146 ? -16.10191 37.92467 -17.07051 1.000 61.01062 145 SER B N 1
ATOM 2415 C CA . SER B 2 146 ? -16.76736 37.91877 -18.37066 1.000 60.94871 145 SER B CA 1
ATOM 2416 C C . SER B 2 146 ? -17.42176 36.55974 -18.58957 1.000 58.81539 145 SER B C 1
ATOM 2417 O O . SER B 2 146 ? -17.15815 35.58988 -17.87114 1.000 58.52617 145 SER B O 1
ATOM 2420 N N . ALA B 2 147 ? -18.27510 36.49076 -19.60883 1.000 58.38053 146 ALA B N 1
ATOM 2421 C CA . ALA B 2 147 ? -19.09617 35.30036 -19.77444 1.000 54.18399 146 ALA B CA 1
ATOM 2422 C C . ALA B 2 147 ? -18.34098 34.17603 -20.46604 1.000 53.18446 146 ALA B C 1
ATOM 2423 O O . ALA B 2 147 ? -18.24166 33.07581 -19.91849 1.000 53.47622 146 ALA B O 1
ATOM 2425 N N . LEU B 2 148 ? -17.80614 34.41794 -21.67428 1.000 54.93912 147 LEU B N 1
ATOM 2426 C CA . LEU B 2 148 ? -17.30342 33.31690 -22.49613 1.000 51.48545 147 LEU B CA 1
ATOM 2427 C C . LEU B 2 148 ? -15.99247 33.64776 -23.20666 1.000 47.79981 147 LEU B C 1
ATOM 2428 O O . LEU B 2 148 ? -15.72986 34.79924 -23.56551 1.000 45.65061 147 LEU B O 1
ATOM 2433 N N . MET B 2 149 ? -15.18858 32.58558 -23.42696 1.000 47.92713 148 MET B N 1
ATOM 2434 C CA . MET B 2 149 ? -13.77516 32.66364 -23.86369 1.000 47.47573 148 MET B CA 1
ATOM 2435 C C . MET B 2 149 ? -13.37042 31.25293 -24.29964 1.000 49.94695 148 MET B C 1
ATOM 2436 O O . MET B 2 149 ? -13.19975 30.38626 -23.43997 1.000 50.00679 148 MET B O 1
ATOM 2441 N N . PHE B 2 150 ? -13.21218 31.01065 -25.61348 1.000 53.57090 149 PHE B N 1
ATOM 2442 C CA . PHE B 2 150 ? -12.91889 29.61047 -25.92190 1.000 51.07529 149 PHE B CA 1
ATOM 2443 C C . PHE B 2 150 ? -11.82846 29.28214 -26.93834 1.000 50.02382 149 PHE B C 1
ATOM 2444 O O . PHE B 2 150 ? -11.44881 28.10353 -26.96012 1.000 51.35262 149 PHE B O 1
ATOM 2452 N N . ASN B 2 151 ? -11.28439 30.23165 -27.73219 1.000 46.52969 150 ASN B N 1
ATOM 2453 C CA . ASN B 2 151 ? -10.27299 30.00889 -28.80496 1.000 56.52919 150 ASN B CA 1
ATOM 2454 C C . ASN B 2 151 ? -10.86297 30.10820 -30.21626 1.000 51.59558 150 ASN B C 1
ATOM 2455 O O . ASN B 2 151 ? -11.27275 29.10411 -30.81727 1.000 44.48125 150 ASN B O 1
ATOM 2460 N N . LEU B 2 152 ? -10.84205 31.31786 -30.76433 1.000 48.72465 151 LEU B N 1
ATOM 2461 C CA . LEU B 2 152 ? -11.39415 31.59003 -32.07445 1.000 47.45360 151 LEU B CA 1
ATOM 2462 C C . LEU B 2 152 ? -10.44317 31.22379 -33.20266 1.000 49.82515 151 LEU B C 1
ATOM 2463 O O . LEU B 2 152 ? -10.87656 31.15401 -34.35806 1.000 52.42984 151 LEU B O 1
ATOM 2468 N N . GLN B 2 153 ? -9.16309 30.99540 -32.90322 1.000 48.20228 152 GLN B N 1
ATOM 2469 C CA . GLN B 2 153 ? -8.19689 30.72356 -33.96019 1.000 47.64290 152 GLN B CA 1
ATOM 2470 C C . GLN B 2 153 ? -8.50112 29.41628 -34.68463 1.000 47.56773 152 GLN B C 1
ATOM 2471 O O . GLN B 2 153 ? -8.45561 29.36584 -35.92065 1.000 45.88962 152 GLN B O 1
ATOM 2477 N N . GLU B 2 154 ? -8.82398 28.35075 -33.94012 1.000 43.38709 153 GLU B N 1
ATOM 2478 C CA . GLU B 2 154 ? -9.13100 27.08981 -34.61379 1.000 43.55557 153 GLU B CA 1
ATOM 2479 C C . GLU B 2 154 ? -10.61779 27.00531 -34.91359 1.000 44.27501 153 GLU B C 1
ATOM 2480 O O . GLU B 2 154 ? -11.43493 27.25245 -34.01785 1.000 45.35098 153 GLU B O 1
ATOM 2486 N N . PRO B 2 155 ? -11.00671 26.68669 -36.15268 1.000 46.20446 154 PRO B N 1
ATOM 2487 C CA . PRO B 2 155 ? -12.44546 26.56837 -36.46459 1.000 47.00772 154 PRO B CA 1
ATOM 2488 C C . PRO B 2 155 ? -13.14700 25.41323 -35.75093 1.000 43.14763 154 PRO B C 1
ATOM 2489 O O . PRO B 2 155 ? -14.38259 25.43874 -35.63460 1.000 41.82546 154 PRO B O 1
ATOM 2493 N N . TYR B 2 156 ? -12.40200 24.39821 -35.29904 1.000 41.31234 155 TYR B N 1
ATOM 2494 C CA . TYR B 2 156 ? -12.99242 23.30567 -34.52718 1.000 42.99370 155 TYR B CA 1
ATOM 2495 C C . TYR B 2 156 ? -13.92410 23.82604 -33.43733 1.000 43.62328 155 TYR B C 1
ATOM 2496 O O . TYR B 2 156 ? -14.99023 23.24404 -33.17463 1.000 40.68258 155 TYR B O 1
ATOM 2505 N N . PHE B 2 157 ? -13.54410 24.94321 -32.81256 1.000 42.15230 156 PHE B N 1
ATOM 2506 C CA . PHE B 2 157 ? -14.25614 25.43596 -31.64302 1.000 41.21767 156 PHE B CA 1
ATOM 2507 C C . PHE B 2 157 ? -15.49693 26.20812 -32.04223 1.000 43.06728 156 PHE B C 1
ATOM 2508 O O . PHE B 2 157 ? -16.54014 26.07992 -31.39779 1.000 47.98045 156 PHE B O 1
ATOM 2516 N N . THR B 2 158 ? -15.42544 26.99134 -33.10726 1.000 44.28577 157 THR B N 1
ATOM 2517 C CA . THR B 2 158 ? -16.56711 27.81161 -33.47912 1.000 44.57337 157 THR B CA 1
ATOM 2518 C C . THR B 2 158 ? -17.54855 27.09151 -34.40092 1.000 43.60460 157 THR B C 1
ATOM 2519 O O . THR B 2 158 ? -18.61419 27.64369 -34.71143 1.000 40.73367 157 THR B O 1
ATOM 2523 N N . TRP B 2 159 ? -17.22739 25.86828 -34.81782 1.000 46.62919 158 TRP B N 1
ATOM 2524 C CA . TRP B 2 159 ? -18.02729 25.10497 -35.77289 1.000 46.07591 158 TRP B CA 1
ATOM 2525 C C . TRP B 2 159 ? -19.37581 24.62781 -35.23763 1.000 49.23334 158 TRP B C 1
ATOM 2526 O O . TRP B 2 159 ? -20.36707 24.64545 -35.98936 1.000 47.15804 158 TRP B O 1
ATOM 2537 N N . PRO B 2 160 ? -19.46915 24.14593 -33.98522 1.000 50.52920 159 PRO B N 1
ATOM 2538 C CA . PRO B 2 160 ? -20.75329 23.58922 -33.53885 1.000 49.36452 159 PRO B CA 1
ATOM 2539 C C . PRO B 2 160 ? -21.83266 24.63548 -33.48879 1.000 48.41572 159 PRO B C 1
ATOM 2540 O O . PRO B 2 160 ? -23.01873 24.29452 -33.56931 1.000 48.42545 159 PRO B O 1
ATOM 2544 N N . LEU B 2 161 ? -21.43142 25.90352 -33.39890 1.000 46.45198 160 LEU B N 1
ATOM 2545 C CA . LEU B 2 161 ? -22.35276 27.02629 -33.51831 1.000 48.27998 160 LEU B CA 1
ATOM 2546 C C . LEU B 2 161 ? -22.77226 27.25024 -34.96953 1.000 48.43260 160 LEU B C 1
ATOM 2547 O O . LEU B 2 161 ? -23.95508 27.48983 -35.25304 1.000 45.65848 160 LEU B O 1
ATOM 2552 N N . ILE B 2 162 ? -21.80927 27.18223 -35.89673 1.000 49.88598 161 ILE B N 1
ATOM 2553 C CA . ILE B 2 162 ? -22.11365 27.26419 -37.32558 1.000 48.61751 161 ILE B CA 1
ATOM 2554 C C . ILE B 2 162 ? -22.99231 26.09490 -37.75236 1.000 49.60371 161 ILE B C 1
ATOM 2555 O O . ILE B 2 162 ? -23.97890 26.27470 -38.47122 1.000 49.36305 161 ILE B O 1
ATOM 2560 N N . ALA B 2 163 ? -22.65289 24.87913 -37.31159 1.000 49.90183 162 ALA B N 1
ATOM 2561 C CA . ALA B 2 163 ? -23.45584 23.70483 -37.64619 1.000 51.69697 162 ALA B CA 1
ATOM 2562 C C . ALA B 2 163 ? -24.85443 23.74335 -37.02183 1.000 58.31078 162 ALA B C 1
ATOM 2563 O O . ALA B 2 163 ? -25.73386 22.98321 -37.44139 1.000 56.90343 162 ALA B O 1
ATOM 2565 N N . ALA B 2 164 ? -25.07758 24.61740 -36.03576 1.000 68.25993 163 ALA B N 1
ATOM 2566 C CA . ALA B 2 164 ? -26.29785 24.57333 -35.23868 1.000 68.60358 163 ALA B CA 1
ATOM 2567 C C . ALA B 2 164 ? -27.53224 24.76308 -36.10542 1.000 69.41905 163 ALA B C 1
ATOM 2568 O O . ALA B 2 164 ? -28.40852 23.89122 -36.16490 1.000 72.02035 163 ALA B O 1
ATOM 2570 N N . ASP B 2 165 ? -27.62581 25.90314 -36.78204 1.000 59.71394 164 ASP B N 1
ATOM 2571 C CA . ASP B 2 165 ? -28.79529 26.18580 -37.59849 1.000 60.37355 164 ASP B CA 1
ATOM 2572 C C . ASP B 2 165 ? -28.68620 25.61115 -39.00836 1.000 59.74771 164 ASP B C 1
ATOM 2573 O O . ASP B 2 165 ? -29.47392 25.99456 -39.87609 1.000 58.07511 164 ASP B O 1
ATOM 2578 N N . GLY B 2 166 ? -27.72802 24.71838 -39.26023 1.000 54.91174 165 GLY B N 1
ATOM 2579 C CA . GLY B 2 166 ? -27.79613 23.90579 -40.45135 1.000 53.43071 165 GLY B CA 1
ATOM 2580 C C . GLY B 2 166 ? -26.60340 23.93306 -41.38039 1.000 58.08614 165 GLY B C 1
ATOM 2581 O O . GLY B 2 166 ? -26.71533 23.50832 -42.53799 1.000 60.12522 165 GLY B O 1
ATOM 2582 N N . GLY B 2 167 ? -25.47002 24.44791 -40.90956 1.000 56.64368 166 GLY B N 1
ATOM 2583 C CA . GLY B 2 167 ? -24.23553 24.27500 -41.64021 1.000 52.12336 166 GLY B CA 1
ATOM 2584 C C . GLY B 2 167 ? -23.75314 22.84108 -41.55151 1.000 53.74003 166 GLY B C 1
ATOM 2585 O O . GLY B 2 167 ? -23.99601 22.13376 -40.57323 1.000 49.21906 166 GLY B O 1
ATOM 2586 N N . TYR B 2 168 ? -23.08247 22.39188 -42.60944 1.000 57.68482 167 TYR B N 1
ATOM 2587 C CA . TYR B 2 168 ? -22.38990 21.11070 -42.58120 1.000 53.80587 167 TYR B CA 1
ATOM 2588 C C . TYR B 2 168 ? -21.12096 21.24311 -43.40105 1.000 50.56030 167 TYR B C 1
ATOM 2589 O O . TYR B 2 168 ? -20.81404 22.30750 -43.93590 1.000 50.88855 167 TYR B O 1
ATOM 2598 N N . ALA B 2 169 ? -20.35882 20.15995 -43.46880 1.000 53.12431 168 ALA B N 1
ATOM 2599 C CA . ALA B 2 169 ? -19.16841 20.14329 -44.30381 1.000 51.52336 168 ALA B CA 1
ATOM 2600 C C . ALA B 2 169 ? -19.54640 19.72920 -45.72392 1.000 50.54711 168 ALA B C 1
ATOM 2601 O O . ALA B 2 169 ? -19.74644 20.58418 -46.58765 1.000 49.22418 168 ALA B O 1
ATOM 2603 N N . PHE B 2 170 ? -19.66175 18.43029 -45.97332 1.000 47.30070 169 PHE B N 1
ATOM 2604 C CA . PHE B 2 170 ? -20.12945 17.92143 -47.25195 1.000 50.88845 169 PHE B CA 1
ATOM 2605 C C . PHE B 2 170 ? -21.35217 17.06552 -47.00508 1.000 53.13713 169 PHE B C 1
ATOM 2606 O O . PHE B 2 170 ? -21.57282 16.58484 -45.88748 1.000 53.41582 169 PHE B O 1
ATOM 2614 N N . LYS B 2 171 ? -22.13651 16.85997 -48.05956 1.000 49.63371 170 LYS B N 1
ATOM 2615 C CA . LYS B 2 171 ? -23.38504 16.14177 -47.88656 1.000 53.19899 170 LYS B CA 1
ATOM 2616 C C . LYS B 2 171 ? -23.12737 14.64634 -47.96074 1.000 59.77774 170 LYS B C 1
ATOM 2617 O O . LYS B 2 171 ? -22.41768 14.17006 -48.85021 1.000 62.56046 170 LYS B O 1
ATOM 2623 N N . TYR B 2 172 ? -23.67106 13.91607 -46.99316 1.000 66.53227 171 TYR B N 1
ATOM 2624 C CA . TYR B 2 172 ? -23.46824 12.48292 -46.86203 1.000 68.49993 171 TYR B CA 1
ATOM 2625 C C . TYR B 2 172 ? -24.75610 11.76683 -47.24465 1.000 72.47552 171 TYR B C 1
ATOM 2626 O O . TYR B 2 172 ? -25.84386 12.14508 -46.79327 1.000 73.40569 171 TYR B O 1
ATOM 2635 N N . ALA B 2 173 ? -24.62274 10.75002 -48.08971 1.000 78.32825 172 ALA B N 1
ATOM 2636 C CA . ALA B 2 173 ? -25.69838 9.84353 -48.46195 1.000 78.94322 172 ALA B CA 1
ATOM 2637 C C . ALA B 2 173 ? -25.08352 8.73636 -49.30379 1.000 85.36196 172 ALA B C 1
ATOM 2638 O O . ALA B 2 173 ? -24.00641 8.91017 -49.88768 1.000 85.46110 172 ALA B O 1
ATOM 2640 N N . ALA B 2 174 ? -25.77275 7.59148 -49.34631 1.000 93.34845 173 ALA B N 1
ATOM 2641 C CA . ALA B 2 174 ? -25.39459 6.46389 -50.20619 1.000 91.53717 173 ALA B CA 1
ATOM 2642 C C . ALA B 2 174 ? -23.99039 5.94417 -49.89471 1.000 91.45079 173 ALA B C 1
ATOM 2643 O O . ALA B 2 174 ? -23.30062 5.41243 -50.77316 1.000 91.13185 173 ALA B O 1
ATOM 2645 N N . GLY B 2 175 ? -23.55996 6.08419 -48.64229 1.000 96.41884 174 GLY B N 1
ATOM 2646 C CA . GLY B 2 175 ? -22.22647 5.67148 -48.25581 1.000 95.58084 174 GLY B CA 1
ATOM 2647 C C . GLY B 2 175 ? -21.11883 6.58625 -48.71870 1.000 97.31037 174 GLY B C 1
ATOM 2648 O O . GLY B 2 175 ? -19.94349 6.23929 -48.56066 1.000 99.36802 174 GLY B O 1
ATOM 2649 N N . LYS B 2 176 ? -21.45578 7.75127 -49.27229 1.000 86.62462 175 LYS B N 1
ATOM 2650 C CA . LYS B 2 176 ? -20.48705 8.64231 -49.88698 1.000 79.19033 175 LYS B CA 1
ATOM 2651 C C . LYS B 2 176 ? -20.72302 10.06391 -49.40398 1.000 70.31641 175 LYS B C 1
ATOM 2652 O O . LYS B 2 176 ? -21.86651 10.48038 -49.20428 1.000 69.87579 175 LYS B O 1
ATOM 2654 N N . TYR B 2 177 ? -19.63666 10.80067 -49.20749 1.000 59.89809 176 TYR B N 1
ATOM 2655 C CA . TYR B 2 177 ? -19.71221 12.23971 -48.99717 1.000 59.21790 176 TYR B CA 1
ATOM 2656 C C . TYR B 2 177 ? -19.62324 12.93548 -50.34293 1.000 56.68470 176 TYR B C 1
ATOM 2657 O O . TYR B 2 177 ? -18.68840 12.69578 -51.11009 1.000 60.98927 176 TYR B O 1
ATOM 2666 N N . ASP B 2 178 ? -20.56916 13.81256 -50.61683 1.000 53.74424 177 ASP B N 1
ATOM 2667 C CA . ASP B 2 178 ? -20.55113 14.55500 -51.86992 1.000 53.62317 177 ASP B CA 1
ATOM 2668 C C . ASP B 2 178 ? -19.59114 15.72173 -51.72445 1.000 51.34382 177 ASP B C 1
ATOM 2669 O O . ASP B 2 178 ? -19.97419 16.78883 -51.24469 1.000 50.38682 177 ASP B O 1
ATOM 2674 N N . ILE B 2 179 ? -18.34926 15.54441 -52.18717 1.000 54.79015 178 ILE B N 1
ATOM 2675 C CA . ILE B 2 179 ? -17.36656 16.61527 -52.07115 1.000 51.18872 178 ILE B CA 1
ATOM 2676 C C . ILE B 2 179 ? -17.76163 17.84459 -52.86165 1.000 52.61008 178 ILE B C 1
ATOM 2677 O O . ILE B 2 179 ? -17.21978 18.91681 -52.61294 1.000 53.64157 178 ILE B O 1
ATOM 2682 N N . LYS B 2 180 ? -18.70181 17.72429 -53.80573 1.000 56.10802 179 LYS B N 1
ATOM 2683 C CA . LYS B 2 180 ? -19.13510 18.87420 -54.60158 1.000 56.12782 179 LYS B CA 1
ATOM 2684 C C . LYS B 2 180 ? -20.17141 19.74079 -53.89327 1.000 56.36577 179 LYS B C 1
ATOM 2685 O O . LYS B 2 180 ? -20.34572 20.89611 -54.29389 1.000 55.88992 179 LYS B O 1
ATOM 2689 N N . ASP B 2 181 ? -20.84307 19.21686 -52.84524 1.000 55.42667 180 ASP B N 1
ATOM 2690 C CA . ASP B 2 181 ? -21.89957 19.91622 -52.10240 1.000 53.57800 180 ASP B CA 1
ATOM 2691 C C . ASP B 2 181 ? -21.48612 20.22032 -50.65935 1.000 55.72102 180 ASP B C 1
ATOM 2692 O O . ASP B 2 181 ? -21.39510 19.31421 -49.82122 1.000 51.26452 180 ASP B O 1
ATOM 2697 N N . VAL B 2 182 ? -21.34308 21.50898 -50.35746 1.000 57.90080 181 VAL B N 1
ATOM 2698 C CA . VAL B 2 182 ? -20.74996 22.00191 -49.11820 1.000 57.39826 181 VAL B CA 1
ATOM 2699 C C . VAL B 2 182 ? -21.73375 22.93786 -48.42222 1.000 59.94165 181 VAL B C 1
ATOM 2700 O O . VAL B 2 182 ? -22.08304 24.00275 -48.95010 1.000 55.87517 181 VAL B O 1
ATOM 2704 N N . GLY B 2 183 ? -22.15902 22.55360 -47.22705 1.000 78.45951 182 GLY B N 1
ATOM 2705 C CA . GLY B 2 183 ? -23.04626 23.40729 -46.46536 1.000 80.57950 182 GLY B CA 1
ATOM 2706 C C . GLY B 2 183 ? -22.36463 24.35189 -45.49631 1.000 80.53436 182 GLY B C 1
ATOM 2707 O O . GLY B 2 183 ? -22.59886 24.27362 -44.28911 1.000 80.21120 182 GLY B O 1
ATOM 2708 N N . VAL B 2 184 ? -21.52478 25.24991 -46.00601 1.000 61.24727 183 VAL B N 1
ATOM 2709 C CA . VAL B 2 184 ? -20.87687 26.27172 -45.18721 1.000 56.12742 183 VAL B CA 1
ATOM 2710 C C . VAL B 2 184 ? -21.30547 27.68409 -45.55218 1.000 55.81736 183 VAL B C 1
ATOM 2711 O O . VAL B 2 184 ? -20.91804 28.62631 -44.84512 1.000 55.98264 183 VAL B O 1
ATOM 2715 N N . ASP B 2 185 ? -22.05705 27.87903 -46.63687 1.000 54.10068 184 ASP B N 1
ATOM 2716 C CA . ASP B 2 185 ? -22.53519 29.20734 -47.00317 1.000 51.95230 184 ASP B CA 1
ATOM 2717 C C . ASP B 2 185 ? -24.05666 29.23739 -47.12494 1.000 55.73459 184 ASP B C 1
ATOM 2718 O O . ASP B 2 185 ? -24.62062 30.04784 -47.87145 1.000 56.67624 184 ASP B O 1
ATOM 2723 N N . ASN B 2 186 ? -24.74749 28.37602 -46.38767 1.000 55.79671 185 ASN B N 1
ATOM 2724 C CA . ASN B 2 186 ? -26.20089 28.41556 -46.41728 1.000 55.74031 185 ASN B CA 1
ATOM 2725 C C . ASN B 2 186 ? -26.69269 29.47483 -45.42110 1.000 55.98847 185 ASN B C 1
ATOM 2726 O O . ASN B 2 186 ? -25.91962 30.26710 -44.87353 1.000 51.05119 185 ASN B O 1
ATOM 2731 N N . ALA B 2 187 ? -28.00817 29.53260 -45.21638 1.000 56.43940 186 ALA B N 1
ATOM 2732 C CA . ALA B 2 187 ? -28.55818 30.47343 -44.25207 1.000 53.82494 186 ALA B CA 1
ATOM 2733 C C . ALA B 2 187 ? -28.10882 30.11179 -42.85068 1.000 54.43517 186 ALA B C 1
ATOM 2734 O O . ALA B 2 187 ? -27.63922 30.96669 -42.09239 1.000 54.29337 186 ALA B O 1
ATOM 2736 N N . GLY B 2 188 ? -28.21849 28.83646 -42.50540 1.000 52.22374 187 GLY B N 1
ATOM 2737 C CA . GLY B 2 188 ? -27.88955 28.37428 -41.17786 1.000 53.55685 187 GLY B CA 1
ATOM 2738 C C . GLY B 2 188 ? -26.41853 28.09510 -41.03287 1.000 54.98903 187 GLY B C 1
ATOM 2739 O O . GLY B 2 188 ? -26.02879 27.07586 -40.46131 1.000 55.76749 187 GLY B O 1
ATOM 2740 N N . ALA B 2 189 ? -25.59923 28.97794 -41.59942 1.000 56.95555 188 ALA B N 1
ATOM 2741 C CA . ALA B 2 189 ? -24.16508 28.99684 -41.35584 1.000 55.53463 188 ALA B CA 1
ATOM 2742 C C . ALA B 2 189 ? -23.74308 30.45814 -41.33644 1.000 56.85488 188 ALA B C 1
ATOM 2743 O O . ALA B 2 189 ? -22.86180 30.85334 -40.56165 1.000 51.47717 188 ALA B O 1
ATOM 2745 N N . LYS B 2 190 ? -24.37821 31.26933 -42.19168 1.000 55.01205 189 LYS B N 1
ATOM 2746 C CA . LYS B 2 190 ? -24.20545 32.71130 -42.08620 1.000 55.23604 189 LYS B CA 1
ATOM 2747 C C . LYS B 2 190 ? -24.73646 33.20098 -40.75224 1.000 59.61970 189 LYS B C 1
ATOM 2748 O O . LYS B 2 190 ? -24.12833 34.06258 -40.10987 1.000 60.58685 189 LYS B O 1
ATOM 2754 N N . ALA B 2 191 ? -25.87018 32.64718 -40.31313 1.000 70.14687 190 ALA B N 1
ATOM 2755 C CA . ALA B 2 191 ? -26.51059 33.11566 -39.08769 1.000 70.54914 190 ALA B CA 1
ATOM 2756 C C . ALA B 2 191 ? -25.66071 32.80224 -37.86041 1.000 70.17986 190 ALA B C 1
ATOM 2757 O O . ALA B 2 191 ? -25.60894 33.60328 -36.91520 1.000 70.41425 190 ALA B O 1
ATOM 2759 N N . GLY B 2 192 ? -24.98894 31.64728 -37.85690 1.000 56.78363 191 GLY B N 1
ATOM 2760 C CA . GLY B 2 192 ? -24.17973 31.27938 -36.70541 1.000 56.59652 191 GLY B CA 1
ATOM 2761 C C . GLY B 2 192 ? -22.91471 32.10755 -36.58931 1.000 55.39387 191 GLY B C 1
ATOM 2762 O O . GLY B 2 192 ? -22.55057 32.56796 -35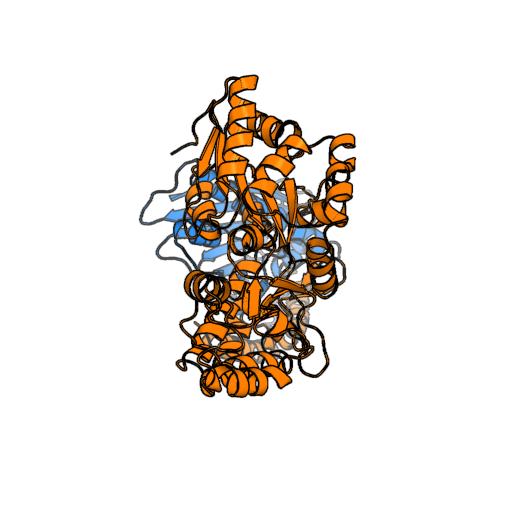.50180 1.000 58.83160 191 GLY B O 1
ATOM 2763 N N . LEU B 2 193 ? -22.21121 32.28275 -37.70193 1.000 55.47912 192 LEU B N 1
ATOM 2764 C CA . LEU B 2 193 ? -21.03947 33.14102 -37.69601 1.000 51.64736 192 LEU B CA 1
ATOM 2765 C C . LEU B 2 193 ? -21.42138 34.57667 -37.38546 1.000 53.75397 192 LEU B C 1
ATOM 2766 O O . LEU B 2 193 ? -20.73856 35.24743 -36.60486 1.000 55.53214 192 LEU B O 1
ATOM 2771 N N . THR B 2 194 ? -22.50722 35.06978 -37.99031 1.000 53.62546 193 THR B N 1
ATOM 2772 C CA . THR B 2 194 ? -22.94858 36.42977 -37.70394 1.000 54.49464 193 THR B CA 1
ATOM 2773 C C . THR B 2 194 ? -23.22617 36.60767 -36.22540 1.000 58.93884 193 THR B C 1
ATOM 2774 O O . THR B 2 194 ? -23.08961 37.71413 -35.69281 1.000 59.81163 193 THR B O 1
ATOM 2778 N N . PHE B 2 195 ? -23.60248 35.53213 -35.53968 1.000 56.71545 194 PHE B N 1
ATOM 2779 C CA . PHE B 2 195 ? -23.75590 35.62437 -34.09747 1.000 57.18335 194 PHE B CA 1
ATOM 2780 C C . PHE B 2 195 ? -22.39775 35.76237 -33.42240 1.000 54.59711 194 PHE B C 1
ATOM 2781 O O . PHE B 2 195 ? -22.13507 36.74781 -32.72077 1.000 55.61311 194 PHE B O 1
ATOM 2789 N N . LEU B 2 196 ? -21.52211 34.77851 -33.62574 1.000 51.55243 195 LEU B N 1
ATOM 2790 C CA . LEU B 2 196 ? -20.14100 34.89413 -33.16990 1.000 52.84695 195 LEU B CA 1
ATOM 2791 C C . LEU B 2 196 ? -19.54089 36.25201 -33.53956 1.000 54.82928 195 LEU B C 1
ATOM 2792 O O . LEU B 2 196 ? -18.92574 36.92549 -32.70268 1.000 53.34879 195 LEU B O 1
ATOM 2797 N N . VAL B 2 197 ? -19.66926 36.65071 -34.80931 1.000 55.62870 196 VAL B N 1
ATOM 2798 C CA . VAL B 2 197 ? -19.08176 37.91775 -35.22792 1.000 54.71052 196 VAL B CA 1
ATOM 2799 C C . VAL B 2 197 ? -19.70523 39.04937 -34.43435 1.000 56.49348 196 VAL B C 1
ATOM 2800 O O . VAL B 2 197 ? -19.02486 39.99932 -34.03379 1.000 58.25011 196 VAL B O 1
ATOM 2804 N N . ASP B 2 198 ? -21.00257 38.93637 -34.14704 1.000 60.76526 197 ASP B N 1
ATOM 2805 C CA . ASP B 2 198 ? -21.68314 39.95585 -33.36103 1.000 61.10759 197 ASP B CA 1
ATOM 2806 C C . ASP B 2 198 ? -21.23416 39.91642 -31.90846 1.000 61.41984 197 ASP B C 1
ATOM 2807 O O . ASP B 2 198 ? -21.08403 40.96812 -31.27647 1.000 63.35179 197 ASP B O 1
ATOM 2812 N N . LEU B 2 199 ? -21.02277 38.71841 -31.35583 1.000 56.98268 198 LEU B N 1
ATOM 2813 C CA . LEU B 2 199 ? -20.35853 38.62788 -30.06147 1.000 54.30539 198 LEU B CA 1
ATOM 2814 C C . LEU B 2 199 ? -19.10824 39.49580 -30.06939 1.000 59.20069 198 LEU B C 1
ATOM 2815 O O . LEU B 2 199 ? -18.98569 40.43709 -29.28061 1.000 60.93314 198 LEU B O 1
ATOM 2820 N N . ILE B 2 200 ? -18.20574 39.24144 -31.02221 1.000 58.47754 199 ILE B N 1
ATOM 2821 C CA . ILE B 2 200 ? -17.02956 40.07762 -31.21901 1.000 56.42073 199 ILE B CA 1
ATOM 2822 C C . ILE B 2 200 ? -17.45418 41.52617 -31.40790 1.000 58.15828 199 ILE B C 1
ATOM 2823 O O . ILE B 2 200 ? -17.19567 42.36658 -30.54185 1.000 59.78550 199 ILE B O 1
ATOM 2828 N N . LYS B 2 201 ? -18.12561 41.82460 -32.52884 1.000 60.37174 200 LYS B N 1
ATOM 2829 C CA . LYS B 2 201 ? -18.54651 43.18222 -32.87890 1.000 60.30608 200 LYS B CA 1
ATOM 2830 C C . LYS B 2 201 ? -19.13298 43.93834 -31.68669 1.000 60.68310 200 LYS B C 1
ATOM 2831 O O . LYS B 2 201 ? -19.11442 45.17045 -31.66699 1.000 60.46037 200 LYS B O 1
ATOM 2837 N N . ASN B 2 202 ? -19.64754 43.22434 -30.68085 1.000 61.74172 201 ASN B N 1
ATOM 2838 C CA . ASN B 2 202 ? -20.24635 43.86425 -29.51074 1.000 68.43773 201 ASN B CA 1
ATOM 2839 C C . ASN B 2 202 ? -19.36294 43.78936 -28.26487 1.000 63.97464 201 ASN B C 1
ATOM 2840 O O . ASN B 2 202 ? -19.86094 43.98549 -27.15309 1.000 61.58129 201 ASN B O 1
ATOM 2845 N N . LYS B 2 203 ? -18.06854 43.51545 -28.42785 1.000 61.53321 202 LYS B N 1
ATOM 2846 C CA . LYS B 2 203 ? -17.12451 43.46855 -27.32024 1.000 59.33748 202 LYS B CA 1
ATOM 2847 C C . LYS B 2 203 ? -17.47986 42.38814 -26.31282 1.000 61.17119 202 LYS B C 1
ATOM 2848 O O . LYS B 2 203 ? -17.00182 42.42091 -25.17401 1.000 63.71539 202 LYS B O 1
ATOM 2854 N N . HIS B 2 204 ? -18.32646 41.42862 -26.69124 1.000 60.25591 203 HIS B N 1
ATOM 2855 C CA . HIS B 2 204 ? -18.65557 40.35611 -25.75908 1.000 58.29083 203 HIS B CA 1
ATOM 2856 C C . HIS B 2 204 ? -17.60132 39.27023 -25.77188 1.000 57.56704 203 HIS B C 1
ATOM 2857 O O . HIS B 2 204 ? -17.33198 38.65796 -24.73210 1.000 60.30769 203 HIS B O 1
ATOM 2864 N N . MET B 2 205 ? -16.97853 39.03786 -26.91655 1.000 55.03632 204 MET B N 1
ATOM 2865 C CA . MET B 2 205 ? -15.77600 38.22527 -26.91892 1.000 59.11212 204 MET B CA 1
ATOM 2866 C C . MET B 2 205 ? -14.58377 39.05483 -27.38081 1.000 59.39421 204 MET B C 1
ATOM 2867 O O . MET B 2 205 ? -14.48718 40.24249 -27.05727 1.000 64.14654 204 MET B O 1
ATOM 2872 N N . ASN B 2 206 ? -13.67002 38.43844 -28.12435 1.000 56.94615 205 ASN B N 1
ATOM 2873 C CA . ASN B 2 206 ? -12.45611 39.10111 -28.58423 1.000 58.00206 205 ASN B CA 1
ATOM 2874 C C . ASN B 2 206 ? -11.82205 38.25559 -29.68619 1.000 55.49599 205 ASN B C 1
ATOM 2875 O O . ASN B 2 206 ? -11.56541 37.06274 -29.48468 1.000 51.39141 205 ASN B O 1
ATOM 2880 N N . ALA B 2 207 ? -11.56453 38.86078 -30.84951 1.000 57.35471 206 ALA B N 1
ATOM 2881 C CA . ALA B 2 207 ? -11.17734 38.09138 -32.03210 1.000 57.82321 206 ALA B CA 1
ATOM 2882 C C . ALA B 2 207 ? -9.79239 37.44937 -31.90124 1.000 54.89650 206 ALA B C 1
ATOM 2883 O O . ALA B 2 207 ? -9.53775 36.39987 -32.50232 1.000 45.68739 206 ALA B O 1
ATOM 2885 N N . ASP B 2 208 ? -8.91734 38.02896 -31.09049 1.000 57.60402 207 ASP B N 1
ATOM 2886 C CA . ASP B 2 208 ? -7.57396 37.52636 -30.85886 1.000 58.34978 207 ASP B CA 1
ATOM 2887 C C . ASP B 2 208 ? -7.51479 36.32879 -29.91382 1.000 56.68051 207 ASP B C 1
ATOM 2888 O O . ASP B 2 208 ? -6.41666 35.84859 -29.63026 1.000 58.35967 207 ASP B O 1
ATOM 2893 N N . THR B 2 209 ? -8.63766 35.82285 -29.42286 1.000 52.74202 208 THR B N 1
ATOM 2894 C CA . THR B 2 209 ? -8.59989 34.83533 -28.35000 1.000 56.87486 208 THR B CA 1
ATOM 2895 C C . THR B 2 209 ? -8.21666 33.46511 -28.89762 1.000 55.97623 208 THR B C 1
ATOM 2896 O O . THR B 2 209 ? -8.92452 32.89998 -29.73951 1.000 54.62012 208 THR B O 1
ATOM 2900 N N . ASP B 2 210 ? -7.09953 32.92814 -28.41512 1.000 62.62271 209 ASP B N 1
ATOM 2901 C CA . ASP B 2 210 ? -6.64278 31.60823 -28.82347 1.000 62.81717 209 ASP B CA 1
ATOM 2902 C C . ASP B 2 210 ? -6.81618 30.61478 -27.67919 1.000 62.60990 209 ASP B C 1
ATOM 2903 O O . ASP B 2 210 ? -7.44962 30.90510 -26.65316 1.000 59.87392 209 ASP B O 1
ATOM 2908 N N . TYR B 2 211 ? -6.21558 29.43701 -27.86040 1.000 55.14782 210 TYR B N 1
ATOM 2909 C CA . TYR B 2 211 ? -6.36255 28.36376 -26.88902 1.000 50.82592 210 TYR B CA 1
ATOM 2910 C C . TYR B 2 211 ? -5.80130 28.76841 -25.54074 1.000 52.74924 210 TYR B C 1
ATOM 2911 O O . TYR B 2 211 ? -6.41239 28.50703 -24.50332 1.000 52.49580 210 TYR B O 1
ATOM 2920 N N . SER B 2 212 ? -4.62425 29.38997 -25.54276 1.000 53.45447 211 SER B N 1
ATOM 2921 C CA . SER B 2 212 ? -3.95054 29.73319 -24.30185 1.000 51.97003 211 SER B CA 1
ATOM 2922 C C . SER B 2 212 ? -4.69954 30.83758 -23.56059 1.000 55.12303 211 SER B C 1
ATOM 2923 O O . SER B 2 212 ? -5.01190 30.69920 -22.37283 1.000 50.20745 211 SER B O 1
ATOM 2926 N N . ILE B 2 213 ? -5.00618 31.93883 -24.25109 1.000 56.40439 212 ILE B N 1
ATOM 2927 C CA . ILE B 2 213 ? -5.74243 33.03990 -23.62899 1.000 54.70293 212 ILE B CA 1
ATOM 2928 C C . ILE B 2 213 ? -7.02842 32.53367 -22.98284 1.000 55.58751 212 ILE B C 1
ATOM 2929 O O . ILE B 2 213 ? -7.32990 32.85431 -21.82462 1.000 60.96574 212 ILE B O 1
ATOM 2934 N N . ALA B 2 214 ? -7.81195 31.73902 -23.72022 1.000 52.85755 213 ALA B N 1
ATOM 2935 C CA . ALA B 2 214 ? -9.07745 31.26286 -23.16810 1.000 52.94076 213 ALA B CA 1
ATOM 2936 C C . ALA B 2 214 ? -8.85701 30.28867 -22.01653 1.000 52.06613 213 ALA B C 1
ATOM 2937 O O . ALA B 2 214 ? -9.60620 30.31418 -21.03521 1.000 51.81314 213 ALA B O 1
ATOM 2939 N N . GLU B 2 215 ? -7.85134 29.41221 -22.12225 1.000 51.22814 214 GLU B N 1
ATOM 2940 C CA . GLU B 2 215 ? -7.57203 28.47420 -21.03939 1.000 48.11365 214 GLU B CA 1
ATOM 2941 C C . GLU B 2 215 ? -7.10980 29.22472 -19.79802 1.000 52.61634 214 GLU B C 1
ATOM 2942 O O . GLU B 2 215 ? -7.59688 28.97576 -18.68603 1.000 52.03560 214 GLU B O 1
ATOM 2948 N N . ALA B 2 216 ? -6.17806 30.16233 -19.98005 1.000 52.27920 215 ALA B N 1
ATOM 2949 C CA . ALA B 2 216 ? -5.66667 30.95753 -18.87381 1.000 51.44337 215 ALA B CA 1
ATOM 2950 C C . ALA B 2 216 ? -6.80457 31.62248 -18.09900 1.000 55.05026 215 ALA B C 1
ATOM 2951 O O . ALA B 2 216 ? -6.91389 31.47085 -16.87540 1.000 49.21530 215 ALA B O 1
ATOM 2953 N N . ALA B 2 217 ? -7.67913 32.34823 -18.80864 1.000 53.61696 216 ALA B N 1
ATOM 2954 C CA . ALA B 2 217 ? -8.68530 33.15907 -18.12830 1.000 53.30578 216 ALA B CA 1
ATOM 2955 C C . ALA B 2 217 ? -9.66862 32.28733 -17.35437 1.000 53.06901 216 ALA B C 1
ATOM 2956 O O . ALA B 2 217 ? -9.87999 32.49466 -16.15062 1.000 54.69539 216 ALA B O 1
ATOM 2958 N N . PHE B 2 218 ? -10.27558 31.30315 -18.02435 1.000 50.33611 217 PHE B N 1
ATOM 2959 C CA . PHE B 2 218 ? -11.23398 30.43968 -17.34920 1.000 50.09888 217 PHE B CA 1
ATOM 2960 C C . PHE B 2 218 ? -10.63547 29.84958 -16.08777 1.000 56.33787 217 PHE B C 1
ATOM 2961 O O . PHE B 2 218 ? -11.25416 29.87394 -15.00658 1.000 56.04999 217 PHE B O 1
ATOM 2969 N N . ASN B 2 219 ? -9.41224 29.33151 -16.21471 1.000 51.15368 218 ASN B N 1
ATOM 2970 C CA . ASN B 2 219 ? -8.75664 28.69008 -15.08981 1.000 49.82056 218 ASN B CA 1
ATOM 2971 C C . ASN B 2 219 ? -8.47622 29.68223 -13.96973 1.000 53.12983 218 ASN B C 1
ATOM 2972 O O . ASN B 2 219 ? -8.69620 29.36995 -12.79867 1.000 59.87781 218 ASN B O 1
ATOM 2977 N N . LYS B 2 220 ? -8.02877 30.89052 -14.29781 1.000 51.31684 219 LYS B N 1
ATOM 2978 C CA . LYS B 2 220 ? -7.79881 31.88723 -13.26287 1.000 50.70231 219 LYS B CA 1
ATOM 2979 C C . LYS B 2 220 ? -9.10523 32.54866 -12.77768 1.000 54.05914 219 LYS B C 1
ATOM 2980 O O . LYS B 2 220 ? -9.06382 33.63563 -12.18122 1.000 55.31270 219 LYS B O 1
ATOM 2986 N N . GLY B 2 221 ? -10.25527 31.92281 -13.02410 1.000 52.88351 220 GLY B N 1
ATOM 2987 C CA . GLY B 2 221 ? -11.52262 32.48160 -12.59555 1.000 51.91433 220 GLY B CA 1
ATOM 2988 C C . GLY B 2 221 ? -11.88278 33.79662 -13.24116 1.000 55.59321 220 GLY B C 1
ATOM 2989 O O . GLY B 2 221 ? -12.74842 34.50290 -12.73040 1.000 59.31912 220 GLY B O 1
ATOM 2990 N N . GLU B 2 222 ? -11.25544 34.14319 -14.36730 1.000 59.76999 221 GLU B N 1
ATOM 2991 C CA . GLU B 2 222 ? -11.51904 35.43123 -15.00098 1.000 60.27311 221 GLU B CA 1
ATOM 2992 C C . GLU B 2 222 ? -12.76382 35.40647 -15.89109 1.000 61.97551 221 GLU B C 1
ATOM 2993 O O . GLU B 2 222 ? -13.38771 36.45081 -16.09833 1.000 65.28135 221 GLU B O 1
ATOM 2999 N N . THR B 2 223 ? -13.14518 34.25074 -16.42725 1.000 52.39475 222 THR B N 1
ATOM 3000 C CA . THR B 2 223 ? -14.31102 34.14961 -17.28893 1.000 52.83666 222 THR B CA 1
ATOM 3001 C C . THR B 2 223 ? -15.16942 32.98832 -16.81394 1.000 49.07455 222 THR B C 1
ATOM 3002 O O . THR B 2 223 ? -14.66479 31.98356 -16.30835 1.000 49.38686 222 THR B O 1
ATOM 3006 N N . ALA B 2 224 ? -16.47918 33.13073 -16.99382 1.000 50.91750 223 ALA B N 1
ATOM 3007 C CA . ALA B 2 224 ? -17.41373 32.18306 -16.39678 1.000 55.05836 223 ALA B CA 1
ATOM 3008 C C . ALA B 2 224 ? -17.49092 30.86655 -17.15638 1.000 51.00263 223 ALA B C 1
ATOM 3009 O O . ALA B 2 224 ? -17.83692 29.84202 -16.56493 1.000 52.15149 223 ALA B O 1
ATOM 3011 N N . MET B 2 225 ? -17.22012 30.86798 -18.46075 1.000 55.95865 224 MET B N 1
ATOM 3012 C CA . MET B 2 225 ? -17.37929 29.66568 -19.27187 1.000 52.83287 224 MET B CA 1
ATOM 3013 C C . MET B 2 225 ? -16.25729 29.56801 -20.29808 1.000 49.87307 224 MET B C 1
ATOM 3014 O O . MET B 2 225 ? -15.62956 30.56481 -20.67835 1.000 47.03841 224 MET B O 1
ATOM 3019 N N . THR B 2 226 ? -16.02146 28.33277 -20.73681 1.000 53.21842 225 THR B N 1
ATOM 3020 C CA . THR B 2 226 ? -15.16718 28.02594 -21.87300 1.000 52.02289 225 THR B CA 1
ATOM 3021 C C . THR B 2 226 ? -15.81809 26.90589 -22.68030 1.000 51.75239 225 THR B C 1
ATOM 3022 O O . THR B 2 226 ? -16.78152 26.27047 -22.24369 1.000 52.19470 225 THR B O 1
ATOM 3026 N N . ILE B 2 227 ? -15.31285 26.70769 -23.89500 1.000 50.03050 226 ILE B N 1
ATOM 3027 C CA . ILE B 2 227 ? -15.60724 25.54070 -24.71710 1.000 43.23045 226 ILE B CA 1
ATOM 3028 C C . ILE B 2 227 ? -14.28171 24.85518 -24.95342 1.000 39.26034 226 ILE B C 1
ATOM 3029 O O . ILE B 2 227 ? -13.31362 25.50357 -25.36836 1.000 40.17945 226 ILE B O 1
ATOM 3034 N N . ASN B 2 228 ? -14.21933 23.57239 -24.64766 1.000 35.54616 227 ASN B N 1
ATOM 3035 C CA . ASN B 2 228 ? -12.99175 22.82178 -24.86326 1.000 34.49513 227 ASN B CA 1
ATOM 3036 C C . ASN B 2 228 ? -13.31639 21.35453 -24.66497 1.000 34.32340 227 ASN B C 1
ATOM 3037 O O . ASN B 2 228 ? -14.47506 20.99798 -24.42574 1.000 38.69353 227 ASN B O 1
ATOM 3042 N N . GLY B 2 229 ? -12.29406 20.50339 -24.80172 1.000 33.43357 228 GLY B N 1
ATOM 3043 C CA . GLY B 2 229 ? -12.48551 19.07122 -24.86284 1.000 33.14815 228 GLY B CA 1
ATOM 3044 C C . GLY B 2 229 ? -11.85252 18.33960 -23.69026 1.000 40.21320 228 GLY B C 1
ATOM 3045 O O . GLY B 2 229 ? -11.21976 18.94058 -22.80879 1.000 40.93674 228 GLY B O 1
ATOM 3046 N N . PRO B 2 230 ? -12.02008 17.01736 -23.65489 1.000 35.64791 229 PRO B N 1
ATOM 3047 C CA . PRO B 2 230 ? -11.59085 16.26122 -22.47172 1.000 36.79080 229 PRO B CA 1
ATOM 3048 C C . PRO B 2 230 ? -10.15823 16.54476 -22.05053 1.000 42.19922 229 PRO B C 1
ATOM 3049 O O . PRO B 2 230 ? -9.90113 16.75632 -20.85604 1.000 43.60602 229 PRO B O 1
ATOM 3053 N N . TRP B 2 231 ? -9.22451 16.58677 -23.00869 1.000 40.99826 230 TRP B N 1
ATOM 3054 C CA . TRP B 2 231 ? -7.81569 16.84252 -22.71410 1.000 40.93546 230 TRP B CA 1
ATOM 3055 C C . TRP B 2 231 ? -7.62409 18.04278 -21.78247 1.000 38.56847 230 TRP B C 1
ATOM 3056 O O . TRP B 2 231 ? -6.64837 18.09232 -21.02885 1.000 40.27565 230 TRP B O 1
ATOM 3067 N N . ALA B 2 232 ? -8.54737 19.01032 -21.81177 1.000 36.62790 231 ALA B N 1
ATOM 3068 C CA . ALA B 2 232 ? -8.41276 20.25471 -21.05366 1.000 44.09281 231 ALA B CA 1
ATOM 3069 C C . ALA B 2 232 ? -8.79338 20.14630 -19.56438 1.000 43.27618 231 ALA B C 1
ATOM 3070 O O . ALA B 2 232 ? -8.54188 21.09631 -18.81025 1.000 38.10857 231 ALA B O 1
ATOM 3072 N N . TRP B 2 233 ? -9.38216 19.03049 -19.12439 1.000 40.41137 232 TRP B N 1
ATOM 3073 C CA . TRP B 2 233 ? -9.88459 18.96438 -17.75973 1.000 45.76985 232 TRP B CA 1
ATOM 3074 C C . TRP B 2 233 ? -8.75919 18.92380 -16.73848 1.000 48.58671 232 TRP B C 1
ATOM 3075 O O . TRP B 2 233 ? -8.88752 19.49722 -15.65077 1.000 48.93799 232 TRP B O 1
ATOM 3086 N N . SER B 2 234 ? -7.65375 18.27270 -17.05926 1.000 46.98795 233 SER B N 1
ATOM 3087 C CA . SER B 2 234 ? -6.68368 18.05951 -15.99960 1.000 45.96045 233 SER B CA 1
ATOM 3088 C C . SER B 2 234 ? -5.96657 19.34037 -15.57830 1.000 48.06770 233 SER B C 1
ATOM 3089 O O . SER B 2 234 ? -5.07380 19.28537 -14.72709 1.000 54.86718 233 SER B O 1
ATOM 3092 N N . ASN B 2 235 ? -6.32005 20.48750 -16.13774 1.000 46.70759 234 ASN B N 1
ATOM 3093 C CA . ASN B 2 235 ? -5.72119 21.74683 -15.72591 1.000 48.70181 234 ASN B CA 1
ATOM 3094 C C . ASN B 2 235 ? -6.67669 22.59431 -14.92774 1.000 50.07487 234 ASN B C 1
ATOM 3095 O O . ASN B 2 235 ? -6.23403 23.45893 -14.17691 1.000 55.24195 234 ASN B O 1
ATOM 3100 N N . ILE B 2 236 ? -7.97731 22.39920 -15.12823 1.000 49.02020 235 ILE B N 1
ATOM 3101 C CA . ILE B 2 236 ? -8.96207 22.96135 -14.22104 1.000 51.69270 235 ILE B CA 1
ATOM 3102 C C . ILE B 2 236 ? -8.98801 22.15915 -12.92406 1.000 56.87251 235 ILE B C 1
ATOM 3103 O O . ILE B 2 236 ? -9.07241 22.72587 -11.82373 1.000 58.10724 235 ILE B O 1
ATOM 3108 N N . ASP B 2 237 ? -8.92224 20.82671 -13.03921 1.000 51.52316 236 ASP B N 1
ATOM 3109 C CA . ASP B 2 237 ? -8.75350 19.96825 -11.87433 1.000 51.79146 236 ASP B CA 1
ATOM 3110 C C . ASP B 2 237 ? -7.61943 20.46783 -10.98421 1.000 58.98603 236 ASP B C 1
ATOM 3111 O O . ASP B 2 237 ? -7.78958 20.61328 -9.76564 1.000 58.82149 236 ASP B O 1
ATOM 3116 N N . THR B 2 238 ? -6.44616 20.73161 -11.58124 1.000 56.66215 237 THR B N 1
ATOM 3117 C CA . THR B 2 238 ? -5.33597 21.35274 -10.87293 1.000 56.56582 237 THR B CA 1
ATOM 3118 C C . THR B 2 238 ? -5.46238 22.86003 -10.82955 1.000 58.65198 237 THR B C 1
ATOM 3119 O O . THR B 2 238 ? -4.44318 23.56781 -10.80720 1.000 57.63223 237 THR B O 1
ATOM 3123 N N . SER B 2 239 ? -6.68769 23.37397 -10.85323 1.000 65.00366 238 SER B N 1
ATOM 3124 C CA . SER B 2 239 ? -6.97445 24.78741 -10.67392 1.000 64.88031 238 SER B CA 1
ATOM 3125 C C . SER B 2 239 ? -7.98837 24.94386 -9.54098 1.000 66.10937 238 SER B C 1
ATOM 3126 O O . SER B 2 239 ? -8.68869 23.99627 -9.15919 1.000 66.75572 238 SER B O 1
ATOM 3129 N N . ALA B 2 240 ? -8.05554 26.15472 -8.99074 1.000 59.92083 239 ALA B N 1
ATOM 3130 C CA . ALA B 2 240 ? -9.03943 26.40863 -7.94622 1.000 64.62700 239 ALA B CA 1
ATOM 3131 C C . ALA B 2 240 ? -10.45481 26.08829 -8.41039 1.000 60.89998 239 ALA B C 1
ATOM 3132 O O . ALA B 2 240 ? -11.28792 25.66690 -7.60564 1.000 62.48226 239 ALA B O 1
ATOM 3134 N N . VAL B 2 241 ? -10.73141 26.23440 -9.70478 1.000 64.70885 240 VAL B N 1
ATOM 3135 C CA . VAL B 2 241 ? -12.10145 26.41443 -10.16120 1.000 59.69737 240 VAL B CA 1
ATOM 3136 C C . VAL B 2 241 ? -12.93669 25.16806 -9.90885 1.000 58.73560 240 VAL B C 1
ATOM 3137 O O . VAL B 2 241 ? -12.45810 24.03198 -10.02516 1.000 57.67106 240 VAL B O 1
ATOM 3141 N N . ASN B 2 242 ? -14.18397 25.39529 -9.50077 1.000 58.39924 241 ASN B N 1
ATOM 3142 C CA . ASN B 2 242 ? -15.18447 24.36154 -9.29222 1.000 57.94019 241 ASN B CA 1
ATOM 3143 C C . ASN B 2 242 ? -15.99662 24.34483 -10.57401 1.000 57.16805 241 ASN B C 1
ATOM 3144 O O . ASN B 2 242 ? -16.94864 25.10738 -10.74030 1.000 55.66036 241 ASN B O 1
ATOM 3149 N N . TYR B 2 243 ? -15.59146 23.49752 -11.50414 1.000 57.01084 242 TYR B N 1
ATOM 3150 C CA . TYR B 2 243 ? -16.14514 23.55970 -12.84517 1.000 56.82316 242 TYR B CA 1
ATOM 3151 C C . TYR B 2 243 ? -17.25850 22.54880 -13.02440 1.000 57.08125 242 TYR B C 1
ATOM 3152 O O . TYR B 2 243 ? -17.37689 21.56805 -12.28121 1.000 58.30224 242 TYR B O 1
ATOM 3161 N N . GLY B 2 244 ? -18.07498 22.80709 -14.02803 1.000 55.79046 243 GLY B N 1
ATOM 3162 C CA . GLY B 2 244 ? -18.95412 21.79857 -14.58724 1.000 59.21390 243 GLY B CA 1
ATOM 3163 C C . GLY B 2 244 ? -18.70007 21.64333 -16.07622 1.000 56.14153 243 GLY B C 1
ATOM 3164 O O . GLY B 2 244 ? -18.51667 22.63112 -16.79232 1.000 51.47607 243 GLY B O 1
ATOM 3165 N N . VAL B 2 245 ? -18.65970 20.39999 -16.52429 1.000 52.25940 244 VAL B N 1
ATOM 3166 C CA . VAL B 2 245 ? -18.70068 20.07783 -17.93828 1.000 48.49651 244 VAL B CA 1
ATOM 3167 C C . VAL B 2 245 ? -20.13630 19.69458 -18.26562 1.000 51.33329 244 VAL B C 1
ATOM 3168 O O . VAL B 2 245 ? -20.75751 18.90596 -17.53954 1.000 48.87298 244 VAL B O 1
ATOM 3172 N N . THR B 2 246 ? -20.68157 20.27459 -19.33450 1.000 52.29282 245 THR B N 1
ATOM 3173 C CA . THR B 2 246 ? -22.09398 20.09921 -19.63040 1.000 49.31852 245 THR B CA 1
ATOM 3174 C C . THR B 2 246 ? -22.34733 20.24983 -21.12709 1.000 49.29920 245 THR B C 1
ATOM 3175 O O . THR B 2 246 ? -21.46256 20.61225 -21.91276 1.000 50.29737 245 THR B O 1
ATOM 3179 N N . VAL B 2 247 ? -23.59603 19.96623 -21.50215 1.000 49.76418 246 VAL B N 1
ATOM 3180 C CA . VAL B 2 247 ? -24.02602 20.09744 -22.88162 1.000 52.13505 246 VAL B CA 1
ATOM 3181 C C . VAL B 2 247 ? -23.77755 21.52200 -23.36045 1.000 52.32042 246 VAL B C 1
ATOM 3182 O O . VAL B 2 247 ? -23.96374 22.50092 -22.61757 1.000 49.08590 246 VAL B O 1
ATOM 3186 N N . LEU B 2 248 ? -23.32847 21.63915 -24.61411 1.000 50.76074 247 LEU B N 1
ATOM 3187 C CA . LEU B 2 248 ? -23.15940 22.94327 -25.22544 1.000 49.15769 247 LEU B CA 1
ATOM 3188 C C . LEU B 2 248 ? -24.50817 23.63656 -25.26991 1.000 45.98383 247 LEU B C 1
ATOM 3189 O O . LEU B 2 248 ? -25.54066 22.98844 -25.16771 1.000 49.88291 247 LEU B O 1
ATOM 3194 N N . PRO B 2 249 ? -24.53406 24.93987 -25.40991 1.000 46.55815 248 PRO B N 1
ATOM 3195 C CA . PRO B 2 249 ? -25.83178 25.60060 -25.55304 1.000 50.46099 248 PRO B CA 1
ATOM 3196 C C . PRO B 2 249 ? -26.44075 25.37380 -26.93182 1.000 52.60706 248 PRO B C 1
ATOM 3197 O O . PRO B 2 249 ? -25.99125 24.52950 -27.71962 1.000 50.82531 248 PRO B O 1
ATOM 3201 N N . THR B 2 250 ? -27.49908 26.12418 -27.20929 1.000 54.50400 249 THR B N 1
ATOM 3202 C CA . THR B 2 250 ? -28.26249 26.01376 -28.43167 1.000 51.88174 249 THR B CA 1
ATOM 3203 C C . THR B 2 250 ? -28.30170 27.37153 -29.10206 1.000 55.67490 249 THR B C 1
ATOM 3204 O O . THR B 2 250 ? -28.20723 28.41306 -28.43845 1.000 52.95884 249 THR B O 1
ATOM 3208 N N . PHE B 2 251 ? -28.45971 27.34046 -30.42765 1.000 52.84742 250 PHE B N 1
ATOM 3209 C CA . PHE B 2 251 ? -28.52648 28.53834 -31.24088 1.000 50.71699 250 PHE B CA 1
ATOM 3210 C C . PHE B 2 251 ? -29.79731 28.46652 -32.06629 1.000 55.55622 250 PHE B C 1
ATOM 3211 O O . PHE B 2 251 ? -30.06706 27.44176 -32.70576 1.000 56.53702 250 PHE B O 1
ATOM 3219 N N . LYS B 2 252 ? -30.58479 29.54263 -32.03301 1.000 54.07937 251 LYS B N 1
ATOM 3220 C CA . LYS B 2 252 ? -31.87876 29.56993 -32.71102 1.000 56.67187 251 LYS B CA 1
ATOM 3221 C C . LYS B 2 252 ? -32.73126 28.36153 -32.32569 1.000 55.77353 251 LYS B C 1
ATOM 3222 O O . LYS B 2 252 ? -33.55032 27.88074 -33.10946 1.000 58.99716 251 LYS B O 1
ATOM 3228 N N . GLY B 2 253 ? -32.54129 27.86609 -31.10322 1.000 56.57115 252 GLY B N 1
ATOM 3229 C CA . GLY B 2 253 ? -33.31536 26.76577 -30.57544 1.000 57.52778 252 GLY B CA 1
ATOM 3230 C C . GLY B 2 253 ? -32.71332 25.39707 -30.80462 1.000 58.76735 252 GLY B C 1
ATOM 3231 O O . GLY B 2 253 ? -33.11145 24.43635 -30.13871 1.000 61.05031 252 GLY B O 1
ATOM 3232 N N . GLN B 2 254 ? -31.76195 25.28677 -31.71522 1.000 57.32568 253 GLN B N 1
ATOM 3233 C CA . GLN B 2 254 ? -31.07814 24.07868 -32.14445 1.000 57.59916 253 GLN B CA 1
ATOM 3234 C C . GLN B 2 254 ? -29.79788 23.87506 -31.34051 1.000 52.98087 253 GLN B C 1
ATOM 3235 O O . GLN B 2 254 ? -29.10613 24.84373 -31.02815 1.000 49.60884 253 GLN B O 1
ATOM 3241 N N . PRO B 2 255 ? -29.44469 22.63165 -31.03233 1.000 51.86782 254 PRO B N 1
ATOM 3242 C CA . PRO B 2 255 ? -28.20299 22.37753 -30.30393 1.000 53.52464 254 PRO B CA 1
ATOM 3243 C C . PRO B 2 255 ? -26.96508 22.65483 -31.15114 1.000 58.76580 254 PRO B C 1
ATOM 3244 O O . PRO B 2 255 ? -27.00529 22.74693 -32.37714 1.000 59.39364 254 PRO B O 1
ATOM 3248 N N . SER B 2 256 ? -25.84915 22.81090 -30.45506 1.000 55.34475 255 SER B N 1
ATOM 3249 C CA . SER B 2 256 ? -24.56531 22.93986 -31.10204 1.000 53.89839 255 SER B CA 1
ATOM 3250 C C . SER B 2 256 ? -24.14667 21.56316 -31.57636 1.000 60.70543 255 SER B C 1
ATOM 3251 O O . SER B 2 256 ? -24.22142 20.59222 -30.81317 1.000 56.96780 255 SER B O 1
ATOM 3254 N N . LYS B 2 257 ? -23.73995 21.47584 -32.85064 1.000 68.35807 256 LYS B N 1
ATOM 3255 C CA . LYS B 2 257 ? -23.35117 20.21482 -33.47590 1.000 66.83352 256 LYS B CA 1
ATOM 3256 C C . LYS B 2 257 ? -21.82784 20.15847 -33.59955 1.000 66.31234 256 LYS B C 1
ATOM 3257 O O . LYS B 2 257 ? -21.25690 20.62302 -34.60221 1.000 65.84171 256 LYS B O 1
ATOM 3263 N N . PRO B 2 258 ? -21.11677 19.62240 -32.60995 1.000 60.13410 257 PRO B N 1
ATOM 3264 C CA . PRO B 2 258 ? -19.65750 19.56307 -32.71415 1.000 54.00394 257 PRO B CA 1
ATOM 3265 C C . PRO B 2 258 ? -19.22732 18.51095 -33.71873 1.000 52.88898 257 PRO B C 1
ATOM 3266 O O . PRO B 2 258 ? -19.90137 17.49590 -33.92822 1.000 52.00634 257 PRO B O 1
ATOM 3270 N N . PHE B 2 259 ? -18.08658 18.76992 -34.35325 1.000 52.02715 258 PHE B N 1
ATOM 3271 C CA . PHE B 2 259 ? -17.47600 17.77522 -35.22161 1.000 50.30431 258 PHE B CA 1
ATOM 3272 C C . PHE B 2 259 ? -16.74475 16.78953 -34.33084 1.000 48.96458 258 PHE B C 1
ATOM 3273 O O . PHE B 2 259 ? -15.68997 17.11183 -33.78662 1.000 50.48723 258 PHE B O 1
ATOM 3281 N N . VAL B 2 260 ? -17.29119 15.59015 -34.17859 1.000 47.74517 259 VAL B N 1
ATOM 3282 C CA . VAL B 2 260 ? -16.69926 14.61574 -33.27192 1.000 48.11348 259 VAL B CA 1
ATOM 3283 C C . VAL B 2 260 ? -15.38943 14.08722 -33.84390 1.000 46.35096 259 VAL B C 1
ATOM 3284 O O . VAL B 2 260 ? -15.31207 13.73756 -35.02291 1.000 46.62870 259 VAL B O 1
ATOM 3288 N N . GLY B 2 261 ? -14.35520 14.01140 -33.00368 1.000 43.29860 260 GLY B N 1
ATOM 3289 C CA . GLY B 2 261 ? -13.06430 13.47564 -33.39374 1.000 42.72673 260 GLY B CA 1
ATOM 3290 C C . GLY B 2 261 ? -12.81544 12.12408 -32.75450 1.000 43.73672 260 GLY B C 1
ATOM 3291 O O . GLY B 2 261 ? -13.31815 11.83827 -31.67022 1.000 46.30978 260 GLY B O 1
ATOM 3292 N N . VAL B 2 262 ? -12.05084 11.28181 -33.43654 1.000 44.25407 261 VAL B N 1
ATOM 3293 C CA . VAL B 2 262 ? -11.62545 9.99374 -32.89360 1.000 43.53710 261 VAL B CA 1
ATOM 3294 C C . VAL B 2 262 ? -10.10469 9.96626 -32.97331 1.000 42.04956 261 VAL B C 1
ATOM 3295 O O . VAL B 2 262 ? -9.55255 9.50527 -33.97304 1.000 44.43232 261 VAL B O 1
ATOM 3299 N N . LEU B 2 263 ? -9.42977 10.47465 -31.94069 1.000 39.16557 262 LEU B N 1
ATOM 3300 C CA . LEU B 2 263 ? -7.98441 10.36062 -31.83597 1.000 39.15943 262 LEU B CA 1
ATOM 3301 C C . LEU B 2 263 ? -7.53047 9.00339 -32.32491 1.000 42.46779 262 LEU B C 1
ATOM 3302 O O . LEU B 2 263 ? -8.00155 7.97059 -31.84743 1.000 42.14262 262 LEU B O 1
ATOM 3307 N N . SER B 2 264 ? -6.66112 9.01253 -33.33346 1.000 43.50650 263 SER B N 1
ATOM 3308 C CA . SER B 2 264 ? -6.25806 7.80643 -34.03628 1.000 41.89667 263 SER B CA 1
ATOM 3309 C C . SER B 2 264 ? -4.74290 7.76421 -34.11478 1.000 40.84084 263 SER B C 1
ATOM 3310 O O . SER B 2 264 ? -4.08235 8.80551 -34.19875 1.000 39.03484 263 SER B O 1
ATOM 3313 N N . ALA B 2 265 ? -4.20603 6.54529 -34.07694 1.000 41.38257 264 ALA B N 1
ATOM 3314 C CA . ALA B 2 265 ? -2.77673 6.29078 -34.18799 1.000 41.26751 264 ALA B CA 1
ATOM 3315 C C . ALA B 2 265 ? -2.50652 5.73252 -35.57861 1.000 46.38622 264 ALA B C 1
ATOM 3316 O O . ALA B 2 265 ? -2.91481 4.60789 -35.90107 1.000 46.63801 264 ALA B O 1
ATOM 3318 N N . GLY B 2 266 ? -1.81285 6.51265 -36.39705 1.000 44.41476 265 GLY B N 1
ATOM 3319 C CA . GLY B 2 266 ? -1.46894 6.10167 -37.74338 1.000 44.91275 265 GLY B CA 1
ATOM 3320 C C . GLY B 2 266 ? -0.01280 5.65956 -37.81271 1.000 44.48283 265 GLY B C 1
ATOM 3321 O O . GLY B 2 266 ? 0.87870 6.35312 -37.32458 1.000 41.94052 265 GLY B O 1
ATOM 3322 N N . ILE B 2 267 ? 0.19623 4.50041 -38.41651 1.000 45.66436 266 ILE B N 1
ATOM 3323 C CA . ILE B 2 267 ? 1.53448 4.03792 -38.76942 1.000 47.99089 266 ILE B CA 1
ATOM 3324 C C . ILE B 2 267 ? 1.95914 4.62403 -40.11167 1.000 46.33266 266 ILE B C 1
ATOM 3325 O O . ILE B 2 267 ? 1.14841 4.76813 -41.03381 1.000 49.45683 266 ILE B O 1
ATOM 3330 N N . ASN B 2 268 ? 3.22844 5.00485 -40.20214 1.000 44.08819 267 ASN B N 1
ATOM 3331 C CA . ASN B 2 268 ? 3.74151 5.71294 -41.36961 1.000 48.52524 267 ASN B CA 1
ATOM 3332 C C . ASN B 2 268 ? 4.08858 4.72303 -42.48039 1.000 48.81480 267 ASN B C 1
ATOM 3333 O O . ASN B 2 268 ? 4.71787 3.69013 -42.23423 1.000 47.17019 267 ASN B O 1
ATOM 3338 N N . ALA B 2 269 ? 3.68517 5.04315 -43.70992 1.000 49.94045 268 ALA B N 1
ATOM 3339 C CA . ALA B 2 269 ? 4.01038 4.16054 -44.82393 1.000 50.22770 268 ALA B CA 1
ATOM 3340 C C . ALA B 2 269 ? 5.50804 3.90973 -44.91670 1.000 49.10785 268 ALA B C 1
ATOM 3341 O O . ALA B 2 269 ? 5.92760 2.80509 -45.29210 1.000 45.75506 268 ALA B O 1
ATOM 3343 N N . ALA B 2 270 ? 6.31873 4.90372 -44.52961 1.000 49.47634 269 ALA B N 1
ATOM 3344 C CA . ALA B 2 270 ? 7.77435 4.87178 -44.61600 1.000 48.13684 269 ALA B CA 1
ATOM 3345 C C . ALA B 2 270 ? 8.45913 4.27836 -43.38628 1.000 50.70352 269 ALA B C 1
ATOM 3346 O O . ALA B 2 270 ? 9.68718 4.37201 -43.27534 1.000 50.48017 269 ALA B O 1
ATOM 3348 N N . SER B 2 271 ? 7.70745 3.68126 -42.44908 1.000 52.00688 270 SER B N 1
ATOM 3349 C CA . SER B 2 271 ? 8.39539 3.28245 -41.22417 1.000 48.58194 270 SER B CA 1
ATOM 3350 C C . SER B 2 271 ? 8.97626 1.89139 -41.38407 1.000 51.78708 270 SER B C 1
ATOM 3351 O O . SER B 2 271 ? 8.25154 0.96889 -41.77428 1.000 53.31082 270 SER B O 1
ATOM 3354 N N . PRO B 2 272 ? 10.26634 1.69431 -41.08826 1.000 53.73040 271 PRO B N 1
ATOM 3355 C CA . PRO B 2 272 ? 10.80624 0.33412 -41.08582 1.000 51.69629 271 PRO B CA 1
ATOM 3356 C C . PRO B 2 272 ? 10.55597 -0.34153 -39.75180 1.000 52.98910 271 PRO B C 1
ATOM 3357 O O . PRO B 2 272 ? 11.19521 -1.34354 -39.42577 1.000 57.09831 271 PRO B O 1
ATOM 3361 N N . ASN B 2 273 ? 9.63830 0.20008 -38.96134 1.000 52.32756 272 ASN B N 1
ATOM 3362 C CA . ASN B 2 273 ? 9.32357 -0.36228 -37.65479 1.000 56.45892 272 ASN B CA 1
ATOM 3363 C C . ASN B 2 273 ? 7.85186 -0.73999 -37.54219 1.000 57.92150 272 ASN B C 1
ATOM 3364 O O . ASN B 2 273 ? 7.29374 -0.73282 -36.44681 1.000 61.50867 272 ASN B O 1
ATOM 3369 N N . LYS B 2 274 ? 7.21227 -1.08193 -38.66331 1.000 60.89354 273 LYS B N 1
ATOM 3370 C CA . LYS B 2 274 ? 5.76601 -1.30232 -38.66151 1.000 62.01195 273 LYS B CA 1
ATOM 3371 C C . LYS B 2 274 ? 5.35519 -2.37742 -37.65398 1.000 60.70518 273 LYS B C 1
ATOM 3372 O O . LYS B 2 274 ? 4.49041 -2.15013 -36.80679 1.000 56.31492 273 LYS B O 1
ATOM 3378 N N . GLU B 2 275 ? 5.97328 -3.55346 -37.72914 1.000 68.92003 274 GLU B N 1
ATOM 3379 C CA . GLU B 2 275 ? 5.66660 -4.61904 -36.78551 1.000 69.56946 274 GLU B CA 1
ATOM 3380 C C . GLU B 2 275 ? 5.96129 -4.20429 -35.34243 1.000 69.62365 274 GLU B C 1
ATOM 3381 O O . GLU B 2 275 ? 5.33663 -4.72717 -34.41131 1.000 70.72441 274 GLU B O 1
ATOM 3387 N N . LEU B 2 276 ? 6.88374 -3.26221 -35.13409 1.000 67.68808 275 LEU B N 1
ATOM 3388 C CA . LEU B 2 276 ? 7.17099 -2.76504 -33.78984 1.000 62.13914 275 LEU B CA 1
ATOM 3389 C C . LEU B 2 276 ? 6.09378 -1.80769 -33.29637 1.000 59.02625 275 LEU B C 1
ATOM 3390 O O . LEU B 2 276 ? 5.84026 -1.72833 -32.08986 1.000 58.97252 275 LEU B O 1
ATOM 3395 N N . ALA B 2 277 ? 5.46442 -1.07085 -34.21102 1.000 60.11394 276 ALA B N 1
ATOM 3396 C CA . ALA B 2 277 ? 4.41334 -0.12954 -33.84882 1.000 57.91740 276 ALA B CA 1
ATOM 3397 C C . ALA B 2 277 ? 3.08318 -0.83352 -33.60133 1.000 58.36427 276 ALA B C 1
ATOM 3398 O O . ALA B 2 277 ? 2.29488 -0.39322 -32.75196 1.000 54.55239 276 ALA B O 1
ATOM 3400 N N . LYS B 2 278 ? 2.80075 -1.90028 -34.35368 1.000 58.75977 277 LYS B N 1
ATOM 3401 C CA . LYS B 2 278 ? 1.65098 -2.73234 -34.03421 1.000 56.68638 277 LYS B CA 1
ATOM 3402 C C . LYS B 2 278 ? 1.74985 -3.21877 -32.60046 1.000 59.57589 277 LYS B C 1
ATOM 3403 O O . LYS B 2 278 ? 0.83488 -3.00282 -31.79710 1.000 62.35659 277 LYS B O 1
ATOM 3409 N N . GLU B 2 279 ? 2.88862 -3.83197 -32.24861 1.000 61.64401 278 GLU B N 1
ATOM 3410 C CA . GLU B 2 279 ? 3.08263 -4.34427 -30.89552 1.000 58.13637 278 GLU B CA 1
ATOM 3411 C C . GLU B 2 279 ? 2.88089 -3.25283 -29.85701 1.000 57.05172 278 GLU B C 1
ATOM 3412 O O . GLU B 2 279 ? 2.27746 -3.49446 -28.80691 1.000 59.79383 278 GLU B O 1
ATOM 3414 N N . PHE B 2 280 ? 3.36509 -2.04334 -30.13520 1.000 55.38970 279 PHE B N 1
ATOM 3415 C CA . PHE B 2 280 ? 3.22084 -0.95736 -29.17473 1.000 52.79688 279 PHE B CA 1
ATOM 3416 C C . PHE B 2 280 ? 1.76314 -0.57730 -28.99196 1.000 54.28489 279 PHE B C 1
ATOM 3417 O O . PHE B 2 280 ? 1.27449 -0.47144 -27.86096 1.000 58.28680 279 PHE B O 1
ATOM 3425 N N . LEU B 2 281 ? 1.05400 -0.35586 -30.09604 1.000 55.09615 280 LEU B N 1
ATOM 3426 C CA . LEU B 2 281 ? -0.30357 0.16667 -30.01017 1.000 52.35054 280 LEU B CA 1
ATOM 3427 C C . LEU B 2 281 ? -1.28197 -0.90702 -29.55857 1.000 54.14585 280 LEU B C 1
ATOM 3428 O O . LEU B 2 281 ? -2.16836 -0.64461 -28.73833 1.000 54.70941 280 LEU B O 1
ATOM 3433 N N . GLU B 2 282 ? -1.13458 -2.12542 -30.07316 1.000 53.54236 281 GLU B N 1
ATOM 3434 C CA . GLU B 2 282 ? -2.09570 -3.17165 -29.74591 1.000 56.65534 281 GLU B CA 1
ATOM 3435 C C . GLU B 2 282 ? -1.88900 -3.72067 -28.33593 1.000 59.09872 281 GLU B C 1
ATOM 3436 O O . GLU B 2 282 ? -2.86576 -3.97824 -27.62188 1.000 60.07331 281 GLU B O 1
ATOM 3442 N N . ASN B 2 283 ? -0.63285 -3.91049 -27.91591 1.000 58.77889 282 ASN B N 1
ATOM 3443 C CA . ASN B 2 283 ? -0.31259 -4.62017 -26.68273 1.000 56.41107 282 ASN B CA 1
ATOM 3444 C C . ASN B 2 283 ? 0.17089 -3.74561 -25.54283 1.000 56.66092 282 ASN B C 1
ATOM 3445 O O . ASN B 2 283 ? 0.42643 -4.27042 -24.45699 1.000 61.95649 282 ASN B O 1
ATOM 3450 N N . TYR B 2 284 ? 0.35078 -2.49839 -25.75164 1.000 53.87387 283 TYR B N 1
ATOM 3451 C CA . TYR B 2 284 ? 0.76458 -1.66861 -24.63696 1.000 55.42602 283 TYR B CA 1
ATOM 3452 C C . TYR B 2 284 ? -0.10863 -0.43314 -24.51997 1.000 59.06769 283 TYR B C 1
ATOM 3453 O O . TYR B 2 284 ? -0.44910 -0.02325 -23.40008 1.000 52.30080 283 TYR B O 1
ATOM 3462 N N . LEU B 2 285 ? -0.50587 0.15284 -25.65743 1.000 56.69197 284 LEU B N 1
ATOM 3463 C CA . LEU B 2 285 ? -1.34501 1.34257 -25.64166 1.000 50.86373 284 LEU B CA 1
ATOM 3464 C C . LEU B 2 285 ? -2.80030 0.98607 -25.38735 1.000 53.91744 284 LEU B C 1
ATOM 3465 O O . LEU B 2 285 ? -3.38412 1.40131 -24.38470 1.000 54.57884 284 LEU B O 1
ATOM 3470 N N . LEU B 2 286 ? -3.41497 0.21727 -26.28446 1.000 54.93911 285 LEU B N 1
ATOM 3471 C CA . LEU B 2 286 ? -4.82552 -0.13346 -26.12062 1.000 53.04382 285 LEU B CA 1
ATOM 3472 C C . LEU B 2 286 ? -4.95656 -1.24998 -25.08765 1.000 53.20259 285 LEU B C 1
ATOM 3473 O O . LEU B 2 286 ? -5.49808 -2.32318 -25.32516 1.000 55.16135 285 LEU B O 1
ATOM 3478 N N . THR B 2 287 ? -4.40426 -0.96408 -23.91540 1.000 55.37305 286 THR B N 1
ATOM 3479 C CA . THR B 2 287 ? -4.66135 -1.69556 -22.68629 1.000 57.46126 286 THR B CA 1
ATOM 3480 C C . THR B 2 287 ? -5.14096 -0.68680 -21.65334 1.000 55.44616 286 THR B C 1
ATOM 3481 O O . THR B 2 287 ? -4.76444 0.49010 -21.70660 1.000 52.42130 286 THR B O 1
ATOM 3485 N N . ASP B 2 288 ? -5.98753 -1.14067 -20.72092 1.000 58.50273 287 ASP B N 1
ATOM 3486 C CA . ASP B 2 288 ? -6.44324 -0.24323 -19.65869 1.000 59.09564 287 ASP B CA 1
ATOM 3487 C C . ASP B 2 288 ? -5.26788 0.42679 -18.96163 1.000 59.23289 287 ASP B C 1
ATOM 3488 O O . ASP B 2 288 ? -5.30015 1.63210 -18.68767 1.000 60.18824 287 ASP B O 1
ATOM 3493 N N . GLU B 2 289 ? -4.21071 -0.33458 -18.68703 1.000 58.01478 288 GLU B N 1
ATOM 3494 C CA . GLU B 2 289 ? -2.99380 0.26244 -18.15052 1.000 56.93855 288 GLU B CA 1
ATOM 3495 C C . GLU B 2 289 ? -2.40831 1.28946 -19.11859 1.000 55.22043 288 GLU B C 1
ATOM 3496 O O . GLU B 2 289 ? -2.02454 2.39592 -18.71108 1.000 54.53545 288 GLU B O 1
ATOM 3502 N N . GLY B 2 290 ? -2.37215 0.96215 -20.41170 1.000 54.55956 289 GLY B N 1
ATOM 3503 C CA . GLY B 2 290 ? -1.91196 1.93840 -21.38325 1.000 52.08979 289 GLY B CA 1
ATOM 3504 C C . GLY B 2 290 ? -2.77537 3.18360 -21.40122 1.000 49.34538 289 GLY B C 1
ATOM 3505 O O . GLY B 2 290 ? -2.28543 4.29946 -21.20905 1.000 45.85404 289 GLY B O 1
ATOM 3506 N N . LEU B 2 291 ? -4.08132 3.00486 -21.61837 1.000 48.61252 290 LEU B N 1
ATOM 3507 C CA . LEU B 2 291 ? -4.97694 4.14349 -21.79246 1.000 47.21893 290 LEU B CA 1
ATOM 3508 C C . LEU B 2 291 ? -5.09461 4.97097 -20.52213 1.000 51.37704 290 LEU B C 1
ATOM 3509 O O . LEU B 2 291 ? -5.20589 6.20512 -20.60203 1.000 48.46667 290 LEU B O 1
ATOM 3514 N N . GLU B 2 292 ? -5.07435 4.31594 -19.34626 1.000 51.42925 291 GLU B N 1
ATOM 3515 C CA . GLU B 2 292 ? -5.08348 5.05385 -18.09210 1.000 43.84417 291 GLU B CA 1
ATOM 3516 C C . GLU B 2 292 ? -3.82079 5.88628 -17.95171 1.000 46.59712 291 GLU B C 1
ATOM 3517 O O . GLU B 2 292 ? -3.88286 7.05149 -17.53826 1.000 47.82872 291 GLU B O 1
ATOM 3523 N N . ALA B 2 293 ? -2.66447 5.31782 -18.31229 1.000 45.13370 292 ALA B N 1
ATOM 3524 C CA . ALA B 2 293 ? -1.42889 6.09561 -18.28913 1.000 43.51866 292 ALA B CA 1
ATOM 3525 C C . ALA B 2 293 ? -1.59235 7.40878 -19.05059 1.000 47.14741 292 ALA B C 1
ATOM 3526 O O . ALA B 2 293 ? -1.29883 8.48382 -18.51738 1.000 47.12119 292 ALA B O 1
ATOM 3528 N N . VAL B 2 294 ? -2.09984 7.34284 -20.29120 1.000 48.19186 293 VAL B N 1
ATOM 3529 C CA . VAL B 2 294 ? -2.37752 8.55738 -21.06160 1.000 45.46786 293 VAL B CA 1
ATOM 3530 C C . VAL B 2 294 ? -3.45478 9.39219 -20.37847 1.000 42.79253 293 VAL B C 1
ATOM 3531 O O . VAL B 2 294 ? -3.28587 10.59878 -20.16914 1.000 41.68453 293 VAL B O 1
ATOM 3535 N N . ASN B 2 295 ? -4.58761 8.76194 -20.03812 1.000 42.32026 294 ASN B N 1
ATOM 3536 C CA . ASN B 2 295 ? -5.76888 9.48345 -19.57054 1.000 43.61025 294 ASN B CA 1
ATOM 3537 C C . ASN B 2 295 ? -5.55340 10.20270 -18.23204 1.000 47.16680 294 ASN B C 1
ATOM 3538 O O . ASN B 2 295 ? -6.28695 11.15089 -17.92338 1.000 45.78417 294 ASN B O 1
ATOM 3543 N N . LYS B 2 296 ? -4.57614 9.76786 -17.42681 1.000 46.75296 295 LYS B N 1
ATOM 3544 C CA . LYS B 2 296 ? -4.24023 10.45276 -16.19014 1.000 42.34222 295 LYS B CA 1
ATOM 3545 C C . LYS B 2 296 ? -3.40406 11.69775 -16.43243 1.000 44.76794 295 LYS B C 1
ATOM 3546 O O . LYS B 2 296 ? -3.32202 12.55543 -15.54629 1.000 52.05192 295 LYS B O 1
ATOM 3548 N N . ASP B 2 297 ? -2.76972 11.81446 -17.60126 1.000 47.41283 296 ASP B N 1
ATOM 3549 C CA . ASP B 2 297 ? -1.97222 12.99224 -17.94552 1.000 44.35713 296 ASP B CA 1
ATOM 3550 C C . ASP B 2 297 ? -2.89740 14.14633 -18.30156 1.000 46.19560 296 ASP B C 1
ATOM 3551 O O . ASP B 2 297 ? -2.99246 15.14315 -17.57264 1.000 45.20503 296 ASP B O 1
ATOM 3556 N N . LYS B 2 298 ? -3.54200 14.01983 -19.45612 1.000 45.13480 297 LYS B N 1
ATOM 3557 C CA . LYS B 2 298 ? -4.69580 14.75837 -19.90155 1.000 42.75617 297 LYS B CA 1
ATOM 3558 C C . LYS B 2 298 ? -5.76266 13.74500 -20.28505 1.000 43.62540 297 LYS B C 1
ATOM 3559 O O . LYS B 2 298 ? -5.43397 12.66755 -20.78904 1.000 44.62846 297 LYS B O 1
ATOM 3565 N N . PRO B 2 299 ? -7.02951 14.02569 -20.02229 1.000 43.57972 298 PRO B N 1
ATOM 3566 C CA . PRO B 2 299 ? -8.06604 13.03130 -20.31961 1.000 45.46789 298 PRO B CA 1
ATOM 3567 C C . PRO B 2 299 ? -8.29030 12.86034 -21.82822 1.000 42.94869 298 PRO B C 1
ATOM 3568 O O . PRO B 2 299 ? -8.30230 13.82634 -22.59854 1.000 37.05101 298 PRO B O 1
ATOM 3572 N N . LEU B 2 300 ? -8.50670 11.59322 -22.21598 1.000 44.86786 299 LEU B N 1
ATOM 3573 C CA . LEU B 2 300 ? -8.65514 11.11071 -23.58355 1.000 41.20060 299 LEU B CA 1
ATOM 3574 C C . LEU B 2 300 ? -10.06087 11.23708 -24.14890 1.000 41.46854 299 LEU B C 1
ATOM 3575 O O . LEU B 2 300 ? -10.23158 11.09804 -25.36262 1.000 45.50196 299 LEU B O 1
ATOM 3580 N N . GLY B 2 301 ? -11.05548 11.48856 -23.32347 1.000 42.86082 300 GLY B N 1
ATOM 3581 C CA . GLY B 2 301 ? -12.43528 11.34709 -23.73912 1.000 44.36388 300 GLY B CA 1
ATOM 3582 C C . GLY B 2 301 ? -12.95275 9.94189 -23.48190 1.000 51.14304 300 GLY B C 1
ATOM 3583 O O . GLY B 2 301 ? -12.48307 9.20638 -22.60105 1.000 50.31990 300 GLY B O 1
ATOM 3584 N N . ALA B 2 302 ? -13.95865 9.56911 -24.28300 1.000 52.00079 301 ALA B N 1
ATOM 3585 C CA . ALA B 2 302 ? -14.52792 8.21907 -24.26952 1.000 52.48024 301 ALA B CA 1
ATOM 3586 C C . ALA B 2 302 ? -13.60462 7.33826 -25.08678 1.000 51.83077 301 ALA B C 1
ATOM 3587 O O . ALA B 2 302 ? -13.59806 7.41299 -26.30846 1.000 56.95302 301 ALA B O 1
ATOM 3589 N N . VAL B 2 303 ? -12.80104 6.50907 -24.42398 1.000 53.23902 302 VAL B N 1
ATOM 3590 C CA . VAL B 2 303 ? -11.83694 5.70909 -25.16057 1.000 54.45539 302 VAL B CA 1
ATOM 3591 C C . VAL B 2 303 ? -12.55867 4.72406 -26.08147 1.000 57.46929 302 VAL B C 1
ATOM 3592 O O . VAL B 2 303 ? -13.72037 4.36057 -25.85550 1.000 57.33282 302 VAL B O 1
ATOM 3596 N N . ALA B 2 304 ? -11.86576 4.31187 -27.15498 1.000 56.84204 303 ALA B N 1
ATOM 3597 C CA . ALA B 2 304 ? -12.40939 3.33451 -28.09818 1.000 58.17583 303 ALA B CA 1
ATOM 3598 C C . ALA B 2 304 ? -12.42179 1.92194 -27.53667 1.000 58.77676 303 ALA B C 1
ATOM 3599 O O . ALA B 2 304 ? -13.04813 1.03831 -28.13361 1.000 59.88622 303 ALA B O 1
ATOM 3601 N N . LEU B 2 305 ? -11.77375 1.70280 -26.40029 1.000 55.48738 304 LEU B N 1
ATOM 3602 C CA . LEU B 2 305 ? -11.51560 0.37347 -25.86981 1.000 57.96072 304 LEU B CA 1
ATOM 3603 C C . LEU B 2 305 ? -12.58333 0.04944 -24.82735 1.000 60.88992 304 LEU B C 1
ATOM 3604 O O . LEU B 2 305 ? -12.62997 0.67655 -23.75951 1.000 60.52388 304 LEU B O 1
ATOM 3609 N N . LYS B 2 306 ? -13.44221 -0.92876 -25.14499 1.000 62.87649 305 LYS B N 1
ATOM 3610 C CA . LYS B 2 306 ? -14.64482 -1.17839 -24.34538 1.000 64.50599 305 LYS B CA 1
ATOM 3611 C C . LYS B 2 306 ? -14.31302 -1.33704 -22.86854 1.000 64.41888 305 LYS B C 1
ATOM 3612 O O . LYS B 2 306 ? -14.84534 -0.61894 -22.01785 1.000 63.04561 305 LYS B O 1
ATOM 3618 N N . SER B 2 307 ? -13.39598 -2.25473 -22.56427 1.000 63.33482 306 SER B N 1
ATOM 3619 C CA . SER B 2 307 ? -13.10292 -2.63919 -21.19293 1.000 59.57292 306 SER B CA 1
ATOM 3620 C C . SER B 2 307 ? -12.76023 -1.44165 -20.32692 1.000 66.08310 306 SER B C 1
ATOM 3621 O O . SER B 2 307 ? -13.13504 -1.38487 -19.14244 1.000 70.40763 306 SER B O 1
ATOM 3624 N N . TYR B 2 308 ? -12.01310 -0.49299 -20.88170 1.000 60.02439 307 TYR B N 1
ATOM 3625 C CA . TYR B 2 308 ? -11.65070 0.68236 -20.09924 1.000 63.52539 307 TYR B CA 1
ATOM 3626 C C . TYR B 2 308 ? -12.74498 1.74025 -20.14676 1.000 63.10048 307 TYR B C 1
ATOM 3627 O O . TYR B 2 308 ? -12.88487 2.53028 -19.20414 1.000 61.67639 307 TYR B O 1
ATOM 3636 N N . GLU B 2 309 ? -13.54662 1.74163 -21.21176 1.000 62.25333 308 GLU B N 1
ATOM 3637 C CA . GLU B 2 309 ? -14.63856 2.69673 -21.30510 1.000 64.51990 308 GLU B CA 1
ATOM 3638 C C . GLU B 2 309 ? -15.69587 2.48641 -20.22499 1.000 67.41931 308 GLU B C 1
ATOM 3639 O O . GLU B 2 309 ? -16.39207 3.44312 -19.86454 1.000 67.57169 308 GLU B O 1
ATOM 3645 N N . GLU B 2 310 ? -15.81798 1.26434 -19.69286 1.000 73.88806 309 GLU B N 1
ATOM 3646 C CA . GLU B 2 310 ? -16.79679 0.97837 -18.64074 1.000 73.03898 309 GLU B CA 1
ATOM 3647 C C . GLU B 2 310 ? -16.51997 1.79942 -17.38615 1.000 72.47765 309 GLU B C 1
ATOM 3648 O O . GLU B 2 310 ? -17.40879 2.49805 -16.88098 1.000 74.70042 309 GLU B O 1
ATOM 3654 N N . GLU B 2 311 ? -15.28874 1.72315 -16.86595 1.000 67.27556 310 GLU B N 1
ATOM 3655 C CA . GLU B 2 311 ? -14.87675 2.62430 -15.79448 1.000 66.47141 310 GLU B CA 1
ATOM 3656 C C . GLU B 2 311 ? -15.00265 4.08342 -16.20930 1.000 67.74807 310 GLU B C 1
ATOM 3657 O O . GLU B 2 311 ? -15.31686 4.93919 -15.37766 1.000 68.65578 310 GLU B O 1
ATOM 3663 N N . LEU B 2 312 ? -14.75119 4.39413 -17.48290 1.000 70.25010 311 LEU B N 1
ATOM 3664 C CA . LEU B 2 312 ? -14.72285 5.79190 -17.90350 1.000 66.87437 311 LEU B CA 1
ATOM 3665 C C . LEU B 2 312 ? -16.12703 6.37359 -18.02352 1.000 64.77931 311 LEU B C 1
ATOM 3666 O O . LEU B 2 312 ? -16.40052 7.45875 -17.50135 1.000 65.17659 311 LEU B O 1
ATOM 3671 N N . ALA B 2 313 ? -17.03963 5.65820 -18.67894 1.000 65.10067 312 ALA B N 1
ATOM 3672 C CA . ALA B 2 313 ? -18.38941 6.17145 -18.91053 1.000 67.62776 312 ALA B CA 1
ATOM 3673 C C . ALA B 2 313 ? -19.15708 6.46549 -17.61250 1.000 67.98231 312 ALA B C 1
ATOM 3674 O O . ALA B 2 313 ? -20.30383 6.92690 -17.65549 1.000 66.54734 312 ALA B O 1
ATOM 3676 N N . LYS B 2 314 ? -18.54373 6.21479 -16.45136 1.000 68.09937 313 LYS B N 1
ATOM 3677 C CA . LYS B 2 314 ? -19.13591 6.64147 -15.18603 1.000 68.84484 313 LYS B CA 1
ATOM 3678 C C . LYS B 2 314 ? -18.90817 8.13116 -14.90134 1.000 64.24318 313 LYS B C 1
ATOM 3679 O O . LYS B 2 314 ? -19.70743 8.75367 -14.19726 1.000 63.17753 313 LYS B O 1
ATOM 3681 N N . ASP B 2 315 ? -17.86899 8.72116 -15.46668 1.000 65.71213 314 ASP B N 1
ATOM 3682 C CA . ASP B 2 315 ? -17.56008 10.14097 -15.28923 1.000 61.01658 314 ASP B CA 1
ATOM 3683 C C . ASP B 2 315 ? -18.68173 11.04131 -15.82357 1.000 59.60837 314 ASP B C 1
ATOM 3684 O O . ASP B 2 315 ? -19.00704 10.97477 -17.02671 1.000 55.54890 314 ASP B O 1
ATOM 3689 N N . PRO B 2 316 ? -19.27258 11.91961 -14.98521 1.000 56.02995 315 PRO B N 1
ATOM 3690 C CA . PRO B 2 316 ? -20.26202 12.88571 -15.49080 1.000 55.29873 315 PRO B CA 1
ATOM 3691 C C . PRO B 2 316 ? -19.69422 13.79133 -16.57891 1.000 48.52813 315 PRO B C 1
ATOM 3692 O O . PRO B 2 316 ? -20.43262 14.43393 -17.32524 1.000 47.28090 315 PRO B O 1
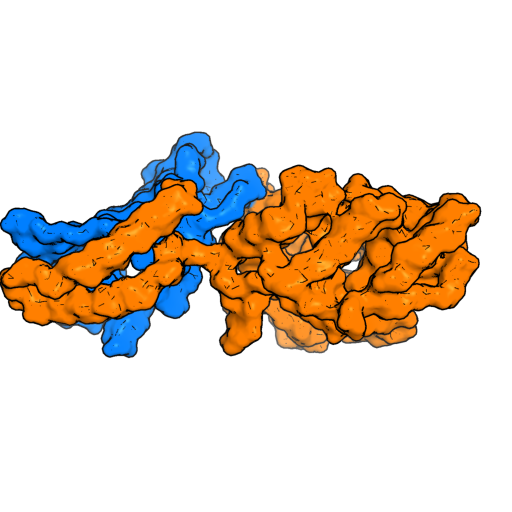ATOM 3696 N N . ARG B 2 317 ? -18.37072 13.89260 -16.62364 1.000 48.61189 316 ARG B N 1
ATOM 3697 C CA . ARG B 2 317 ? -17.71752 14.67610 -17.65349 1.000 47.60618 316 ARG B CA 1
ATOM 3698 C C . ARG B 2 317 ? -17.72715 13.93189 -18.97860 1.000 49.95171 316 ARG B C 1
ATOM 3699 O O . ARG B 2 317 ? -17.95695 14.54382 -20.03012 1.000 49.63464 316 ARG B O 1
ATOM 3707 N N . ILE B 2 318 ? -17.46391 12.61864 -18.94472 1.000 49.19456 317 ILE B N 1
ATOM 3708 C CA . ILE B 2 318 ? -17.56612 11.80244 -20.15561 1.000 49.30817 317 ILE B CA 1
ATOM 3709 C C . ILE B 2 318 ? -18.99242 11.84311 -20.68927 1.000 51.51282 317 ILE B C 1
ATOM 3710 O O . ILE B 2 318 ? -19.22946 12.03456 -21.88917 1.000 53.26598 317 ILE B O 1
ATOM 3715 N N . ALA B 2 319 ? -19.96495 11.66737 -19.79637 1.000 52.19955 318 ALA B N 1
ATOM 3716 C CA . ALA B 2 319 ? -21.36366 11.72205 -20.19509 1.000 50.86358 318 ALA B CA 1
ATOM 3717 C C . ALA B 2 319 ? -21.68173 12.99159 -20.97374 1.000 47.96295 318 ALA B C 1
ATOM 3718 O O . ALA B 2 319 ? -22.50150 12.95732 -21.89097 1.000 50.60837 318 ALA B O 1
ATOM 3720 N N . ALA B 2 320 ? -21.05976 14.12154 -20.61747 1.000 46.58116 319 ALA B N 1
ATOM 3721 C CA . ALA B 2 320 ? -21.42650 15.38614 -21.24152 1.000 47.59596 319 ALA B CA 1
ATOM 3722 C C . ALA B 2 320 ? -20.71710 15.55395 -22.56959 1.000 54.72708 319 ALA B C 1
ATOM 3723 O O . ALA B 2 320 ? -21.26037 16.17094 -23.50027 1.000 52.16386 319 ALA B O 1
ATOM 3725 N N . THR B 2 321 ? -19.49106 15.03785 -22.65422 1.000 51.50444 320 THR B N 1
ATOM 3726 C CA . THR B 2 321 ? -18.83148 14.90733 -23.93886 1.000 47.59700 320 THR B CA 1
ATOM 3727 C C . THR B 2 321 ? -19.68379 14.07335 -24.89126 1.000 49.98224 320 THR B C 1
ATOM 3728 O O . THR B 2 321 ? -19.99014 14.51087 -26.00592 1.000 50.89840 320 THR B O 1
ATOM 3732 N N . MET B 2 322 ? -20.15189 12.90058 -24.42720 1.000 51.48074 321 MET B N 1
ATOM 3733 C CA . MET B 2 322 ? -20.95674 12.00106 -25.26020 1.000 50.06882 321 MET B CA 1
ATOM 3734 C C . MET B 2 322 ? -22.33047 12.58414 -25.57571 1.000 51.50860 321 MET B C 1
ATOM 3735 O O . MET B 2 322 ? -22.90199 12.30087 -26.63797 1.000 52.44796 321 MET B O 1
ATOM 3740 N N . GLU B 2 323 ? -22.89063 13.37020 -24.66067 1.000 53.64508 322 GLU B N 1
ATOM 3741 C CA . GLU B 2 323 ? -24.09373 14.12386 -24.98255 1.000 53.17712 322 GLU B CA 1
ATOM 3742 C C . GLU B 2 323 ? -23.86268 14.98998 -26.21278 1.000 50.55423 322 GLU B C 1
ATOM 3743 O O . GLU B 2 323 ? -24.62964 14.94416 -27.17893 1.000 50.09974 322 GLU B O 1
ATOM 3749 N N . ASN B 2 324 ? -22.78624 15.77374 -26.18933 1.000 50.64562 323 ASN B N 1
ATOM 3750 C CA . ASN B 2 324 ? -22.46415 16.67554 -27.28455 1.000 51.13342 323 ASN B CA 1
ATOM 3751 C C . ASN B 2 324 ? -22.02136 15.90598 -28.52563 1.000 54.43575 323 ASN B C 1
ATOM 3752 O O . ASN B 2 324 ? -22.40839 16.24764 -29.65635 1.000 50.53969 323 ASN B O 1
ATOM 3757 N N . ALA B 2 325 ? -21.20942 14.86365 -28.33234 1.000 50.76942 324 ALA B N 1
ATOM 3758 C CA . ALA B 2 325 ? -20.79453 14.04068 -29.45852 1.000 50.84601 324 ALA B CA 1
ATOM 3759 C C . ALA B 2 325 ? -22.00179 13.45098 -30.19087 1.000 50.52484 324 ALA B C 1
ATOM 3760 O O . ALA B 2 325 ? -22.03351 13.41221 -31.42488 1.000 53.64971 324 ALA B O 1
ATOM 3762 N N . GLN B 2 326 ? -23.01666 13.01851 -29.45490 1.000 54.11452 325 GLN B N 1
ATOM 3763 C CA . GLN B 2 326 ? -24.22688 12.51559 -30.08654 1.000 52.98374 325 GLN B CA 1
ATOM 3764 C C . GLN B 2 326 ? -25.12862 13.62912 -30.60482 1.000 47.57355 325 GLN B C 1
ATOM 3765 O O . GLN B 2 326 ? -26.06571 13.34819 -31.35032 1.000 48.56271 325 GLN B O 1
ATOM 3771 N N . LYS B 2 327 ? -24.87183 14.87779 -30.25568 1.000 48.03514 326 LYS B N 1
ATOM 3772 C CA . LYS B 2 327 ? -25.57919 15.98596 -30.87887 1.000 50.53359 326 LYS B CA 1
ATOM 3773 C C . LYS B 2 327 ? -24.83869 16.53005 -32.09860 1.000 57.41875 326 LYS B C 1
ATOM 3774 O O . LYS B 2 327 ? -25.34324 17.43682 -32.77380 1.000 55.38054 326 LYS B O 1
ATOM 3780 N N . GLY B 2 328 ? -23.65222 16.00250 -32.38995 1.000 56.87810 327 GLY B N 1
ATOM 3781 C CA . GLY B 2 328 ? -22.91567 16.38367 -33.57565 1.000 54.54220 327 GLY B CA 1
ATOM 3782 C C . GLY B 2 328 ? -22.75471 15.19919 -34.50178 1.000 55.84546 327 GLY B C 1
ATOM 3783 O O . GLY B 2 328 ? -23.42524 14.17454 -34.31838 1.000 53.09308 327 GLY B O 1
ATOM 3784 N N . GLU B 2 329 ? -21.87665 15.32746 -35.49937 1.000 54.55005 328 GLU B N 1
ATOM 3785 C CA . GLU B 2 329 ? -21.57094 14.24644 -36.42465 1.000 54.17635 328 GLU B CA 1
ATOM 3786 C C . GLU B 2 329 ? -20.10871 13.85022 -36.27197 1.000 50.98197 328 GLU B C 1
ATOM 3787 O O . GLU B 2 329 ? -19.26622 14.66520 -35.87869 1.000 48.90231 328 GLU B O 1
ATOM 3793 N N . ILE B 2 330 ? -19.80947 12.58466 -36.57927 1.000 49.54408 329 ILE B N 1
ATOM 3794 C CA . ILE B 2 330 ? -18.41350 12.19992 -36.72440 1.000 46.54668 329 ILE B CA 1
ATOM 3795 C C . ILE B 2 330 ? -17.83949 12.97064 -37.89670 1.000 49.32048 329 ILE B C 1
ATOM 3796 O O . ILE B 2 330 ? -18.50156 13.15834 -38.92855 1.000 51.39352 329 ILE B O 1
ATOM 3801 N N . MET B 2 331 ? -16.60567 13.42988 -37.74634 1.000 50.84962 330 MET B N 1
ATOM 3802 C CA . MET B 2 331 ? -15.92418 14.02789 -38.87881 1.000 45.68365 330 MET B CA 1
ATOM 3803 C C . MET B 2 331 ? -15.77303 12.97936 -39.97422 1.000 46.57620 330 MET B C 1
ATOM 3804 O O . MET B 2 331 ? -15.53342 11.80120 -39.68160 1.000 46.08479 330 MET B O 1
ATOM 3809 N N . PRO B 2 332 ? -15.94996 13.35629 -41.23237 1.000 48.02048 331 PRO B N 1
ATOM 3810 C CA . PRO B 2 332 ? -15.55810 12.46711 -42.32608 1.000 49.48140 331 PRO B CA 1
ATOM 3811 C C . PRO B 2 332 ? -14.03931 12.35682 -42.39431 1.000 45.96484 331 PRO B C 1
ATOM 3812 O O . PRO B 2 332 ? -13.30644 13.23276 -41.93062 1.000 40.58138 331 PRO B O 1
ATOM 3816 N N . ASN B 2 333 ? -13.55656 11.26916 -42.99425 1.000 46.78349 332 ASN B N 1
ATOM 3817 C CA . ASN B 2 333 ? -12.11666 11.14672 -43.20681 1.000 47.50055 332 ASN B CA 1
ATOM 3818 C C . ASN B 2 333 ? -11.66080 11.51577 -44.62720 1.000 47.25837 332 ASN B C 1
ATOM 3819 O O . ASN B 2 333 ? -10.49503 11.29774 -44.95787 1.000 49.04122 332 ASN B O 1
ATOM 3824 N N . ILE B 2 334 ? -12.51631 12.11442 -45.45191 1.000 45.93220 333 ILE B N 1
ATOM 3825 C CA . ILE B 2 334 ? -12.18988 12.28750 -46.86873 1.000 48.43252 333 ILE B CA 1
ATOM 3826 C C . ILE B 2 334 ? -11.09647 13.33725 -47.07190 1.000 46.91194 333 ILE B C 1
ATOM 3827 O O . ILE B 2 334 ? -11.01975 14.31604 -46.31838 1.000 44.91635 333 ILE B O 1
ATOM 3832 N N . PRO B 2 335 ? -10.22879 13.17401 -48.10609 1.000 52.04233 334 PRO B N 1
ATOM 3833 C CA . PRO B 2 335 ? -9.10326 14.10234 -48.31846 1.000 47.83117 334 PRO B CA 1
ATOM 3834 C C . PRO B 2 335 ? -9.46071 15.57372 -48.44602 1.000 43.66458 334 PRO B C 1
ATOM 3835 O O . PRO B 2 335 ? -8.59106 16.44165 -48.35529 1.000 43.09366 334 PRO B O 1
ATOM 3839 N N . GLN B 2 336 ? -10.72552 15.87926 -48.65822 1.000 47.17790 335 GLN B N 1
ATOM 3840 C CA . GLN B 2 336 ? -11.13916 17.26669 -48.81501 1.000 45.32926 335 GLN B CA 1
ATOM 3841 C C . GLN B 2 336 ? -11.36068 17.96281 -47.48101 1.000 45.32981 335 GLN B C 1
ATOM 3842 O O . GLN B 2 336 ? -11.64143 19.17404 -47.47418 1.000 41.96206 335 GLN B O 1
ATOM 3848 N N . MET B 2 337 ? -11.23945 17.21662 -46.36705 1.000 44.60381 336 MET B N 1
ATOM 3849 C CA . MET B 2 337 ? -11.37005 17.79911 -45.03233 1.000 40.90638 336 MET B CA 1
ATOM 3850 C C . MET B 2 337 ? -10.47981 19.01827 -44.87121 1.000 40.68889 336 MET B C 1
ATOM 3851 O O . MET B 2 337 ? -10.91096 20.03820 -44.31689 1.000 39.84452 336 MET B O 1
ATOM 3856 N N . SER B 2 338 ? -9.23120 18.93453 -45.36288 1.000 41.49779 337 SER B N 1
ATOM 3857 C CA . SER B 2 338 ? -8.26707 20.02058 -45.16073 1.000 41.82089 337 SER B CA 1
ATOM 3858 C C . SER B 2 338 ? -8.66308 21.27032 -45.91728 1.000 41.19886 337 SER B C 1
ATOM 3859 O O . SER B 2 338 ? -8.57100 22.37704 -45.37392 1.000 42.96546 337 SER B O 1
ATOM 3862 N N . ALA B 2 339 ? -9.11158 21.12505 -47.16188 1.000 40.71324 338 ALA B N 1
ATOM 3863 C CA . ALA B 2 339 ? -9.65449 22.29031 -47.84204 1.000 44.71166 338 ALA B CA 1
ATOM 3864 C C . ALA B 2 339 ? -10.87516 22.81651 -47.10233 1.000 42.39976 338 ALA B C 1
ATOM 3865 O O . ALA B 2 339 ? -11.08441 24.03764 -47.01975 1.000 40.66279 338 ALA B O 1
ATOM 3867 N N . PHE B 2 340 ? -11.67334 21.91430 -46.53322 1.000 40.01089 339 PHE B N 1
ATOM 3868 C CA . PHE B 2 340 ? -12.79026 22.35608 -45.71017 1.000 40.56779 339 PHE B CA 1
ATOM 3869 C C . PHE B 2 340 ? -12.30473 23.14017 -44.49923 1.000 40.19970 339 PHE B C 1
ATOM 3870 O O . PHE B 2 340 ? -12.72801 24.28267 -44.27596 1.000 40.23782 339 PHE B O 1
ATOM 3878 N N . TRP B 2 341 ? -11.41866 22.54297 -43.69354 1.000 40.62607 340 TRP B N 1
ATOM 3879 C CA . TRP B 2 341 ? -10.98863 23.22868 -42.47497 1.000 39.15620 340 TRP B CA 1
ATOM 3880 C C . TRP B 2 341 ? -10.24813 24.52144 -42.78710 1.000 40.39392 340 TRP B C 1
ATOM 3881 O O . TRP B 2 341 ? -10.38596 25.50689 -42.04486 1.000 39.33825 340 TRP B O 1
ATOM 3892 N N . TYR B 2 342 ? -9.47049 24.54977 -43.88236 1.000 41.15976 341 TYR B N 1
ATOM 3893 C CA . TYR B 2 342 ? -8.77711 25.78376 -44.23750 1.000 40.12442 341 TYR B CA 1
ATOM 3894 C C . TYR B 2 342 ? -9.77057 26.87979 -44.59657 1.000 39.05985 341 TYR B C 1
ATOM 3895 O O . TYR B 2 342 ? -9.61178 28.03369 -44.17336 1.000 37.73658 341 TYR B O 1
ATOM 3904 N N . ALA B 2 343 ? -10.81237 26.52952 -45.35671 1.000 40.92690 342 ALA B N 1
ATOM 3905 C CA . ALA B 2 343 ? -11.79068 27.52486 -45.78486 1.000 40.70294 342 ALA B CA 1
ATOM 3906 C C . ALA B 2 343 ? -12.53244 28.09258 -44.59139 1.000 39.58535 342 ALA B C 1
ATOM 3907 O O . ALA B 2 343 ? -12.64789 29.31773 -44.43845 1.000 38.65351 342 ALA B O 1
ATOM 3909 N N . VAL B 2 344 ? -13.01719 27.21184 -43.71256 1.000 38.93628 343 VAL B N 1
ATOM 3910 C CA . VAL B 2 344 ? -13.69321 27.68134 -42.50811 1.000 39.58403 343 VAL B CA 1
ATOM 3911 C C . VAL B 2 344 ? -12.73974 28.48869 -41.63630 1.000 39.53843 343 VAL B C 1
ATOM 3912 O O . VAL B 2 344 ? -13.08743 29.57950 -41.15798 1.000 38.49479 343 VAL B O 1
ATOM 3916 N N . ARG B 2 345 ? -11.51516 27.98614 -41.43978 1.000 35.85065 344 ARG B N 1
ATOM 3917 C CA . ARG B 2 345 ? -10.51663 28.75126 -40.69834 1.000 38.26545 344 ARG B CA 1
ATOM 3918 C C . ARG B 2 345 ? -10.40033 30.17366 -41.22971 1.000 41.66185 344 ARG B C 1
ATOM 3919 O O . ARG B 2 345 ? -10.47673 31.14411 -40.47014 1.000 44.40501 344 ARG B O 1
ATOM 3927 N N . THR B 2 346 ? -10.24098 30.31363 -42.54566 1.000 44.28889 345 THR B N 1
ATOM 3928 C CA . THR B 2 346 ? -10.14114 31.63511 -43.16125 1.000 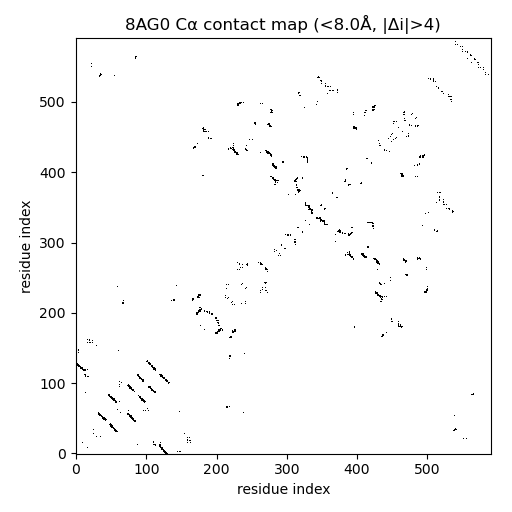43.06382 345 THR B CA 1
ATOM 3929 C C . THR B 2 346 ? -11.41036 32.45279 -42.95976 1.000 38.97066 345 THR B C 1
ATOM 3930 O O . THR B 2 346 ? -11.35103 33.61853 -42.54375 1.000 39.54367 345 THR B O 1
ATOM 3934 N N . ALA B 2 347 ? -12.56812 31.86413 -43.27016 1.000 37.70073 346 ALA B N 1
ATOM 3935 C CA . ALA B 2 347 ? -13.83654 32.58660 -43.16638 1.000 42.16340 346 ALA B CA 1
ATOM 3936 C C . ALA B 2 347 ? -14.05116 33.16675 -41.76769 1.000 43.94562 346 ALA B C 1
ATOM 3937 O O . ALA B 2 347 ? -14.19247 34.38851 -41.60484 1.000 41.95099 346 ALA B O 1
ATOM 3939 N N . VAL B 2 348 ? -14.07262 32.28938 -40.74655 1.000 40.54139 347 VAL B N 1
ATOM 3940 C CA . VAL B 2 348 ? -14.29789 32.70453 -39.35526 1.000 43.37309 347 VAL B CA 1
ATOM 3941 C C . VAL B 2 348 ? -13.31920 33.80205 -38.93056 1.000 42.41240 347 VAL B C 1
ATOM 3942 O O . VAL B 2 348 ? -13.72753 34.87551 -38.46808 1.000 44.42613 347 VAL B O 1
ATOM 3946 N N . ILE B 2 349 ? -12.01418 33.53943 -39.05969 1.000 39.78445 348 ILE B N 1
ATOM 3947 C CA . ILE B 2 349 ? -10.99556 34.50317 -38.64468 1.000 38.02409 348 ILE B CA 1
ATOM 3948 C C . ILE B 2 349 ? -11.15355 35.82947 -39.38607 1.000 43.64413 348 ILE B C 1
ATOM 3949 O O . ILE B 2 349 ? -10.98960 36.90752 -38.80585 1.000 45.15923 348 ILE B O 1
ATOM 3954 N N . ASN B 2 350 ? -11.43520 35.77675 -40.69326 1.000 47.34659 349 ASN B N 1
ATOM 3955 C CA . ASN B 2 350 ? -11.52898 37.01224 -41.46747 1.000 47.06661 349 ASN B CA 1
ATOM 3956 C C . ASN B 2 350 ? -12.80443 37.78178 -41.13280 1.000 46.01704 349 ASN B C 1
ATOM 3957 O O . ASN B 2 350 ? -12.76832 39.01070 -40.97426 1.000 45.28723 349 ASN B O 1
ATOM 3962 N N . ALA B 2 351 ? -13.93589 37.07403 -41.01132 1.000 45.87303 350 ALA B N 1
ATOM 3963 C CA . ALA B 2 351 ? -15.14703 37.67187 -40.44530 1.000 47.09428 350 ALA B CA 1
ATOM 3964 C C . ALA B 2 351 ? -14.89568 38.21572 -39.04065 1.000 45.72941 350 ALA B C 1
ATOM 3965 O O . ALA B 2 351 ? -15.23730 39.36693 -38.73662 1.000 45.61909 350 ALA B O 1
ATOM 3967 N N . ALA B 2 352 ? -14.28929 37.40434 -38.16944 1.000 40.46426 351 ALA B N 1
ATOM 3968 C CA . ALA B 2 352 ? -14.06114 37.85493 -36.80149 1.000 45.50432 351 ALA B CA 1
ATOM 3969 C C . ALA B 2 352 ? -13.22745 39.13033 -36.74456 1.000 49.05630 351 ALA B C 1
ATOM 3970 O O . ALA B 2 352 ? -13.40862 39.95070 -35.83008 1.000 52.77188 351 ALA B O 1
ATOM 3972 N N . SER B 2 353 ? -12.33079 39.32116 -37.71420 1.000 45.34394 352 SER B N 1
ATOM 3973 C CA . SER B 2 353 ? -11.39046 40.43139 -37.71588 1.000 46.29659 352 SER B CA 1
ATOM 3974 C C . SER B 2 353 ? -11.90007 41.65070 -38.46711 1.000 49.88361 352 SER B C 1
ATOM 3975 O O . SER B 2 353 ? -11.57303 42.77971 -38.08581 1.000 50.02772 352 SER B O 1
ATOM 3978 N N . GLY B 2 354 ? -12.67535 41.45804 -39.53506 1.000 51.94192 353 GLY B N 1
ATOM 3979 C CA . GLY B 2 354 ? -13.23915 42.54974 -40.30341 1.000 53.60123 353 GLY B CA 1
ATOM 3980 C C . GLY B 2 354 ? -12.71726 42.64991 -41.72033 1.000 54.65929 353 GLY B C 1
ATOM 3981 O O . GLY B 2 354 ? -13.33007 43.33774 -42.54988 1.000 54.50438 353 GLY B O 1
ATOM 3982 N N . ARG B 2 355 ? -11.59935 41.98863 -42.02317 1.000 57.32101 354 ARG B N 1
ATOM 3983 C CA . ARG B 2 355 ? -11.07105 42.01544 -43.38548 1.000 57.50909 354 ARG B CA 1
ATOM 3984 C C . ARG B 2 355 ? -12.09905 41.49743 -44.38619 1.000 56.40589 354 ARG B C 1
ATOM 3985 O O . ARG B 2 355 ? -12.14816 41.95685 -45.53098 1.000 59.93113 354 ARG B O 1
ATOM 3993 N N . GLN B 2 356 ? -12.94478 40.57422 -43.95801 1.000 54.70253 355 GLN B N 1
ATOM 3994 C CA . GLN B 2 356 ? -14.05452 40.07615 -44.74330 1.000 52.93626 355 GLN B CA 1
ATOM 3995 C C . GLN B 2 356 ? -15.32229 40.17762 -43.89261 1.000 55.42466 355 GLN B C 1
ATOM 3996 O O . GLN B 2 356 ? -15.31042 39.83155 -42.70270 1.000 52.89062 355 GLN B O 1
ATOM 4002 N N . THR B 2 357 ? -16.39917 40.68333 -44.49039 1.000 53.60326 356 THR B N 1
ATOM 4003 C CA . THR B 2 357 ? -17.73456 40.47871 -43.95890 1.000 48.89221 356 THR B CA 1
ATOM 4004 C C . THR B 2 357 ? -18.07759 38.98412 -43.94314 1.000 52.61536 356 THR B C 1
ATOM 4005 O O . THR B 2 357 ? -17.35590 38.14362 -44.49313 1.000 54.61457 356 THR B O 1
ATOM 4009 N N . VAL B 2 358 ? -19.21323 38.65164 -43.31999 1.000 53.62585 357 VAL B N 1
ATOM 4010 C CA . VAL B 2 358 ? -19.57176 37.24482 -43.16371 1.000 52.64020 357 VAL B CA 1
ATOM 4011 C C . VAL B 2 358 ? -19.88015 36.62265 -44.51851 1.000 51.76999 357 VAL B C 1
ATOM 4012 O O . VAL B 2 358 ? -19.35157 35.56079 -44.86282 1.000 50.19522 357 VAL B O 1
ATOM 4016 N N . ASP B 2 359 ? -20.74006 37.27015 -45.30650 1.000 53.40197 358 ASP B N 1
ATOM 4017 C CA . ASP B 2 359 ? -21.12183 36.69905 -46.59356 1.000 52.69423 358 ASP B CA 1
ATOM 4018 C C . ASP B 2 359 ? -19.91448 36.55882 -47.50968 1.000 51.09257 358 ASP B C 1
ATOM 4019 O O . ASP B 2 359 ? -19.76724 35.54902 -48.20806 1.000 47.94493 358 ASP B O 1
ATOM 4024 N N . ALA B 2 360 ? -19.03885 37.56686 -47.51448 1.000 54.27443 359 ALA B N 1
ATOM 4025 C CA . ALA B 2 360 ? -17.76840 37.46274 -48.22367 1.000 47.45923 359 ALA B CA 1
ATOM 4026 C C . ALA B 2 360 ? -16.98125 36.24271 -47.75526 1.000 50.15935 359 ALA B C 1
ATOM 4027 O O . ALA B 2 360 ? -16.55342 35.41165 -48.56219 1.000 48.29934 359 ALA B O 1
ATOM 4029 N N . ALA B 2 361 ? -16.80982 36.10839 -46.43603 1.000 53.91976 360 ALA B N 1
ATOM 4030 C CA . ALA B 2 361 ? -16.01981 35.02005 -45.87036 1.000 49.25710 360 ALA B CA 1
ATOM 4031 C C . ALA B 2 361 ? -16.54864 33.63773 -46.27922 1.000 46.82882 360 ALA B C 1
ATOM 4032 O O . ALA B 2 361 ? -15.76160 32.73526 -46.59223 1.000 43.40568 360 ALA B O 1
ATOM 4034 N N . LEU B 2 362 ? -17.87174 33.43591 -46.26667 1.000 46.55612 361 LEU B N 1
ATOM 4035 C CA . LEU B 2 362 ? -18.38250 32.08913 -46.50150 1.000 47.27432 361 LEU B CA 1
ATOM 4036 C C . LEU B 2 362 ? -18.67392 31.83132 -47.97615 1.000 48.80586 361 LEU B C 1
ATOM 4037 O O . LEU B 2 362 ? -18.66210 30.67129 -48.41611 1.000 45.69654 361 LEU B O 1
ATOM 4042 N N . ALA B 2 363 ? -18.94125 32.88312 -48.75448 1.000 47.17211 362 ALA B N 1
ATOM 4043 C CA . ALA B 2 363 ? -18.81238 32.75077 -50.19800 1.000 46.66174 362 ALA B CA 1
ATOM 4044 C C . ALA B 2 363 ? -17.43479 32.18657 -50.53987 1.000 47.71216 362 ALA B C 1
ATOM 4045 O O . ALA B 2 363 ? -17.31694 31.08852 -51.09933 1.000 47.10607 362 ALA B O 1
ATOM 4047 N N . ALA B 2 364 ? -16.37412 32.90967 -50.16113 1.000 44.44890 363 ALA B N 1
ATOM 4048 C CA . ALA B 2 364 ? -15.02632 32.42191 -50.41386 1.000 41.09613 363 ALA B CA 1
ATOM 4049 C C . ALA B 2 364 ? -14.86589 30.98433 -49.95981 1.000 44.13907 363 ALA B C 1
ATOM 4050 O O . ALA B 2 364 ? -14.23055 30.17767 -50.64404 1.000 48.09578 363 ALA B O 1
ATOM 4052 N N . ALA B 2 365 ? -15.47326 30.63077 -48.82884 1.000 45.54228 364 ALA B N 1
ATOM 4053 C CA . ALA B 2 365 ? -15.30244 29.28893 -48.28779 1.000 44.02017 364 ALA B CA 1
ATOM 4054 C C . ALA B 2 365 ? -16.15249 28.27391 -49.02339 1.000 43.71648 364 ALA B C 1
ATOM 4055 O O . ALA B 2 365 ? -15.74588 27.11485 -49.12961 1.000 46.54266 364 ALA B O 1
ATOM 4057 N N . GLN B 2 366 ? -17.33694 28.67461 -49.50274 1.000 44.45749 365 GLN B N 1
ATOM 4058 C CA . GLN B 2 366 ? -18.09049 27.83154 -50.42940 1.000 46.34220 365 GLN B CA 1
ATOM 4059 C C . GLN B 2 366 ? -17.18541 27.31039 -51.54001 1.000 48.54702 365 GLN B C 1
ATOM 4060 O O . GLN B 2 366 ? -17.07044 26.09727 -51.74335 1.000 48.29654 365 GLN B O 1
ATOM 4066 N N . THR B 2 367 ? -16.49777 28.22328 -52.24808 1.000 45.50849 366 THR B N 1
ATOM 4067 C CA . THR B 2 367 ? -15.73095 27.80751 -53.41734 1.000 48.67715 366 THR B CA 1
ATOM 4068 C C . THR B 2 367 ? -14.44085 27.08819 -53.01767 1.000 48.86091 366 THR B C 1
ATOM 4069 O O . THR B 2 367 ? -14.10224 26.06585 -53.63064 1.000 52.31273 366 THR B O 1
ATOM 4073 N N . ASN B 2 368 ? -13.72426 27.57582 -51.98599 1.000 45.92708 367 ASN B N 1
ATOM 4074 C CA . ASN B 2 368 ? -12.46295 26.94490 -51.57564 1.000 43.04252 367 ASN B CA 1
ATOM 4075 C C . ASN B 2 368 ? -12.65726 25.53496 -51.04238 1.000 44.14409 367 ASN B C 1
ATOM 4076 O O . ASN B 2 368 ? -11.69928 24.75881 -51.00149 1.000 43.45464 367 ASN B O 1
ATOM 4081 N N . ALA B 2 369 ? -13.86210 25.19280 -50.59761 1.000 49.58515 368 ALA B N 1
ATOM 4082 C CA . ALA B 2 369 ? -14.13161 23.86544 -50.06173 1.000 48.86555 368 ALA B CA 1
ATOM 4083 C C . ALA B 2 369 ? -14.85005 22.95590 -51.04266 1.000 55.48940 368 ALA B C 1
ATOM 4084 O O . ALA B 2 369 ? -14.77500 21.73299 -50.88776 1.000 56.64225 368 ALA B O 1
ATOM 4086 N N . ALA B 2 370 ? -15.50080 23.52730 -52.06675 1.000 68.06225 369 ALA B N 1
ATOM 4087 C CA . ALA B 2 370 ? -16.42799 22.77272 -52.90732 1.000 68.72844 369 ALA B CA 1
ATOM 4088 C C . ALA B 2 370 ? -15.72008 21.73272 -53.76241 1.000 70.27129 369 ALA B C 1
ATOM 4089 O O . ALA B 2 370 ? -16.20663 20.60755 -53.88678 1.000 72.06310 369 ALA B O 1
ATOM 4091 N N . ALA B 2 371 ? -14.60549 22.09121 -54.40102 1.000 63.21648 370 ALA B N 1
ATOM 4092 C CA . ALA B 2 371 ? -13.97039 21.21628 -55.39253 1.000 66.89785 370 ALA B CA 1
ATOM 4093 C C . ALA B 2 371 ? -14.93260 20.91819 -56.54972 1.000 62.73042 370 ALA B C 1
ATOM 4094 O O . ALA B 2 371 ? -15.46728 19.81973 -56.69225 1.000 59.00836 370 ALA B O 1
ATOM 4096 N N . ASN B 2 372 ? -15.13516 21.93547 -57.38150 1.000 62.52305 371 ASN B N 1
ATOM 4097 C CA . ASN B 2 372 ? -16.06136 21.84820 -58.50049 1.000 64.38698 371 ASN B CA 1
ATOM 4098 C C . ASN B 2 372 ? -15.31140 21.82926 -59.82850 1.000 64.56087 371 ASN B C 1
ATOM 4099 O O . ASN B 2 372 ? -14.29114 22.50883 -59.98756 1.000 63.82916 371 ASN B O 1
ATOM 4104 N N . SER B 2 373 ? -15.81744 21.03831 -60.77700 1.000 68.58899 372 SER B N 1
ATOM 4105 C CA . SER B 2 373 ? -15.34219 21.11795 -62.15675 1.000 69.57758 372 SER B CA 1
ATOM 4106 C C . SER B 2 373 ? -15.55354 22.52957 -62.70214 1.000 72.54647 372 SER B C 1
ATOM 4107 O O . SER B 2 373 ? -16.59360 23.15316 -62.45287 1.000 72.91664 372 SER B O 1
ATOM 4110 N N . VAL B 2 374 ? -14.55498 23.03196 -63.44857 1.000 63.09062 373 VAL B N 1
ATOM 4111 C CA . VAL B 2 374 ? -14.55226 24.43854 -63.86412 1.000 60.13990 373 VAL B CA 1
ATOM 4112 C C . VAL B 2 374 ? -15.87835 24.80886 -64.50653 1.000 62.83542 373 VAL B C 1
ATOM 4113 O O . VAL B 2 374 ? -16.49059 25.82841 -64.16630 1.000 63.42276 373 VAL B O 1
ATOM 4117 N N . GLY B 2 375 ? -16.35298 23.96921 -65.42603 1.000 62.08535 374 GLY B N 1
ATOM 4118 C CA . GLY B 2 375 ? -17.61362 24.20136 -66.10499 1.000 62.98909 374 GLY B CA 1
ATOM 4119 C C . GLY B 2 375 ? -18.80878 23.51307 -65.46670 1.000 68.48757 374 GLY B C 1
ATOM 4120 O O . GLY B 2 375 ? -19.69847 23.02083 -66.17687 1.000 68.36809 374 GLY B O 1
ATOM 4121 N N . GLU B 2 376 ? -18.85924 23.48762 -64.12527 1.000 68.06428 375 GLU B N 1
ATOM 4122 C CA . GLU B 2 376 ? -19.97147 22.82219 -63.44948 1.000 67.94958 375 GLU B CA 1
ATOM 4123 C C . GLU B 2 376 ? -21.31122 23.47440 -63.78410 1.000 65.54123 375 GLU B C 1
ATOM 4124 O O . GLU B 2 376 ? -22.32884 22.78039 -63.91300 1.000 63.01771 375 GLU B O 1
ATOM 4130 N N . ALA B 2 377 ? -21.32364 24.79880 -63.95429 1.000 66.95259 376 ALA B N 1
ATOM 4131 C CA . ALA B 2 377 ? -22.56312 25.50075 -64.25940 1.000 66.66202 376 ALA B CA 1
ATOM 4132 C C . ALA B 2 377 ? -23.19081 25.01112 -65.55592 1.000 73.50628 376 ALA B C 1
ATOM 4133 O O . ALA B 2 377 ? -24.42240 25.05788 -65.70206 1.000 72.46282 376 ALA B O 1
ATOM 4135 N N . CYS B 2 378 ? -22.36614 24.52057 -66.49420 1.000 72.39124 377 CYS B N 1
ATOM 4136 C CA . CYS B 2 378 ? -22.78041 24.24028 -67.86357 1.000 74.12586 377 CYS B CA 1
ATOM 4137 C C . CYS B 2 378 ? -22.96226 22.75548 -68.15564 1.000 73.96264 377 CYS B C 1
ATOM 4138 O O . CYS B 2 378 ? -23.18044 22.39215 -69.31947 1.000 76.46166 377 CYS B O 1
ATOM 4141 N N . THR B 2 379 ? -22.87162 21.89324 -67.13883 1.000 72.72529 378 THR B N 1
ATOM 4142 C CA . THR B 2 379 ? -23.00559 20.45381 -67.35260 1.000 75.33374 378 THR B CA 1
ATOM 4143 C C . THR B 2 379 ? -24.25947 20.10712 -68.15596 1.000 82.90731 378 THR B C 1
ATOM 4144 O O . THR B 2 379 ? -24.25594 19.15606 -68.95141 1.000 81.27254 378 THR B O 1
ATOM 4148 N N . ASP B 2 380 ? -25.32998 20.88601 -67.98402 1.000 83.20124 379 ASP B N 1
ATOM 4149 C CA . ASP B 2 380 ? -26.57727 20.61878 -68.69034 1.000 79.42189 379 ASP B CA 1
ATOM 4150 C C . ASP B 2 380 ? -26.44861 20.87621 -70.18304 1.000 80.64298 379 ASP B C 1
ATOM 4151 O O . ASP B 2 380 ? -27.14681 20.24192 -70.98432 1.000 82.80850 379 ASP B O 1
ATOM 4156 N N . MET B 2 381 ? -25.57278 21.79822 -70.57847 1.000 81.19087 380 MET B N 1
ATOM 4157 C CA . MET B 2 381 ? -25.34313 22.05278 -71.99512 1.000 83.55590 380 MET B CA 1
ATOM 4158 C C . MET B 2 381 ? -24.30680 21.11363 -72.59777 1.000 83.06118 380 MET B C 1
ATOM 4159 O O . MET B 2 381 ? -24.39608 20.79642 -73.79144 1.000 82.63887 380 MET B O 1
ATOM 4164 N N . LYS B 2 382 ? -23.33500 20.65797 -71.79404 1.000 79.32316 381 LYS B N 1
ATOM 4165 C CA . LYS B 2 382 ? -22.43747 19.59684 -72.23769 1.000 77.87250 381 LYS B CA 1
ATOM 4166 C C . LYS B 2 382 ? -23.18495 18.28108 -72.39893 1.000 81.48182 381 LYS B C 1
ATOM 4167 O O . LYS B 2 382 ? -22.93282 17.53126 -73.34966 1.000 83.07899 381 LYS B O 1
ATOM 4173 N N . ARG B 2 383 ? -24.10149 17.98337 -71.47211 1.000 84.93584 382 ARG B N 1
ATOM 4174 C CA . ARG B 2 383 ? -24.86548 16.74178 -71.53784 1.000 88.24808 382 ARG B CA 1
ATOM 4175 C C . ARG B 2 383 ? -25.64070 16.64702 -72.84649 1.000 93.44876 382 ARG B C 1
ATOM 4176 O O . ARG B 2 383 ? -25.70756 15.57636 -73.46720 1.000 96.48786 382 ARG B O 1
ATOM 4184 N N . GLU B 2 384 ? -26.20995 17.76890 -73.29701 1.000 98.73796 383 GLU B N 1
ATOM 4185 C CA . GLU B 2 384 ? -26.98081 17.77333 -74.53463 1.000 100.86557 383 GLU B CA 1
ATOM 4186 C C . GLU B 2 384 ? -26.09073 17.93083 -75.75770 1.000 95.83514 383 GLU B C 1
ATOM 4187 O O . GLU B 2 384 ? -26.40387 17.37471 -76.81570 1.000 98.58909 383 GLU B O 1
ATOM 4193 N N . TYR B 2 385 ? -24.99964 18.68642 -75.64431 1.000 85.68117 384 TYR B N 1
ATOM 4194 C CA . TYR B 2 385 ? -23.90164 18.52049 -76.58579 1.000 82.73540 384 TYR B CA 1
ATOM 4195 C C . TYR B 2 385 ? -23.50685 17.05047 -76.65156 1.000 84.63111 384 TYR B C 1
ATOM 4196 O O . TYR B 2 385 ? -23.86031 16.36671 -77.61232 1.000 86.38913 384 TYR B O 1
ATOM 4205 N N . ASP B 2 386 ? -22.76502 16.57155 -75.64047 1.000 85.42597 385 ASP B N 1
ATOM 4206 C CA . ASP B 2 386 ? -22.12474 15.25303 -75.65073 1.000 85.62115 385 ASP B C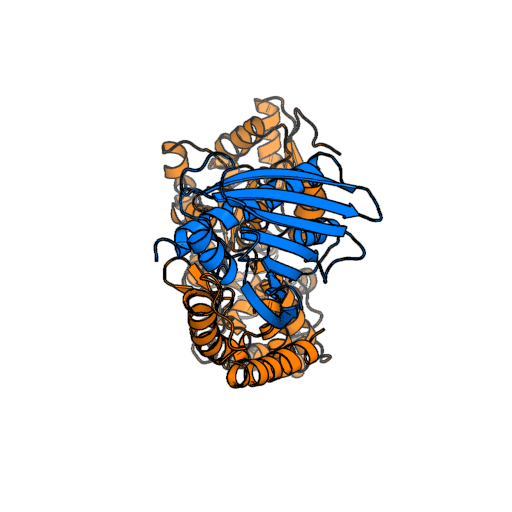A 1
ATOM 4207 C C . ASP B 2 386 ? -22.97571 14.21743 -76.36811 1.000 91.08027 385 ASP B C 1
ATOM 4208 O O . ASP B 2 386 ? -22.46035 13.40664 -77.14491 1.000 86.51436 385 ASP B O 1
ATOM 4213 N N . GLN B 2 387 ? -24.28715 14.26281 -76.11450 1.000 116.48983 386 GLN B N 1
ATOM 4214 C CA . GLN B 2 387 ? -25.22012 13.34164 -76.75542 1.000 116.65110 386 GLN B CA 1
ATOM 4215 C C . GLN B 2 387 ? -25.20957 13.51550 -78.27100 1.000 117.98811 386 GLN B C 1
ATOM 4216 O O . GLN B 2 387 ? -25.15119 12.53510 -79.02108 1.000 118.38454 386 GLN B O 1
ATOM 4222 N N . CYS B 2 388 ? -25.26887 14.76314 -78.73829 1.000 93.33330 387 CYS B N 1
ATOM 4223 C CA . CYS B 2 388 ? -25.19494 15.03015 -80.16965 1.000 87.30673 387 CYS B CA 1
ATOM 4224 C C . CYS B 2 388 ? -23.86692 14.54325 -80.74459 1.000 83.95907 387 CYS B C 1
ATOM 4225 O O . CYS B 2 388 ? -23.83964 13.80358 -81.73344 1.000 82.87219 387 CYS B O 1
ATOM 4228 N N . PHE B 2 389 ? -22.75257 14.93549 -80.11716 1.000 83.28207 388 PHE B N 1
ATOM 4229 C CA . PHE B 2 389 ? -21.42429 14.60359 -80.62982 1.000 76.52867 388 PHE B CA 1
ATOM 4230 C C . PHE B 2 389 ? -21.18472 13.09918 -80.63588 1.000 76.09729 388 PHE B C 1
ATOM 4231 O O . PHE B 2 389 ? -20.80362 12.52735 -81.66175 1.000 76.09574 388 PHE B O 1
ATOM 4239 N N . ASN B 2 390 ? -21.35573 12.44496 -79.48370 1.000 77.75558 389 ASN B N 1
ATOM 4240 C CA . ASN B 2 390 ? -21.17751 10.99728 -79.43038 1.000 77.45340 389 ASN B CA 1
ATOM 4241 C C . ASN B 2 390 ? -21.98693 10.30798 -80.51780 1.000 75.79048 389 ASN B C 1
ATOM 4242 O O . ASN B 2 390 ? -21.56838 9.27348 -81.04075 1.000 73.04877 389 ASN B O 1
ATOM 4247 N N . ARG B 2 391 ? -23.14139 10.87937 -80.87339 1.000 77.85244 390 ARG B N 1
ATOM 4248 C CA . ARG B 2 391 ? -23.96020 10.35272 -81.96151 1.000 81.96465 390 ARG B CA 1
ATOM 4249 C C . ARG B 2 391 ? -23.31949 10.63764 -83.32220 1.000 81.70192 390 ARG B C 1
ATOM 4250 O O . ARG B 2 391 ? -23.25702 9.76247 -84.19594 1.000 79.21573 390 ARG B O 1
ATOM 4258 N N . TRP B 2 392 ? -22.85193 11.86873 -83.52051 1.000 81.02588 391 TRP B N 1
ATOM 4259 C CA . TRP B 2 392 ? -22.08163 12.20033 -84.71003 1.000 74.80720 391 TRP B CA 1
ATOM 4260 C C . TRP B 2 392 ? -20.79828 11.38093 -84.76602 1.000 73.95766 391 TRP B C 1
ATOM 4261 O O . TRP B 2 392 ? -20.53519 10.67354 -85.74375 1.000 77.25756 391 TRP B O 1
ATOM 4272 N N . PHE B 2 393 ? -20.00568 11.43885 -83.69620 1.000 75.00580 392 PHE B N 1
ATOM 4273 C CA . PHE B 2 393 ? -18.70883 10.76674 -83.66197 1.000 74.39298 392 PHE B CA 1
ATOM 4274 C C . PHE B 2 393 ? -18.82247 9.27212 -83.95591 1.000 74.23901 392 PHE B C 1
ATOM 4275 O O . PHE B 2 393 ? -17.88469 8.66969 -84.48730 1.000 76.64533 392 PHE B O 1
ATOM 4283 N N . ALA B 2 394 ? -19.95850 8.66248 -83.64041 1.000 78.36607 393 ALA B N 1
ATOM 4284 C CA . ALA B 2 394 ? -20.12029 7.22675 -83.81488 1.000 78.24641 393 ALA B CA 1
ATOM 4285 C C . ALA B 2 394 ? -20.59572 6.87627 -85.21325 1.000 79.01560 393 ALA B C 1
ATOM 4286 O O . ALA B 2 394 ? -20.17544 5.86471 -85.78389 1.000 78.47096 393 ALA B O 1
ATOM 4288 N N . GLU B 2 395 ? -21.45270 7.71136 -85.77902 1.000 78.23037 394 GLU B N 1
ATOM 4289 C CA . GLU B 2 395 ? -22.23783 7.32710 -86.93660 1.000 83.57271 394 GLU B CA 1
ATOM 4290 C C . GLU B 2 395 ? -21.84024 8.03430 -88.22362 1.000 86.51757 394 GLU B C 1
ATOM 4291 O O . GLU B 2 395 ? -22.08203 7.49697 -89.31192 1.000 86.50836 394 GLU B O 1
ATOM 4297 N N . LYS B 2 396 ? -21.24899 9.22224 -88.13091 1.000 82.95070 395 LYS B N 1
ATOM 4298 C CA . LYS B 2 396 ? -20.87540 9.98603 -89.30988 1.000 86.26142 395 LYS B CA 1
ATOM 4299 C C . LYS B 2 396 ? -19.39725 10.35904 -89.28863 1.000 84.92374 395 LYS B C 1
ATOM 4300 O O . LYS B 2 396 ? -18.99118 11.35416 -89.89333 1.000 87.10518 395 LYS B O 1
ATOM 4302 N N . PHE B 2 397 ? -18.57810 9.55217 -88.62201 1.000 83.43317 396 PHE B N 1
ATOM 4303 C CA . PHE B 2 397 ? -17.17416 9.89928 -88.46675 1.000 82.69663 396 PHE 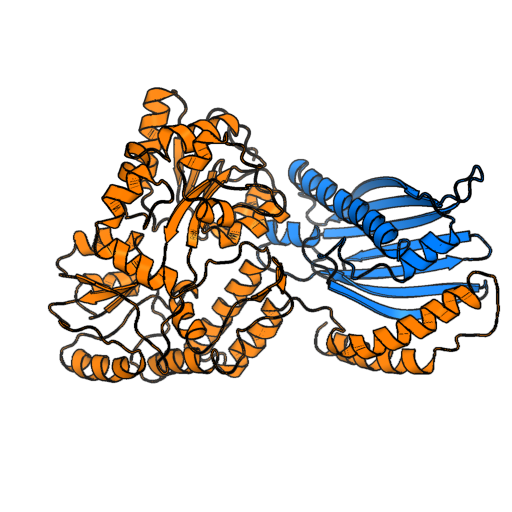B CA 1
ATOM 4304 C C . PHE B 2 397 ? -16.30855 8.66490 -88.29116 1.000 83.25866 396 PHE B C 1
ATOM 4305 O O . PHE B 2 397 ? -15.48127 8.36102 -89.15689 1.000 85.53354 396 PHE B O 1
ATOM 4313 N N . LEU B 2 398 ? -16.47925 7.96364 -87.16406 1.000 80.85872 397 LEU B N 1
ATOM 4314 C CA . LEU B 2 398 ? -15.69251 6.75701 -86.91924 1.000 82.87483 397 LEU B CA 1
ATOM 4315 C C . LEU B 2 398 ? -15.84745 5.74884 -88.05378 1.000 86.28636 397 LEU B C 1
ATOM 4316 O O . LEU B 2 398 ? -14.87640 5.09062 -88.44295 1.000 85.84837 397 LEU B O 1
ATOM 4321 N N . LYS B 2 399 ? -17.05459 5.61209 -88.60293 1.000 89.68526 398 LYS B N 1
ATOM 4322 C CA . LYS B 2 399 ? -17.24070 4.76786 -89.77134 1.000 96.35722 398 LYS B CA 1
ATOM 4323 C C . LYS B 2 399 ? -17.04902 5.53537 -91.07672 1.000 95.73138 398 LYS B C 1
ATOM 4324 O O . LYS B 2 399 ? -17.60689 5.14697 -92.11685 1.000 93.31386 398 LYS B O 1
ATOM 4330 N N . GLY B 2 400 ? -16.26720 6.61851 -91.03861 1.000 93.26553 399 GLY B N 1
ATOM 4331 C CA . GLY B 2 400 ? -15.76474 7.26068 -92.23768 1.000 92.12191 399 GLY B CA 1
ATOM 4332 C C . GLY B 2 400 ? -16.43087 8.55920 -92.64351 1.000 91.52732 399 GLY B C 1
ATOM 4333 O O . GLY B 2 400 ? -15.74591 9.47775 -93.10539 1.000 87.66190 399 GLY B O 1
ATOM 4334 N N . ASP B 2 401 ? -17.75197 8.64504 -92.43597 1.000 93.73361 400 ASP B N 1
ATOM 4335 C CA . ASP B 2 401 ? -18.61858 9.64986 -93.06208 1.000 95.36523 400 ASP B CA 1
ATOM 4336 C C . ASP B 2 401 ? -18.05465 11.06325 -92.92750 1.000 96.47617 400 ASP B C 1
ATOM 4337 O O . ASP B 2 401 ? -17.33298 11.39737 -91.97829 1.000 95.23201 400 ASP B O 1
ATOM 4342 N N . SER B 2 402 ? -18.41379 11.89481 -93.90846 1.000 102.66392 401 SER B N 1
ATOM 4343 C CA . SER B 2 402 ? -17.81599 13.20397 -94.12504 1.000 103.42044 401 SER B CA 1
ATOM 4344 C C . SER B 2 402 ? -18.55309 14.28122 -93.33652 1.000 104.54785 401 SER B C 1
ATOM 4345 O O . SER B 2 402 ? -18.09359 14.67053 -92.25208 1.000 103.38148 401 SER B O 1
ATOM 4348 N N . SER B 2 403 ? -19.71992 14.70344 -93.85734 1.000 96.35287 402 SER B N 1
ATOM 4349 C CA . SER B 2 403 ? -20.45771 15.91917 -93.49550 1.000 97.07961 402 SER B CA 1
ATOM 4350 C C . SER B 2 403 ? -20.01299 16.54664 -92.17334 1.000 108.06570 402 SER B C 1
ATOM 4351 O O . SER B 2 403 ? -20.09677 15.91905 -91.10421 1.000 100.98054 402 SER B O 1
ATOM 4354 N N . GLY B 2 404 ? -19.53512 17.79005 -92.25265 1.000 114.24222 403 GLY B N 1
ATOM 4355 C CA . GLY B 2 404 ? -19.04474 18.52682 -91.10809 1.000 113.02082 403 GLY B CA 1
ATOM 4356 C C . GLY B 2 404 ? -19.96893 18.48882 -89.91116 1.000 112.79776 403 GLY B C 1
ATOM 4357 O O . GLY B 2 404 ? -21.12963 18.07668 -90.03016 1.000 112.79816 403 GLY B O 1
ATOM 4358 N N . ASP B 2 405 ? -19.46135 18.94857 -88.76613 1.000 98.70898 404 ASP B N 1
ATOM 4359 C CA . ASP B 2 405 ? -20.11685 18.74026 -87.48177 1.000 96.01372 404 ASP B CA 1
ATOM 4360 C C . ASP B 2 405 ? -21.57382 19.20412 -87.52160 1.000 95.07539 404 ASP B C 1
ATOM 4361 O O . ASP B 2 405 ? -21.84290 20.34925 -87.90940 1.000 94.81127 404 ASP B O 1
ATOM 4366 N N . PRO B 2 406 ? -22.52624 18.34862 -87.15675 1.000 87.13699 405 PRO B N 1
ATOM 4367 C CA . PRO B 2 406 ? -23.91524 18.79075 -86.98738 1.000 84.66149 405 PRO B CA 1
ATOM 4368 C C . PRO B 2 406 ? -24.23046 19.38361 -85.61974 1.000 83.63842 405 PRO B C 1
ATOM 4369 O O . PRO B 2 406 ? -25.38523 19.76174 -85.39875 1.000 80.23888 405 PRO B O 1
ATOM 4371 N N . CYS B 2 407 ? -23.23959 19.46653 -84.71531 1.000 83.27800 406 CYS B N 1
ATOM 4372 C CA . CYS B 2 407 ? -23.39266 19.94236 -83.33828 1.000 83.32905 406 CYS B CA 1
ATOM 4373 C C . CYS B 2 407 ? -22.65980 21.25008 -83.08916 1.000 84.90417 406 CYS B C 1
ATOM 4374 O O . CYS B 2 407 ? -22.15218 21.47975 -81.99432 1.000 77.67996 406 CYS B O 1
ATOM 4377 N N . THR B 2 408 ? -22.56372 22.10096 -84.09834 1.000 91.42494 407 THR B N 1
ATOM 4378 C CA . THR B 2 408 ? -21.81672 23.33668 -83.91860 1.000 89.66109 407 THR B CA 1
ATOM 4379 C C . THR B 2 408 ? -22.56078 24.32821 -83.03689 1.000 87.93379 407 THR B C 1
ATOM 4380 O O . THR B 2 408 ? -21.92546 25.10536 -82.31919 1.000 88.31170 407 THR B O 1
ATOM 4384 N N . ASP B 2 409 ? -23.89542 24.30526 -83.06841 1.000 83.08182 408 ASP B N 1
ATOM 4385 C CA . ASP B 2 409 ? -24.68674 25.30861 -82.36054 1.000 84.98014 408 ASP B CA 1
ATOM 4386 C C . ASP B 2 409 ? -24.61108 25.10460 -80.84462 1.000 85.69657 408 ASP B C 1
ATOM 4387 O O . ASP B 2 409 ? -24.27448 26.02834 -80.09196 1.000 79.80216 408 ASP B O 1
ATOM 4392 N N . LEU B 2 410 ? -24.93353 23.89444 -80.38279 1.000 82.39246 409 LEU B N 1
ATOM 4393 C CA . LEU B 2 410 ? -24.81816 23.56706 -78.97091 1.000 76.73147 409 LEU B CA 1
ATOM 4394 C C . LEU B 2 410 ? -23.39454 23.76162 -78.47100 1.000 78.49836 409 LEU B C 1
ATOM 4395 O O . LEU B 2 410 ? -23.17992 24.22839 -77.34265 1.000 75.62382 409 LEU B O 1
ATOM 4400 N N . PHE B 2 411 ? -22.40803 23.37474 -79.28579 1.000 77.68866 410 PHE B N 1
ATOM 4401 C CA . PHE B 2 411 ? -21.01158 23.51055 -78.88345 1.000 78.00546 410 PHE B CA 1
ATOM 4402 C C . PHE B 2 411 ? -20.69903 24.94905 -78.51433 1.000 80.58438 410 PHE B C 1
ATOM 4403 O O . PHE B 2 411 ? -20.21922 25.23372 -77.40993 1.000 79.42838 410 PHE B O 1
ATOM 4411 N N . LYS B 2 412 ? -21.01158 25.87388 -79.42066 1.000 87.09848 411 LYS B N 1
ATOM 4412 C CA . LYS B 2 412 ? -20.64875 27.26876 -79.21796 1.000 87.17491 411 LYS B CA 1
ATOM 4413 C C . LYS B 2 412 ? -21.38573 27.87708 -78.02687 1.000 84.95566 411 LYS B C 1
ATOM 4414 O O . LYS B 2 412 ? -20.84736 28.76899 -77.35728 1.000 83.44495 411 LYS B O 1
ATOM 4420 N N . ARG B 2 413 ? -22.59372 27.39293 -77.72542 1.000 80.73660 412 ARG B N 1
ATOM 4421 C CA . ARG B 2 413 ? -23.29076 27.86210 -76.53187 1.000 79.14231 412 ARG B CA 1
ATOM 4422 C C . ARG B 2 413 ? -22.57980 27.38146 -75.27484 1.000 78.76352 412 ARG B C 1
ATOM 4423 O O . ARG B 2 413 ? -22.29548 28.17186 -74.36876 1.000 78.27723 412 ARG B O 1
ATOM 4425 N N . TYR B 2 414 ? -22.27185 26.08287 -75.21338 1.000 79.89826 413 TYR B N 1
ATOM 4426 C CA . TYR B 2 414 ? -21.44815 25.55638 -74.12854 1.000 76.46409 413 TYR B CA 1
ATOM 4427 C C . TYR B 2 414 ? -20.06571 26.19775 -74.13225 1.000 77.58232 413 TYR B C 1
ATOM 4428 O O . TYR B 2 414 ? -19.51262 26.50183 -73.07123 1.000 80.89013 413 TYR B O 1
ATOM 4437 N N . GLN B 2 415 ? -19.48992 26.41640 -75.31425 1.000 76.80885 414 GLN B N 1
ATOM 4438 C CA . GLN B 2 415 ? -18.21473 27.12427 -75.39194 1.000 78.60743 414 GLN B CA 1
ATOM 4439 C C . GLN B 2 415 ? -18.28487 28.50146 -74.76321 1.000 78.92273 414 GLN B C 1
ATOM 4440 O O . GLN B 2 415 ? -17.24728 29.05045 -74.38216 1.000 78.98863 414 GLN B O 1
ATOM 4446 N N . GLN B 2 416 ? -19.48150 29.07777 -74.67593 1.000 81.65931 415 GLN B N 1
ATOM 4447 C CA . GLN B 2 416 ? -19.63786 30.40075 -74.09344 1.000 83.73686 415 GLN B CA 1
ATOM 4448 C C . GLN B 2 416 ? -19.63311 30.32617 -72.57297 1.000 84.54397 415 GLN B C 1
ATOM 4449 O O . GLN B 2 416 ? -18.90547 31.07589 -71.91266 1.000 83.58060 415 GLN B O 1
ATOM 4451 N N . CYS B 2 417 ? -20.42422 29.41665 -71.99872 1.000 94.19379 416 CYS B N 1
ATOM 4452 C CA . CYS B 2 417 ? -20.38302 29.23352 -70.55185 1.000 93.41406 416 CYS B CA 1
ATOM 4453 C C . CYS B 2 417 ? -18.98213 28.86941 -70.08987 1.000 93.69595 416 CYS B C 1
ATOM 4454 O O . CYS B 2 417 ? -18.43801 29.49137 -69.17036 1.000 93.48805 416 CYS B O 1
ATOM 4457 N N . VAL B 2 418 ? -18.38027 27.85126 -70.70975 1.000 83.91498 417 VAL B N 1
ATOM 4458 C CA . VAL B 2 418 ? -17.06724 27.41935 -70.25796 1.000 79.76600 417 VAL B CA 1
ATOM 4459 C C . VAL B 2 418 ? -16.01336 28.47957 -70.48690 1.000 79.68145 417 VAL B C 1
ATOM 4460 O O . VAL B 2 418 ? -14.90877 28.36652 -69.95768 1.000 78.35068 417 VAL B O 1
ATOM 4464 N N . GLN B 2 419 ? -16.32335 29.51616 -71.24962 1.000 82.49598 418 GLN B N 1
ATOM 4465 C CA . GLN B 2 419 ? -15.33751 30.56438 -71.43543 1.000 85.05614 418 GLN B CA 1
ATOM 4466 C C . GLN B 2 419 ? -15.53938 31.69925 -70.45083 1.000 84.11956 418 GLN B C 1
ATOM 4467 O O . GLN B 2 419 ? -14.55604 32.30927 -70.01576 1.000 85.23220 418 GLN B O 1
ATOM 4473 N N . LYS B 2 420 ? -16.78955 31.99021 -70.08130 1.000 82.47008 419 LYS B N 1
ATOM 4474 C CA . LYS B 2 420 ? -17.01699 32.81801 -68.90226 1.000 81.77152 419 LYS B CA 1
ATOM 4475 C C . LYS B 2 420 ? -16.59433 32.08479 -67.63676 1.000 77.96182 419 LYS B C 1
ATOM 4476 O O . LYS B 2 420 ? -16.11237 32.71649 -66.69264 1.000 82.65696 419 LYS B O 1
ATOM 4478 N N . ALA B 2 421 ? -16.74515 30.75636 -67.61226 1.000 78.95133 420 ALA B N 1
ATOM 4479 C CA . ALA B 2 421 ? -16.35109 29.96355 -66.44862 1.000 77.74516 420 ALA B CA 1
ATOM 4480 C C . ALA B 2 421 ? -14.86660 30.12196 -66.14397 1.000 75.92539 420 ALA B C 1
ATOM 4481 O O . ALA B 2 421 ? -14.48109 30.46552 -65.01873 1.000 73.20433 420 ALA B O 1
ATOM 4483 N N . ILE B 2 422 ? -14.01788 29.85974 -67.13989 1.000 75.43727 421 ILE B N 1
ATOM 4484 C CA . ILE B 2 422 ? -12.57589 30.00698 -66.96313 1.000 74.85712 421 ILE B CA 1
ATOM 4485 C C . ILE B 2 422 ? -12.22767 31.43343 -66.55928 1.000 77.65281 421 ILE B C 1
ATOM 4486 O O . ILE B 2 422 ? -11.35445 31.65754 -65.70783 1.000 78.11905 421 ILE B O 1
ATOM 4491 N N . LYS B 2 423 ? -12.90064 32.42202 -67.16012 1.000 77.70338 422 LYS B N 1
ATOM 4492 C CA . LYS B 2 423 ? -12.50995 33.80679 -66.91993 1.000 78.61574 422 LYS B CA 1
ATOM 4493 C C . LYS B 2 423 ? -12.76097 34.20799 -65.47272 1.000 75.08122 422 LYS B C 1
ATOM 4494 O O . LYS B 2 423 ? -11.95017 34.92999 -64.88403 1.000 75.36709 422 LYS B O 1
ATOM 4500 N N . GLU B 2 424 ? -13.83374 33.69808 -64.85996 1.000 74.15068 423 GLU B N 1
ATOM 4501 C CA . GLU B 2 424 ? -14.13590 34.01228 -63.46373 1.000 75.91517 423 GLU B CA 1
ATOM 4502 C C . GLU B 2 424 ? -13.21851 33.28159 -62.48720 1.000 72.70799 423 GLU B C 1
ATOM 4503 O O . GLU B 2 424 ? -13.55316 33.14612 -61.30635 1.000 66.80298 423 GLU B O 1
ATOM 4509 N N . LYS B 2 425 ? -12.07141 32.79928 -62.97339 1.000 75.27659 424 LYS B N 1
ATOM 4510 C CA . LYS B 2 425 ? -11.11193 32.03633 -62.18475 1.000 69.18246 424 LYS B CA 1
ATOM 4511 C C . LYS B 2 425 ? -9.70304 32.30390 -62.70762 1.000 71.27230 424 LYS B C 1
ATOM 4512 O O . LYS B 2 425 ? -9.12536 33.35720 -62.42322 1.000 67.91821 424 LYS B O 1
ATOM 4518 N N . GLU B 2 426 ? -9.16099 31.37342 -63.49514 1.000 79.04159 425 GLU B N 1
ATOM 4519 C CA . GLU B 2 426 ? -7.80516 31.47797 -64.05558 1.000 81.62241 425 GLU B CA 1
ATOM 4520 C C . GLU B 2 426 ? -7.53155 30.38191 -65.11072 1.000 81.15534 425 GLU B C 1
ATOM 4521 O O . GLU B 2 426 ? -6.47829 30.36019 -65.77157 1.000 76.05958 425 GLU B O 1
#

Secondary structure (DSSP, 8-state):
-EEEEEEEEESS-HHHHHHHHTT--SBTTBTTEEEEEEEEEEE-TTS-EEEEEEEEESSSTHHHHHHHH-----EEEEEEEEEETTTTEEEEEEEE-SSTTTEEEEEEEEEEE-SS-SS-EEEEEEEEEEESS----HHHHHHHHHHHHHHHHHHHHHHHHHHT-/-PPPTT-EEEE--TTS-HHHHHHHHHHHHHHH---EEEE--TTHHHHHHHHHTTT-S-SEEEE-GGGHHHHHHTT-BPPP---HHHHTTB-HHHHHHTEETTEE-SEEEEEE--EEEEETTT-SS--SBGGGHHHHHHHHHTTT-EEE---SSSHHHHHHHHTTTT--SEEEETTEEEEEEETTSSHHHHHHHHHHHHHHHTTSS-TT--HHHHHHHHHTT-EEEEEE-GGGHHHHTTSS--EEEE---EETTEEP--EEEEEEEEEBTT-TTHHHHHHHIIIIISSHHHHHHHHHHS---EESBHHHHHHHTTSHHHHHHHHHHHHSEEPP--TTHHHHHHHHHHHHHHHHHSSS-HHHHHHHHHHHHH---TTGGGHHHHHHHHHHHHHHHHHTTTT---S--S-HHHHHHHHHHHHHHHHT--

Foldseek 3Di:
DDKDKDKDKFDAALVLLVVCLVVQDDDDLAVQWPDKAWDDWDADPQGKIKTWIKIKGFPACLVVVCVVVPDDTIWIKTKIWIADVVQSKIKMWIWIDPSPQAKIKIKIKMKHADPPHDSMIMMIIMMDIDGDVPDQDPVNVVVNNVRVVSCVVSSVVSSVVVSVD/DADDPLEFEEEDAPLFQQVLVLVLQVVLCVPVVRHYHYDYDPPLLPVQCVVLVVNDHGQKYKDFLQSQQLCVVSPFFDFDDDDPVLCVQFAVVQQVSQQHPNTGFWAFWAKKWKWKKFFCVLPVDADQAPVCQLVVQVVVVVVQAGAEAEALLFVLQLQLLLPFQPFDQFDDDPNDTQLQHGRCQDPSRLVSLVSVLVCLVVVRYHLPGHHCNRLVCRLVVRYGMYMDMQLSVVVSVVGPGPMDTAAAHHYPNGGRAGAMTGTTMTGTSSHPCNVVVCCSCSPRQLDLSNQVSRCVSGHRAQTRGVVNNVVVVVDPNSVRRVVNNVSHYHNHRHSLVVLLRVLSSQLSSCCNVVVDPNSRSSVSSSVSRNPDDLLNVCVVLVVVLVVQVVVCCVPQNPVPHDDPRPRPVSVVVSVVSSVVSVVVDD

GO terms:
  GO:0005515 protein binding (F, IPI)
  GO:0005739 mitochondrion (C, HTP)
  GO:0015914 phospholipid transport (P, IDA)
  GO:1990050 phosphatidic acid transfer activity (F, IDA)

Sequence (591 aa):
MKIWSSEHVFGHPWDTVIQAAMRKYPNPMNPSVLGVDVLQRRVDGRGRLHSLELLSTEWGLPSLVRAILGTSTLTYIREHSVVDPVEKKMELCSTNITLTNLVSVNERLVYTPHPENPEMTVLTQEAIITVKGISLGSYLESLMANTISSNAKKGWAAIEWIIEHMKIEEGKLVIWINGDKGYNGLAEVGKKFEKDTGIKVTVEHPDKLEEKFPQVAATGDGPDIIFWAHDRFGGYAQSGLLAEITPAAAFQDKLYPFTWDAVRYNGKLIAYPIAVEALSLIYNKDLLPNPPKTWEEIPALDKELKAKGKSALMFNLQEPYFTWPLIAADGGYAFKYAAGKYDIKDVGVDNAGAKAGLTFLVDLIKNKHMNADTDYSIAEAAFNKGETAMTINGPWAWSNIDTSAVNYGVTVLPTFKGQPSKPFVGVLSAGINAASPNKELAKEFLENYLLTDEGLEAVNKDKPLGAVALKSYEEELAKDPRIAATMENAQKGEIMPNIPQMSAFWYAVRTAVINAASGRQTVDAALAAAQTNAAANSVGEACTDMKREYDQCFNRWFAEKFLKGDSSGDPCTDLFKRYQQCVQKAIKEKE

Radius of gyration: 27.34 Å; Cα contacts (8 Å, |Δi|>4): 1267; chains: 2; bounding box: 49×55×86 Å

B-factor: mean 63.08, std 17.63, range [30.31, 133.69]

Solvent-accessible surface area: 24729 Å² total; per-residue (Å²): 179,110,96,53,70,27,72,51,66,1,49,52,42,7,49,48,0,0,45,1,13,18,89,28,38,79,14,82,73,1,78,9,13,15,4,14,6,5,34,106,36,185,74,43,92,133,27,57,5,44,0,51,16,15,14,0,20,7,62,16,6,7,32,10,9,56,11,71,84,23,62,34,44,35,1,42,27,124,22,80,0,12,0,4,15,117,105,79,51,0,30,16,51,16,32,5,58,44,26,54,141,53,6,33,11,65,28,124,15,35,3,40,50,70,123,70,105,42,128,76,0,19,0,73,9,63,0,57,7,45,36,80,69,84,92,32,38,99,62,5,15,49,14,7,41,104,24,5,34,38,48,3,129,63,2,29,34,0,0,45,92,19,27,113,146,192,84,17,106,128,42,40,0,28,0,32,2,37,33,36,18,1,52,92,2,2,31,89,5,1,103,108,1,65,149,92,56,63,37,110,23,48,28,75,80,35,130,97,0,10,51,74,0,23,43,45,0,0,58,7,41,12,0,0,0,0,4,47,14,2,6,32,1,0,23,11,21,46,30,35,1,15,18,85,8,80,17,72,74,70,10,43,90,97,0,68,82,77,0,5,86,9,0,95,26,123,63,110,20,7,0,1,0,4,0,5,11,0,1,2,2,0,22,9,72,111,33,6,102,130,39,7,70,42,4,77,66,3,35,65,32,0,153,100,1,95,90,110,70,70,10,0,3,45,2,3,3,56,55,2,39,11,0,5,3,1,1,6,1,43,38,7,57,4,8,112,127,70,112,65,59,64,67,24,64,60,12,2,0,23,49,76,6,0,71,27,0,0,57,37,0,15,61,3,20,126,86,166,25,16,82,27,113,2,52,52,72,79,2,46,49,10,2,14,152,16,97,0,0,0,8,2,9,1,1,11,6,2,21,46,5,84,116,26,110,18,77,34,7,18,31,46,5,2,28,10,118,60,82,34,2,40,2,12,7,0,0,3,0,0,0,7,0,27,18,4,64,6,80,117,51,0,56,27,0,0,23,97,44,3,6,38,50,143,3,0,94,30,6,28,81,35,40,16,7,0,5,2,0,4,68,55,7,11,127,109,21,62,84,32,105,50,6,56,5,0,69,82,0,11,159,77,16,110,72,9,7,20,23,18,4,2,23,8,0,12,105,1,1,38,44,1,1,60,34,3,4,61,43,216,51,98,18,84,44,1,1,45,35,1,72,96,73,0,7,6,60,7,12,2,63,92,0,60,105,73,29,150,81,2,37,88,34,5,37,172,21,3,22,100,20,11,12,150,58,69,101,78,65,48,85,1,58,124,78,15,129,54,1,34,61,29,2,94,48,11,46,172,146,119,123

Organism: Homo sapiens (NCBI:txid9606)

Nearest PDB structures (foldseek):
  8ag0-assembly1_A  TM=1.006E+00  e=5.160E-32  Homo sapiens
  5jqm-assembly1_B  TM=8.979E-01  e=7.616E-12  Saccharomyces cerevisiae S288C
  5jqm-assembly1_C  TM=9.082E-01  e=9.528E-12  Saccharomyces cerevisiae S288C
  5jqm-assembly1_A  TM=9.021E-01  e=9.009E-12  Saccharomyces cerevisiae S288C
  4ytx-assembly4_L  TM=7.007E-01  e=8.958E-11  Saccharomyces cerevisiae S288C

InterPro domains:
  IPR006797 PRELI/MSF1 domain [PF04707] (15-168)
  IPR006797 PRELI/MSF1 domain [PS50904] (1-172)
  IPR037365 Slowmo/Ups family [PTHR11158] (1-169)